Protein AF-0000000073371345 (afdb_homodimer)

Radius of gyration: 25.89 Å; Cα contacts (8 Å, |Δi|>4): 1221; chains: 2; bounding box: 80×80×57 Å

pLDDT: mean 94.26, std 13.42, range [21.75, 98.94]

Foldseek 3Di:
DDPPPVVPPPPPPCPPDPLQDAAAWDWDALDDVWIKIKHWYFADAEEEEAEAPPFALVLLVLLVVLVRVVGYTYMGIGFAQADPTHPDLDQLALLSRLSSVVRSCVVNVAAQYEYEAAALGVSSVLSNCQPVVCGRYAEYEYELYLPAAAEDDPVQNVHDYPVVLVVLLVVCVVPVLVSLLVVLCQQFVHDPPDDLDDPVVSVVRSVSSVRGHSSSNSVNSVNSHGDHRLVRLASDDHEYEYEYECSAPPRHCVSHVVVSVVRHDRYDYYYHYPGYSSCCPSVVVVVSVVVVVSVVD/DPVPPVVPPDDQQNDDDPLQDAAAWDWFDLDDVWTKIKHWYFADAEEEEAEAPPFALVLLVLLVVLVRVVGYTYMGIGFAQADPIHPDLDQLALLSRLSSVVRSCVVNVAAQYEYEAAALRVSSVLSNCQPVVCGRYAEYEYELYLPAAAEDDPVQNVHDDPVVLVVLLVVCVVPVLVSLLVVLCQQFVHDPVDDLDDPVVSVVRSVSSVRGHSSSNSVNSVNSHGDHRLVRLASDDHEYEYEYECSAPPRHCVRHVVVSVVRHDRYDYYYHYPGYSSCCPSVVVVVSVVVVVSVVD

Structure (mmCIF, N/CA/C/O backbone):
data_AF-0000000073371345-model_v1
#
loop_
_entity.id
_entity.type
_entity.pdbx_description
1 polymer 'Peptidase family S33'
#
loop_
_atom_site.group_PDB
_atom_site.id
_atom_site.type_symbol
_atom_site.label_atom_id
_atom_site.label_alt_id
_atom_site.label_comp_id
_atom_site.label_asym_id
_atom_site.label_entity_id
_atom_site.label_seq_id
_atom_site.pdbx_PDB_ins_code
_atom_site.Cartn_x
_atom_site.Cartn_y
_atom_site.Cartn_z
_atom_site.occupancy
_atom_site.B_iso_or_equiv
_atom_site.auth_seq_id
_atom_site.auth_comp_id
_atom_site.auth_asym_id
_atom_site.auth_atom_id
_atom_site.pdbx_PDB_model_num
ATOM 1 N N . MET A 1 1 ? -52.5 -9.742 26.109 1 23.41 1 MET A N 1
ATOM 2 C CA . MET A 1 1 ? -51.594 -10.781 25.609 1 23.41 1 MET A CA 1
ATOM 3 C C . MET A 1 1 ? -50.844 -10.289 24.375 1 23.41 1 MET A C 1
ATOM 5 O O . MET A 1 1 ? -51.344 -10.375 23.266 1 23.41 1 MET A O 1
ATOM 9 N N . GLU A 1 2 ? -50.031 -9.109 24.359 1 24.09 2 GLU A N 1
ATOM 10 C CA . GLU A 1 2 ? -49.594 -8.117 23.375 1 24.09 2 GLU A CA 1
ATOM 11 C C . GLU A 1 2 ? -48.438 -8.656 22.547 1 24.09 2 GLU A C 1
ATOM 13 O O . GLU A 1 2 ? -47.438 -9.117 23.094 1 24.09 2 GLU A O 1
ATOM 18 N N . ASN A 1 3 ? -48.594 -9.234 21.297 1 24.94 3 ASN A N 1
ATOM 19 C CA . ASN A 1 3 ? -47.844 -9.984 20.297 1 24.94 3 ASN A CA 1
ATOM 20 C C . ASN A 1 3 ? -46.625 -9.203 19.797 1 24.94 3 ASN A C 1
ATOM 22 O O . ASN A 1 3 ? -46.75 -8.312 18.953 1 24.94 3 ASN A O 1
ATOM 26 N N . SER A 1 4 ? -45.562 -8.797 20.625 1 25.98 4 SER A N 1
ATOM 27 C CA . SER A 1 4 ? -44.469 -7.887 20.328 1 25.98 4 SER A CA 1
ATOM 28 C C . SER A 1 4 ? -43.594 -8.445 19.234 1 25.98 4 SER A C 1
ATOM 30 O O . SER A 1 4 ? -42.812 -9.383 19.453 1 25.98 4 SER A O 1
ATOM 32 N N . ILE A 1 5 ? -43.969 -8.57 17.891 1 28.03 5 ILE A N 1
ATOM 33 C CA . ILE A 1 5 ? -43.344 -9.031 16.656 1 28.03 5 ILE A CA 1
ATOM 34 C C . ILE A 1 5 ? -42.062 -8.273 16.422 1 28.03 5 ILE A C 1
ATOM 36 O O . ILE A 1 5 ? -42.062 -7.113 16.016 1 28.03 5 ILE A O 1
ATOM 40 N N . ILE A 1 6 ? -41.031 -8.195 17.328 1 29.16 6 ILE A N 1
ATOM 41 C CA . ILE A 1 6 ? -39.844 -7.383 17.062 1 29.16 6 ILE A CA 1
ATOM 42 C C . ILE A 1 6 ? -39.125 -7.891 15.82 1 29.16 6 ILE A C 1
ATOM 44 O O . ILE A 1 6 ? -38.625 -9.023 15.797 1 29.16 6 ILE A O 1
ATOM 48 N N . ASN A 1 7 ? -39.594 -7.617 14.531 1 28 7 ASN A N 1
ATOM 49 C CA . ASN A 1 7 ? -39.125 -7.922 13.195 1 28 7 ASN A CA 1
ATOM 50 C C . ASN A 1 7 ? -37.625 -7.57 13.055 1 28 7 ASN A C 1
ATOM 52 O O . ASN A 1 7 ? -37.25 -6.398 13.133 1 28 7 ASN A O 1
ATOM 56 N N . SER A 1 8 ? -36.688 -8.383 13.539 1 28.34 8 SER A N 1
ATOM 57 C CA . SER A 1 8 ? -35.25 -8.258 13.539 1 28.34 8 SER A CA 1
ATOM 58 C C . SER A 1 8 ? -34.719 -7.992 12.141 1 28.34 8 SER A C 1
ATOM 60 O O . SER A 1 8 ? -34.812 -8.852 11.258 1 28.34 8 SER A O 1
ATOM 62 N N . ASN A 1 9 ? -34.969 -6.824 11.492 1 29.23 9 ASN A N 1
ATOM 63 C CA . ASN A 1 9 ? -34.594 -6.316 10.188 1 29.23 9 ASN A CA 1
ATOM 64 C C . ASN A 1 9 ? -33.094 -6.574 9.914 1 29.23 9 ASN A C 1
ATOM 66 O O . ASN A 1 9 ? -32.25 -6.293 10.758 1 29.23 9 ASN A O 1
ATOM 70 N N . PRO A 1 10 ? -32.719 -7.348 8.906 1 32.12 10 PRO A N 1
ATOM 71 C CA . PRO A 1 10 ? -31.359 -7.738 8.523 1 32.12 10 PRO A CA 1
ATOM 72 C C . PRO A 1 10 ? -30.406 -6.543 8.414 1 32.12 10 PRO A C 1
ATOM 74 O O . PRO A 1 10 ? -30.734 -5.547 7.766 1 32.12 10 PRO A O 1
ATOM 77 N N . THR A 1 11 ? -29.766 -6.039 9.516 1 30.83 11 THR A N 1
ATOM 78 C CA . THR A 1 11 ? -28.875 -4.887 9.602 1 30.83 11 THR A CA 1
ATOM 79 C C . THR A 1 11 ? -27.844 -4.906 8.477 1 30.83 11 THR A C 1
ATOM 81 O O . THR A 1 11 ? -27.438 -5.977 8.016 1 30.83 11 THR A O 1
ATOM 84 N N . LEU A 1 12 ? -27.703 -3.873 7.672 1 33.38 12 LEU A N 1
ATOM 85 C CA . LEU A 1 12 ? -26.766 -3.494 6.629 1 33.38 12 LEU A CA 1
ATOM 86 C C . LEU A 1 12 ? -25.344 -3.885 7.02 1 33.38 12 LEU A C 1
ATOM 88 O O . LEU A 1 12 ? -24.391 -3.615 6.277 1 33.38 12 LEU A O 1
ATOM 92 N N . ARG A 1 13 ? -25.016 -4.082 8.297 1 34.22 13 ARG A N 1
ATOM 93 C CA . ARG A 1 13 ? -23.781 -4.418 8.984 1 34.22 13 ARG A CA 1
ATOM 94 C C . ARG A 1 13 ? -23.016 -5.512 8.25 1 34.22 13 ARG A C 1
ATOM 96 O O . ARG A 1 13 ? -21.797 -5.52 8.242 1 34.22 13 ARG A O 1
ATOM 103 N N . ASP A 1 14 ? -23.578 -6.809 7.973 1 41.5 14 ASP A N 1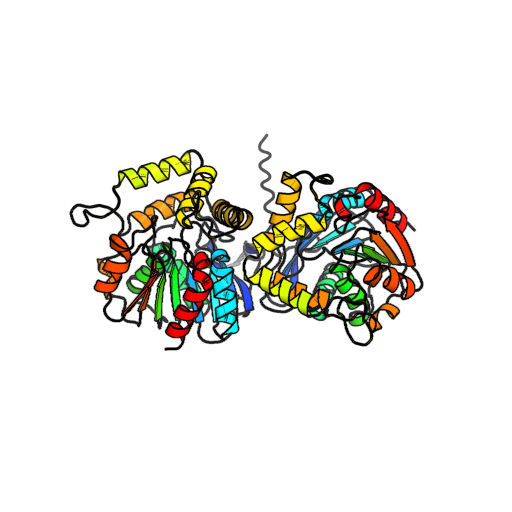
ATOM 104 C CA . ASP A 1 14 ? -22.859 -8.031 7.637 1 41.5 14 ASP A CA 1
ATOM 105 C C . ASP A 1 14 ? -22.734 -8.195 6.121 1 41.5 14 ASP A C 1
ATOM 107 O O . ASP A 1 14 ? -23.531 -8.891 5.496 1 41.5 14 ASP A O 1
ATOM 111 N N . LEU A 1 15 ? -22.359 -7.137 5.527 1 50.56 15 LEU A N 1
ATOM 112 C CA . LEU A 1 15 ? -22.141 -7.535 4.141 1 50.56 15 LEU A CA 1
ATOM 113 C C . LEU A 1 15 ? -21.344 -8.828 4.07 1 50.56 15 LEU A C 1
ATOM 115 O O . LEU A 1 15 ? -20.125 -8.812 4.23 1 50.56 15 LEU A O 1
ATOM 119 N N . ASN A 1 16 ? -21.781 -9.797 4.824 1 60.41 16 ASN A N 1
ATOM 120 C CA . ASN A 1 16 ? -21.266 -11.156 4.75 1 60.41 16 ASN A CA 1
ATOM 121 C C . ASN A 1 16 ? -21.406 -11.734 3.344 1 60.41 16 ASN A C 1
ATOM 123 O O . ASN A 1 16 ? -22.5 -11.758 2.787 1 60.41 16 ASN A O 1
ATOM 127 N N . PHE A 1 17 ? -20.297 -11.703 2.66 1 65.12 17 PHE A N 1
ATOM 128 C CA . PHE A 1 17 ? -20.281 -12.383 1.37 1 65.12 17 PHE A CA 1
ATOM 129 C C . PHE A 1 17 ? -20.734 -13.836 1.514 1 65.12 17 PHE A C 1
ATOM 131 O O . PHE A 1 17 ? -20.391 -14.5 2.49 1 65.12 17 PHE A O 1
ATOM 138 N N . ASP A 1 18 ? -21.734 -14.016 0.698 1 74.06 18 ASP A N 1
ATOM 139 C CA . ASP A 1 18 ? -21.812 -15.445 0.433 1 74.06 18 ASP A CA 1
ATOM 140 C C . ASP A 1 18 ? -20.625 -15.922 -0.394 1 74.06 18 ASP A C 1
ATOM 142 O O . ASP A 1 18 ? -20.625 -15.797 -1.62 1 74.06 18 ASP A O 1
ATOM 146 N N . ILE A 1 19 ? -19.703 -16.406 0.24 1 81.38 19 ILE A N 1
ATOM 147 C CA . ILE A 1 19 ? -18.422 -16.734 -0.403 1 81.38 19 ILE A CA 1
ATOM 148 C C . ILE A 1 19 ? -18.641 -17.844 -1.438 1 81.38 19 ILE A C 1
ATOM 150 O O . ILE A 1 19 ? -17.766 -18.094 -2.273 1 81.38 19 ILE A O 1
ATOM 154 N N . HIS A 1 20 ? -19.75 -18.406 -1.439 1 81.44 20 HIS A N 1
ATOM 155 C CA . HIS A 1 20 ? -19.984 -19.516 -2.375 1 81.44 20 HIS A CA 1
ATOM 156 C C . HIS A 1 20 ? -20.688 -19.016 -3.639 1 81.44 20 HIS A C 1
ATOM 158 O O . HIS A 1 20 ? -20.875 -19.781 -4.586 1 81.44 20 HIS A O 1
ATOM 164 N N . GLN A 1 21 ? -21.031 -17.766 -3.582 1 78.69 21 GLN A N 1
ATOM 165 C CA . GLN A 1 21 ? -21.562 -17.219 -4.82 1 78.69 21 GLN A CA 1
ATOM 166 C C . GLN A 1 21 ? -20.5 -17.172 -5.91 1 78.69 21 GLN A C 1
ATOM 168 O O . GLN A 1 21 ? -19.438 -16.594 -5.723 1 78.69 21 GLN A O 1
ATOM 173 N N . LEU A 1 22 ? -20.828 -17.766 -7.066 1 83.88 22 LEU A N 1
ATOM 174 C CA . LEU A 1 22 ? -19.891 -17.844 -8.18 1 83.88 22 LEU A CA 1
ATOM 175 C C . LEU A 1 22 ? -20.016 -16.625 -9.086 1 83.88 22 LEU A C 1
ATOM 177 O O . LEU A 1 22 ? -20.984 -15.875 -8.992 1 83.88 22 LEU A O 1
ATOM 181 N N . ASN A 1 23 ? -18.953 -16.469 -9.906 1 89.25 23 ASN A N 1
ATOM 182 C CA . ASN A 1 23 ? -18.906 -15.461 -10.961 1 89.25 23 ASN A CA 1
ATOM 183 C C . ASN A 1 23 ? -19 -14.047 -10.391 1 89.25 23 ASN A C 1
ATOM 185 O O . ASN A 1 23 ? -19.766 -13.219 -10.891 1 89.25 23 ASN A O 1
ATOM 189 N N . THR A 1 24 ? -18.297 -13.898 -9.367 1 90.38 24 THR A N 1
ATOM 190 C CA . THR A 1 24 ? -18.156 -12.578 -8.766 1 90.38 24 THR A CA 1
ATOM 191 C C . THR A 1 24 ? -16.859 -12.484 -7.961 1 90.38 24 THR A C 1
ATOM 193 O O . THR A 1 24 ? -16.125 -13.461 -7.859 1 90.38 24 THR A O 1
ATOM 196 N N . ASP A 1 25 ? -16.531 -11.297 -7.574 1 93.12 25 ASP A N 1
ATOM 197 C CA . ASP A 1 25 ? -15.43 -11.102 -6.629 1 93.12 25 ASP A CA 1
ATOM 198 C C . ASP A 1 25 ? -15.938 -11.117 -5.188 1 93.12 25 ASP A C 1
ATOM 200 O O . ASP A 1 25 ? -17.141 -10.938 -4.945 1 93.12 25 ASP A O 1
ATOM 204 N N . LYS A 1 26 ? -15.055 -11.414 -4.312 1 93.75 26 LYS A N 1
ATOM 205 C CA . LYS A 1 26 ? -15.391 -11.508 -2.895 1 93.75 26 LYS A CA 1
ATOM 206 C C . LYS A 1 26 ? -14.148 -11.352 -2.023 1 93.75 26 LYS A C 1
ATOM 208 O O . LYS A 1 26 ? -13.031 -11.258 -2.537 1 93.75 26 LYS A O 1
ATOM 213 N N . TYR A 1 27 ? -14.352 -11.227 -0.762 1 94.62 27 TYR A N 1
ATOM 214 C CA . TYR A 1 27 ? -13.281 -11.273 0.231 1 94.62 27 TYR A CA 1
ATOM 215 C C . TYR A 1 27 ? -13.398 -12.523 1.096 1 94.62 27 TYR A C 1
ATOM 217 O O . TYR A 1 27 ? -14.5 -12.914 1.486 1 94.62 27 TYR A O 1
ATOM 225 N N . ILE A 1 28 ? -12.312 -13.125 1.345 1 95.44 28 ILE A N 1
ATOM 226 C CA . ILE A 1 28 ? -12.25 -14.305 2.199 1 95.44 28 ILE A CA 1
ATOM 227 C C . ILE A 1 28 ? -11.297 -14.047 3.363 1 95.44 28 ILE A C 1
ATOM 229 O O . ILE A 1 28 ? -10.141 -13.664 3.156 1 95.44 28 ILE A O 1
ATOM 233 N N . GLU A 1 29 ? -11.766 -14.18 4.57 1 95.69 29 GLU A N 1
ATOM 234 C CA . GLU A 1 29 ? -10.891 -14.023 5.73 1 95.69 29 GLU A CA 1
ATOM 235 C C . GLU A 1 29 ? -10.039 -15.273 5.941 1 95.69 29 GLU A C 1
ATOM 237 O O . GLU A 1 29 ? -10.562 -16.359 6.207 1 95.69 29 GLU A O 1
ATOM 242 N N . THR A 1 30 ? -8.758 -15.102 5.871 1 97.31 30 THR A N 1
ATOM 243 C CA . THR A 1 30 ? -7.871 -16.266 5.938 1 97.31 30 THR A CA 1
ATOM 244 C C . THR A 1 30 ? -7.145 -16.312 7.281 1 97.31 30 THR A C 1
ATOM 246 O O . THR A 1 30 ? -6.566 -17.328 7.641 1 97.31 30 THR A O 1
ATOM 249 N N . ALA A 1 31 ? -7.043 -15.258 7.992 1 96.06 31 ALA A N 1
ATOM 250 C CA . ALA A 1 31 ? -6.59 -15.102 9.375 1 96.06 31 ALA A CA 1
ATOM 251 C C . ALA A 1 31 ? -7.312 -13.953 10.062 1 96.06 31 ALA A C 1
ATOM 253 O O . ALA A 1 31 ? -8.055 -13.203 9.414 1 96.06 31 ALA A O 1
ATOM 254 N N . LYS A 1 32 ? -7.188 -13.844 11.344 1 92.75 32 LYS A N 1
ATOM 255 C CA . LYS A 1 32 ? -7.879 -12.773 12.062 1 92.75 32 LYS A CA 1
ATOM 256 C C . LYS A 1 32 ? -7.559 -11.406 11.461 1 92.75 32 LYS A C 1
ATOM 258 O O . LYS A 1 32 ? -6.402 -10.984 11.461 1 92.75 32 LYS A O 1
ATOM 263 N N . ASN A 1 33 ? -8.477 -10.734 10.898 1 93.38 33 ASN A N 1
ATOM 264 C CA . ASN A 1 33 ? -8.406 -9.414 10.297 1 93.38 33 ASN A CA 1
ATOM 265 C C . ASN A 1 33 ? -7.598 -9.422 9 1 93.38 33 ASN A C 1
ATOM 267 O O . ASN A 1 33 ? -7.051 -8.391 8.594 1 93.38 33 ASN A O 1
ATOM 271 N N . VAL A 1 34 ? -7.398 -10.586 8.492 1 96.44 34 VAL A N 1
ATOM 272 C CA . VAL A 1 34 ? -6.746 -10.672 7.188 1 96.44 34 VAL A CA 1
ATOM 273 C C . VAL A 1 34 ? -7.738 -11.18 6.145 1 96.44 34 VAL A C 1
ATOM 275 O O . VAL A 1 34 ? -8.086 -12.367 6.137 1 96.44 34 VAL A O 1
ATOM 278 N N . LYS A 1 35 ? -8.188 -10.289 5.348 1 96.31 35 LYS A N 1
ATOM 279 C CA . LYS A 1 35 ? -9.164 -10.57 4.297 1 96.31 35 LYS A CA 1
ATOM 280 C C . LYS A 1 35 ? -8.531 -10.461 2.914 1 96.31 35 LYS A C 1
ATOM 282 O O . LYS A 1 35 ? -8.016 -9.398 2.545 1 96.31 35 LYS A O 1
ATOM 287 N N . LEU A 1 36 ? -8.602 -11.555 2.176 1 97.88 36 LEU A N 1
ATOM 288 C CA . LEU A 1 36 ? -8.016 -11.57 0.84 1 97.88 36 LEU A CA 1
ATOM 289 C C . LEU A 1 36 ? -9.078 -11.328 -0.224 1 97.88 36 LEU A C 1
ATOM 291 O O . LEU A 1 36 ? -10.188 -11.867 -0.135 1 97.88 36 LEU A O 1
ATOM 295 N N . TYR A 1 37 ? -8.773 -10.445 -1.171 1 97.31 37 TYR A N 1
ATOM 296 C CA . TYR A 1 37 ? -9.625 -10.188 -2.33 1 97.31 37 TYR A CA 1
ATOM 297 C C . TYR A 1 37 ? -9.523 -11.328 -3.34 1 97.31 37 TYR A C 1
ATOM 299 O O . TYR A 1 37 ? -8.43 -11.688 -3.771 1 97.31 37 TYR A O 1
ATOM 307 N N . VAL A 1 38 ? -10.68 -11.867 -3.721 1 97.38 38 VAL A N 1
ATOM 308 C CA . VAL A 1 38 ? -10.719 -13.062 -4.551 1 97.38 38 VAL A CA 1
ATOM 309 C C . VAL A 1 38 ? -11.695 -12.867 -5.707 1 97.38 38 VAL A C 1
ATOM 311 O O . VAL A 1 38 ? -12.859 -12.5 -5.488 1 97.38 38 VAL A O 1
ATOM 314 N N . LYS A 1 39 ? -11.188 -13.07 -6.902 1 96.81 39 LYS A N 1
ATOM 315 C CA . LYS A 1 39 ? -12.047 -13.242 -8.062 1 96.81 39 LYS A CA 1
ATOM 316 C C . LYS A 1 39 ? -12.398 -14.711 -8.289 1 96.81 39 LYS A C 1
ATOM 318 O O . LYS A 1 39 ? -11.539 -15.578 -8.172 1 96.81 39 LYS A O 1
ATOM 323 N N . ASP A 1 40 ? -13.633 -14.938 -8.5 1 97 40 ASP A N 1
ATOM 324 C CA . ASP A 1 40 ? -14.156 -16.281 -8.719 1 97 40 ASP A CA 1
ATOM 325 C C . ASP A 1 40 ? -15.125 -16.312 -9.898 1 97 40 ASP A C 1
ATOM 327 O O . ASP A 1 40 ? -16.297 -15.961 -9.742 1 97 40 ASP A O 1
ATOM 331 N N . TYR A 1 41 ? -14.555 -16.812 -11.047 1 97.25 41 TYR A N 1
ATOM 332 C CA . TYR A 1 41 ? -15.297 -16.703 -12.297 1 97.25 41 TYR A CA 1
ATOM 333 C C . TYR A 1 41 ? -15.391 -18.047 -13 1 97.25 41 TYR A C 1
ATOM 335 O O . TYR A 1 41 ? -14.477 -18.859 -12.906 1 97.25 41 TYR A O 1
ATOM 343 N N . GLY A 1 42 ? -16.453 -18.203 -13.773 1 96.19 42 GLY A N 1
ATOM 344 C CA . GLY A 1 42 ? -16.609 -19.391 -14.602 1 96.19 42 GLY A CA 1
ATOM 345 C C . GLY A 1 42 ? -17.188 -20.562 -13.844 1 96.19 42 GLY A C 1
ATOM 346 O O . GLY A 1 42 ? -17.703 -20.406 -12.734 1 96.19 42 GLY A O 1
ATOM 347 N N . LYS A 1 43 ? -17.219 -21.547 -14.672 1 93.19 43 LYS A N 1
ATOM 348 C CA . LYS A 1 43 ? -17.734 -22.812 -14.18 1 93.19 43 LYS A CA 1
ATOM 349 C C . LYS A 1 43 ? -16.844 -23.969 -14.633 1 93.19 43 LYS A C 1
ATOM 351 O O . LYS A 1 43 ? -15.992 -23.797 -15.5 1 93.19 43 LYS A O 1
ATOM 356 N N . GLY A 1 44 ? -16.875 -25.078 -13.922 1 95.25 44 GLY A N 1
ATOM 357 C CA . GLY A 1 44 ? -16.078 -26.234 -14.273 1 95.25 44 GLY A CA 1
ATOM 358 C C . GLY A 1 44 ? -14.984 -26.531 -13.258 1 95.25 44 GLY A C 1
ATOM 359 O O . GLY A 1 44 ? -15.125 -26.219 -12.078 1 95.25 44 GLY A O 1
ATOM 360 N N . LYS A 1 45 ? -13.922 -27.219 -13.82 1 97.88 45 LYS A N 1
ATOM 361 C CA . LYS A 1 45 ? -12.82 -27.562 -12.938 1 97.88 45 LYS A CA 1
ATOM 362 C C . LYS A 1 45 ? -12.07 -26.328 -12.469 1 97.88 45 LYS A C 1
ATOM 364 O O . LYS A 1 45 ? -11.766 -25.438 -13.266 1 97.88 45 LYS A O 1
ATOM 369 N N . PRO A 1 46 ? -11.789 -26.203 -11.18 1 98.69 46 PRO A N 1
ATOM 370 C CA . PRO A 1 46 ? -11.18 -24.984 -10.641 1 98.69 46 PRO A CA 1
ATOM 371 C C . PRO A 1 46 ? -9.695 -24.875 -10.977 1 98.69 46 PRO A C 1
ATOM 373 O O . PRO A 1 46 ? -8.969 -25.859 -10.922 1 98.69 46 PRO A O 1
ATOM 376 N N . VAL A 1 47 ? -9.281 -23.703 -11.359 1 98.94 47 VAL A N 1
ATOM 377 C CA . VAL A 1 47 ? -7.898 -23.266 -11.523 1 98.94 47 VAL A CA 1
ATOM 378 C C . VAL A 1 47 ? -7.621 -22.062 -10.625 1 98.94 47 VAL A C 1
ATOM 380 O O . VAL A 1 47 ? -8.344 -21.062 -10.68 1 98.94 47 VAL A O 1
ATOM 383 N N . ILE A 1 48 ? -6.648 -22.141 -9.766 1 98.94 48 ILE A N 1
ATOM 384 C CA . ILE A 1 48 ? -6.25 -21 -8.945 1 98.94 48 ILE A CA 1
ATOM 385 C C . ILE A 1 48 ? -4.98 -20.375 -9.516 1 98.94 48 ILE A C 1
ATOM 387 O O . ILE A 1 48 ? -3.967 -21.062 -9.695 1 98.94 48 ILE A O 1
ATOM 391 N N . LEU A 1 49 ? -5.051 -19.094 -9.828 1 98.94 49 LEU A N 1
ATOM 392 C CA . LEU A 1 49 ? -3.922 -18.328 -10.359 1 98.94 49 LEU A CA 1
ATOM 393 C C . LEU A 1 49 ? -3.254 -17.516 -9.25 1 98.94 49 LEU A C 1
ATOM 395 O O . LEU A 1 49 ? -3.883 -16.641 -8.656 1 98.94 49 LEU A O 1
ATOM 399 N N . ILE A 1 50 ? -2.006 -17.828 -8.969 1 98.94 50 ILE A N 1
ATOM 400 C CA . ILE A 1 50 ? -1.238 -17.156 -7.922 1 98.94 50 ILE A CA 1
ATOM 401 C C . ILE A 1 50 ? -0.216 -16.219 -8.555 1 98.94 50 ILE A C 1
ATOM 403 O O . ILE A 1 50 ? 0.676 -16.656 -9.281 1 98.94 50 ILE A O 1
ATOM 407 N N . HIS A 1 51 ? -0.311 -14.945 -8.242 1 98.88 51 HIS A N 1
ATOM 408 C CA . HIS A 1 51 ? 0.443 -13.914 -8.953 1 98.88 51 HIS A CA 1
ATOM 409 C C . HIS A 1 51 ? 1.881 -13.844 -8.453 1 98.88 51 HIS A C 1
ATOM 411 O O . HIS A 1 51 ? 2.219 -14.445 -7.43 1 98.88 51 HIS A O 1
ATOM 417 N N . GLY A 1 52 ? 2.689 -13.164 -9.172 1 98.81 52 GLY A N 1
ATOM 418 C CA . GLY A 1 52 ? 4.086 -12.961 -8.828 1 98.81 52 GLY A CA 1
ATOM 419 C C . GLY A 1 52 ? 4.332 -11.672 -8.07 1 98.81 52 GLY A C 1
ATOM 420 O O . GLY A 1 52 ? 3.451 -10.812 -7.992 1 98.81 52 GLY A O 1
ATOM 421 N N . TRP A 1 53 ? 5.488 -11.562 -7.516 1 98.31 53 TRP A N 1
ATOM 422 C CA . TRP A 1 53 ? 5.941 -10.359 -6.812 1 98.31 53 TRP A CA 1
ATOM 423 C C . TRP A 1 53 ? 6.383 -9.289 -7.801 1 98.31 53 TRP A C 1
ATOM 425 O O . TRP A 1 53 ? 7.129 -9.57 -8.742 1 98.31 53 TRP A O 1
ATOM 435 N N . PRO A 1 54 ? 5.957 -8.031 -7.578 1 98 54 PRO A N 1
ATOM 436 C CA . PRO A 1 54 ? 5.039 -7.547 -6.543 1 98 54 PRO A CA 1
ATOM 437 C C . PRO A 1 54 ? 3.697 -7.094 -7.113 1 98 54 PRO A C 1
ATOM 439 O O . PRO A 1 54 ? 3.162 -6.062 -6.695 1 98 54 PRO A O 1
ATOM 442 N N . LEU A 1 55 ? 3.178 -7.93 -8.016 1 98.44 55 LEU A N 1
ATOM 443 C CA . LEU A 1 55 ? 1.952 -7.598 -8.734 1 98.44 55 LEU A CA 1
ATOM 444 C C . LEU A 1 55 ? 0.723 -7.934 -7.898 1 98.44 55 LEU A C 1
ATOM 446 O O . LEU A 1 55 ? 0.75 -7.812 -6.672 1 98.44 55 LEU A O 1
ATOM 450 N N . SER A 1 56 ? -0.444 -8.141 -8.555 1 98.44 56 SER A N 1
ATOM 451 C CA . SER A 1 56 ? -1.731 -8.578 -8.023 1 98.44 56 SER A CA 1
ATOM 452 C C . SER A 1 56 ? -2.42 -9.555 -8.977 1 98.44 56 SER A C 1
ATOM 454 O O . SER A 1 56 ? -1.865 -9.906 -10.023 1 98.44 56 SER A O 1
ATOM 456 N N . ASN A 1 57 ? -3.602 -9.961 -8.562 1 98.5 57 ASN A N 1
ATOM 457 C CA . ASN A 1 57 ? -4.336 -10.883 -9.422 1 98.5 57 ASN A CA 1
ATOM 458 C C . ASN A 1 57 ? -4.617 -10.273 -10.789 1 98.5 57 ASN A C 1
ATOM 460 O O . ASN A 1 57 ? -4.871 -10.992 -11.758 1 98.5 57 ASN A O 1
ATOM 464 N N . GLU A 1 58 ? -4.539 -8.984 -10.891 1 97.94 58 GLU A N 1
ATOM 465 C CA . GLU A 1 58 ? -4.848 -8.273 -12.133 1 97.94 58 GLU A CA 1
ATOM 466 C C . GLU A 1 58 ? -3.877 -8.656 -13.242 1 97.94 58 GLU A C 1
ATOM 468 O O . GLU A 1 58 ? -4.18 -8.484 -14.422 1 97.94 58 GLU A O 1
ATOM 473 N N . MET A 1 59 ? -2.75 -9.18 -12.852 1 98.31 59 MET A N 1
ATOM 474 C CA . MET A 1 59 ? -1.78 -9.555 -13.875 1 98.31 59 MET A CA 1
ATOM 475 C C . MET A 1 59 ? -2.332 -10.656 -14.773 1 98.31 59 MET A C 1
ATOM 477 O O . MET A 1 59 ? -1.857 -10.852 -15.891 1 98.31 59 MET A O 1
ATOM 481 N N . TRP A 1 60 ? -3.316 -11.359 -14.297 1 98.69 60 TRP A N 1
ATOM 482 C CA . TRP A 1 60 ? -3.828 -12.539 -14.977 1 98.69 60 TRP A CA 1
ATOM 483 C C . TRP A 1 60 ? -4.977 -12.18 -15.914 1 98.69 60 TRP A C 1
ATOM 485 O O . TRP A 1 60 ? -5.719 -13.055 -16.359 1 98.69 60 TRP A O 1
ATOM 495 N N . GLU A 1 61 ? -5.172 -10.93 -16.281 1 97.5 61 GLU A N 1
ATOM 496 C CA . GLU A 1 61 ? -6.297 -10.43 -17.078 1 97.5 61 GLU A CA 1
ATOM 497 C C . GLU A 1 61 ? -6.555 -11.32 -18.297 1 97.5 61 GLU A C 1
ATOM 499 O O . GLU A 1 61 ? -7.684 -11.75 -18.516 1 97.5 61 GLU A O 1
ATOM 504 N N . TYR A 1 62 ? -5.52 -11.664 -19 1 96.88 62 TYR A N 1
ATOM 505 C CA . TYR A 1 62 ? -5.68 -12.336 -20.297 1 96.88 62 TYR A CA 1
ATOM 506 C C . TYR A 1 62 ? -5.871 -13.836 -20.094 1 96.88 62 TYR A C 1
ATOM 508 O O . TYR A 1 62 ? -6.562 -14.484 -20.891 1 96.88 62 TYR A O 1
ATOM 516 N N . GLN A 1 63 ? -5.262 -14.391 -19.062 1 98.75 63 GLN A N 1
ATOM 517 C CA . GLN A 1 63 ? -5.438 -15.805 -18.766 1 98.75 63 GLN A CA 1
ATOM 518 C C . GLN A 1 63 ? -6.828 -16.078 -18.188 1 98.75 63 GLN A C 1
ATOM 520 O O . GLN A 1 63 ? -7.441 -17.094 -18.5 1 98.75 63 GLN A O 1
ATOM 525 N N . ILE A 1 64 ? -7.348 -15.156 -17.312 1 98.44 64 ILE A N 1
ATOM 526 C CA . ILE A 1 64 ? -8.672 -15.32 -16.719 1 98.44 64 ILE A CA 1
ATOM 527 C C . ILE A 1 64 ? -9.727 -15.375 -17.828 1 98.44 64 ILE A C 1
ATOM 529 O O . ILE A 1 64 ? -10.539 -16.312 -17.875 1 98.44 64 ILE A O 1
ATOM 533 N N . ASP A 1 65 ? -9.734 -14.367 -18.734 1 96.75 65 ASP A N 1
ATOM 534 C CA . ASP A 1 65 ? -10.703 -14.297 -19.828 1 96.75 65 ASP A CA 1
ATOM 535 C C . ASP A 1 65 ? -10.672 -15.578 -20.656 1 96.75 65 ASP A C 1
ATOM 537 O O . ASP A 1 65 ? -11.719 -16.172 -20.938 1 96.75 65 ASP A O 1
ATOM 541 N N . PHE A 1 66 ? -9.508 -16.047 -21 1 98.12 66 PHE A N 1
ATOM 542 C CA . PHE A 1 66 ? -9.32 -17.188 -21.875 1 98.12 66 PHE A CA 1
ATOM 543 C C . PHE A 1 66 ? -9.797 -18.469 -21.219 1 98.12 66 PHE A C 1
ATOM 545 O O . PHE A 1 66 ? -10.523 -19.25 -21.828 1 98.12 66 PHE A O 1
ATOM 552 N N . LEU A 1 67 ? -9.414 -18.703 -19.969 1 98.62 67 LEU A N 1
ATOM 553 C CA . LEU A 1 67 ? -9.734 -19.953 -19.281 1 98.62 67 LEU A CA 1
ATOM 554 C C . LEU A 1 67 ? -11.219 -20.031 -18.969 1 98.62 67 LEU A C 1
ATOM 556 O O . LEU A 1 67 ? -11.82 -21.109 -19.078 1 98.62 67 LEU A O 1
ATOM 560 N N . VAL A 1 68 ? -11.797 -18.859 -18.531 1 97.88 68 VAL A N 1
ATOM 561 C CA . VAL A 1 68 ? -13.234 -18.844 -18.266 1 97.88 68 VAL A CA 1
ATOM 562 C C . VAL A 1 68 ? -14.008 -19.188 -19.531 1 97.88 68 VAL A C 1
ATOM 564 O O . VAL A 1 68 ? -14.945 -19.984 -19.5 1 97.88 68 VAL A O 1
ATOM 567 N N . LYS A 1 69 ? -13.578 -18.656 -20.656 1 97.56 69 LYS A N 1
ATOM 568 C CA . LYS A 1 69 ? -14.227 -18.906 -21.953 1 97.56 69 LYS A CA 1
ATOM 569 C C . LYS A 1 69 ? -14.062 -20.359 -22.375 1 97.56 69 LYS A C 1
ATOM 571 O O . LYS A 1 69 ? -14.828 -20.859 -23.203 1 97.56 69 LYS A O 1
ATOM 576 N N . ASN A 1 70 ? -13.078 -21 -21.812 1 98.31 70 ASN A N 1
ATOM 577 C CA . ASN A 1 70 ? -12.852 -22.406 -22.141 1 98.31 70 ASN A CA 1
ATOM 578 C C . ASN A 1 70 ? -13.336 -23.328 -21.016 1 98.31 70 ASN A C 1
ATOM 580 O O . ASN A 1 70 ? -12.758 -24.391 -20.781 1 98.31 70 ASN A O 1
ATOM 584 N N . ASN A 1 71 ? -14.273 -22.859 -20.219 1 97.81 71 ASN A N 1
ATOM 585 C CA . ASN A 1 71 ? -15.125 -23.641 -19.312 1 97.81 71 ASN A CA 1
ATOM 586 C C . ASN A 1 71 ? -14.367 -24.078 -18.062 1 97.81 71 ASN A C 1
ATOM 588 O O . ASN A 1 71 ? -14.555 -25.188 -17.578 1 97.81 71 ASN A O 1
ATOM 592 N N . TYR A 1 72 ? -13.492 -23.281 -17.578 1 98.5 72 TYR A N 1
ATOM 593 C CA . TYR A 1 72 ? -12.867 -23.5 -16.266 1 98.5 72 TYR A CA 1
ATOM 594 C C . TYR A 1 72 ? -13.398 -22.5 -15.242 1 98.5 72 TYR A C 1
ATOM 596 O O . TYR A 1 72 ? -13.789 -21.375 -15.594 1 98.5 72 TYR A O 1
ATOM 604 N N . ARG A 1 73 ? -13.508 -22.906 -14.023 1 98.44 73 ARG A N 1
ATOM 605 C CA . ARG A 1 73 ? -13.672 -22 -12.891 1 98.44 73 ARG A CA 1
ATOM 606 C C . ARG A 1 73 ? -12.328 -21.406 -12.469 1 98.44 73 ARG A C 1
ATOM 608 O O . ARG A 1 73 ? -11.422 -22.141 -12.078 1 98.44 73 ARG A O 1
ATOM 615 N N . VAL A 1 74 ? -12.211 -20.141 -12.633 1 98.75 74 VAL A N 1
ATOM 616 C CA . VAL A 1 74 ? -10.93 -19.484 -12.391 1 98.75 74 VAL A CA 1
ATOM 617 C C . VAL A 1 74 ? -11.008 -18.656 -11.109 1 98.75 74 VAL A C 1
ATOM 619 O O . VAL A 1 74 ? -11.859 -17.781 -10.984 1 98.75 74 VAL A O 1
ATOM 622 N N . ILE A 1 75 ? -10.18 -19 -10.18 1 98.81 75 ILE A N 1
ATOM 623 C CA . ILE A 1 75 ? -10.008 -18.25 -8.945 1 98.81 75 ILE A CA 1
ATOM 624 C C . ILE A 1 75 ? -8.672 -17.516 -8.969 1 98.81 75 ILE A C 1
ATOM 626 O O . ILE A 1 75 ? -7.621 -18.125 -9.195 1 98.81 75 ILE A O 1
ATOM 630 N N . ALA A 1 76 ? -8.656 -16.234 -8.875 1 98.81 76 ALA A N 1
ATOM 631 C CA . ALA A 1 76 ? -7.465 -15.398 -8.734 1 98.81 76 ALA A CA 1
ATOM 632 C C . ALA A 1 76 ? -7.566 -14.484 -7.512 1 98.81 76 ALA A C 1
ATOM 634 O O . ALA A 1 76 ? -8.609 -13.875 -7.273 1 98.81 76 ALA A O 1
ATOM 635 N N . TYR A 1 77 ? -6.527 -14.422 -6.727 1 98.62 77 TYR A N 1
ATOM 636 C CA . TYR A 1 77 ? -6.621 -13.625 -5.504 1 98.62 77 TYR A CA 1
ATOM 637 C C . TYR A 1 77 ? -5.395 -12.742 -5.336 1 98.62 77 TYR A C 1
ATOM 639 O O . TYR A 1 77 ? -4.367 -12.961 -5.98 1 98.62 77 TYR A O 1
ATOM 647 N N . ASP A 1 78 ? -5.574 -11.695 -4.566 1 98.75 78 ASP A N 1
ATOM 648 C CA . ASP A 1 78 ? -4.457 -10.875 -4.113 1 98.75 78 ASP A CA 1
ATOM 649 C C . ASP A 1 78 ? -3.852 -11.43 -2.826 1 98.75 78 ASP A C 1
ATOM 651 O O . ASP A 1 78 ? -4.543 -11.555 -1.813 1 98.75 78 ASP A O 1
ATOM 655 N N . ARG A 1 79 ? -2.555 -11.727 -2.902 1 98.62 79 ARG A N 1
ATOM 656 C CA . ARG A 1 79 ? -1.793 -12.094 -1.713 1 98.62 79 ARG A CA 1
ATOM 657 C C . ARG A 1 79 ? -1.927 -11.031 -0.628 1 98.62 79 ARG A C 1
ATOM 659 O O . ARG A 1 79 ? -2.018 -9.836 -0.928 1 98.62 79 ARG A O 1
ATOM 666 N N . ARG A 1 80 ? -2 -11.484 0.71 1 98.69 80 ARG A N 1
ATOM 667 C CA . ARG A 1 80 ? -1.924 -10.477 1.76 1 98.69 80 ARG A CA 1
ATOM 668 C C . ARG A 1 80 ? -0.828 -9.461 1.461 1 98.69 80 ARG A C 1
ATOM 670 O O . ARG A 1 80 ? 0.257 -9.82 1.003 1 98.69 80 ARG A O 1
ATOM 677 N N . GLY A 1 81 ? -1.142 -8.203 1.706 1 98.56 81 GLY A N 1
ATOM 678 C CA . GLY A 1 81 ? -0.18 -7.133 1.483 1 98.56 81 GLY A CA 1
ATOM 679 C C . GLY A 1 81 ? -0.206 -6.594 0.066 1 98.56 81 GLY A C 1
ATOM 680 O O . GLY A 1 81 ? 0.431 -5.578 -0.23 1 98.56 81 GLY A O 1
ATOM 681 N N . PHE A 1 82 ? -0.96 -7.215 -0.812 1 98.56 82 PHE A N 1
ATOM 682 C CA . PHE A 1 82 ? -0.943 -6.82 -2.217 1 98.56 82 PHE A CA 1
ATOM 683 C C . PHE A 1 82 ? -2.355 -6.547 -2.719 1 98.56 82 PHE A C 1
ATOM 685 O O . PHE A 1 82 ? -3.328 -7.074 -2.172 1 98.56 82 PHE A O 1
ATOM 692 N N . GLY A 1 83 ? -2.479 -5.691 -3.754 1 97.69 83 GLY A N 1
ATOM 693 C CA . GLY A 1 83 ? -3.752 -5.395 -4.391 1 97.69 83 GLY A CA 1
ATOM 694 C C . GLY A 1 83 ? -4.797 -4.867 -3.426 1 97.69 83 GLY A C 1
ATOM 695 O O . GLY A 1 83 ? -4.539 -3.908 -2.693 1 97.69 83 GLY A O 1
ATOM 696 N N . LYS A 1 84 ? -5.918 -5.516 -3.4 1 96.69 84 LYS A N 1
ATOM 697 C CA . LYS A 1 84 ? -7.051 -5.055 -2.602 1 96.69 84 LYS A CA 1
ATOM 698 C C . LYS A 1 84 ? -7.148 -5.824 -1.288 1 96.69 84 LYS A C 1
ATOM 700 O O . LYS A 1 84 ? -8.055 -5.586 -0.488 1 96.69 84 LYS A O 1
ATOM 705 N N . SER A 1 85 ? -6.168 -6.77 -1.058 1 97.94 85 SER A N 1
ATOM 706 C CA . SER A 1 85 ? -6.184 -7.578 0.158 1 97.94 85 SER A CA 1
ATOM 707 C C . SER A 1 85 ? -5.68 -6.777 1.356 1 97.94 85 SER A C 1
ATOM 709 O O . SER A 1 85 ? -5.059 -5.727 1.191 1 97.94 85 SER A O 1
ATOM 711 N N . SER A 1 86 ? -5.992 -7.309 2.578 1 97.31 86 SER A N 1
ATOM 712 C CA . SER A 1 86 ? -5.477 -6.734 3.816 1 97.31 86 SER A CA 1
ATOM 713 C C . SER A 1 86 ? -3.953 -6.637 3.787 1 97.31 86 SER A C 1
ATOM 715 O O . SER A 1 86 ? -3.291 -7.422 3.104 1 97.31 86 SER A O 1
ATOM 717 N N . GLN A 1 87 ? -3.42 -5.648 4.578 1 97.31 87 GLN A N 1
ATOM 718 C CA . GLN A 1 87 ? -1.983 -5.395 4.629 1 97.31 87 GLN A CA 1
ATOM 719 C C . GLN A 1 87 ? -1.447 -5.539 6.047 1 97.31 87 GLN A C 1
ATOM 721 O O . GLN A 1 87 ? -0.964 -4.566 6.637 1 97.31 87 GLN A O 1
ATOM 726 N N . PRO A 1 88 ? -1.46 -6.777 6.582 1 97.75 88 PRO A N 1
ATOM 727 C CA . PRO A 1 88 ? -0.849 -6.984 7.898 1 97.75 88 PRO A CA 1
ATOM 728 C C . PRO A 1 88 ? 0.645 -6.668 7.914 1 97.75 88 PRO A C 1
ATOM 730 O O . PRO A 1 88 ? 1.291 -6.68 6.863 1 97.75 88 PRO A O 1
ATOM 733 N N . TRP A 1 89 ? 1.175 -6.383 9.094 1 97.06 89 TRP A N 1
ATOM 734 C CA . TRP A 1 89 ? 2.584 -6.023 9.211 1 97.06 89 TRP A CA 1
ATOM 735 C C . TRP A 1 89 ? 3.479 -7.242 9.016 1 97.06 89 TRP A C 1
ATOM 737 O O . TRP A 1 89 ? 4.582 -7.129 8.484 1 97.06 89 TRP A O 1
ATOM 747 N N . ASP A 1 90 ? 2.955 -8.398 9.445 1 96.38 90 ASP A N 1
ATOM 748 C CA . ASP A 1 90 ? 3.746 -9.625 9.398 1 96.38 90 ASP A CA 1
ATOM 749 C C . ASP A 1 90 ? 3.055 -10.688 8.539 1 96.38 90 ASP A C 1
ATOM 751 O O . ASP A 1 90 ? 1.995 -10.43 7.965 1 96.38 90 ASP A O 1
ATOM 755 N N . GLY A 1 91 ? 3.691 -11.875 8.398 1 97.81 91 GLY A N 1
ATOM 756 C CA . GLY A 1 91 ? 3.068 -13.031 7.77 1 97.81 91 GLY A CA 1
ATOM 757 C C . GLY A 1 91 ? 3.381 -13.141 6.293 1 97.81 91 GLY A C 1
ATOM 758 O O . GLY A 1 91 ? 2.529 -13.555 5.5 1 97.81 91 GLY A O 1
ATOM 759 N N . TYR A 1 92 ? 4.586 -12.828 5.922 1 98.62 92 TYR A N 1
ATOM 760 C CA . TYR A 1 92 ? 4.914 -12.844 4.5 1 98.62 92 TYR A CA 1
ATOM 761 C C . TYR A 1 92 ? 5.883 -13.977 4.18 1 98.62 92 TYR A C 1
ATOM 763 O O . TYR A 1 92 ? 6.504 -13.984 3.111 1 98.62 92 TYR A O 1
ATOM 771 N N . ASP A 1 93 ? 6.031 -14.922 5.16 1 98.62 93 ASP A N 1
ATOM 772 C CA . ASP A 1 93 ? 6.762 -16.156 4.891 1 98.62 93 ASP A CA 1
ATOM 773 C C . ASP A 1 93 ? 5.883 -17.156 4.156 1 98.62 93 ASP A C 1
ATOM 775 O O . ASP A 1 93 ? 4.652 -17.062 4.199 1 98.62 93 ASP A O 1
ATOM 779 N N . TYR A 1 94 ? 6.512 -18.156 3.586 1 98.81 94 TYR A N 1
ATOM 780 C CA . TYR A 1 94 ? 5.773 -19.047 2.703 1 98.81 94 TYR A CA 1
ATOM 781 C C . TYR A 1 94 ? 4.863 -19.984 3.504 1 98.81 94 TYR A C 1
ATOM 783 O O . TYR A 1 94 ? 3.908 -20.547 2.963 1 98.81 94 TYR A O 1
ATOM 791 N N . ASP A 1 95 ? 5.117 -20.188 4.812 1 98.81 95 ASP A N 1
ATOM 792 C CA . ASP A 1 95 ? 4.164 -20.938 5.625 1 98.81 95 ASP A CA 1
ATOM 793 C C . ASP A 1 95 ? 2.83 -20.203 5.723 1 98.81 95 ASP A C 1
ATOM 795 O O . ASP A 1 95 ? 1.773 -20.797 5.473 1 98.81 95 ASP A O 1
ATOM 799 N N . THR A 1 96 ? 2.938 -18.953 6.043 1 98.81 96 THR A N 1
ATOM 800 C CA . THR A 1 96 ? 1.733 -18.141 6.191 1 98.81 96 THR A CA 1
ATOM 801 C C . THR A 1 96 ? 1.024 -17.969 4.852 1 98.81 96 THR A C 1
ATOM 803 O O . THR A 1 96 ? -0.203 -18.062 4.777 1 98.81 96 THR A O 1
ATOM 806 N N . LEU A 1 97 ? 1.754 -17.75 3.793 1 98.88 97 LEU A N 1
ATOM 807 C CA . LEU A 1 97 ? 1.163 -17.531 2.477 1 98.88 97 LEU A CA 1
ATOM 808 C C . LEU A 1 97 ? 0.463 -18.797 1.989 1 98.88 97 LEU A C 1
ATOM 810 O O . LEU A 1 97 ? -0.596 -18.734 1.362 1 98.88 97 LEU A O 1
ATOM 814 N N . SER A 1 98 ? 1.056 -19.984 2.232 1 98.88 98 SER A N 1
ATOM 815 C CA . SER A 1 98 ? 0.416 -21.234 1.853 1 98.88 98 SER A CA 1
ATOM 816 C C . SER A 1 98 ? -0.809 -21.516 2.717 1 98.88 98 SER A C 1
ATOM 818 O O . SER A 1 98 ? -1.779 -22.109 2.252 1 98.88 98 SER A O 1
ATOM 820 N N . ASP A 1 99 ? -0.787 -21.078 4.051 1 98.88 99 ASP A N 1
ATOM 821 C CA . ASP A 1 99 ? -1.976 -21.172 4.891 1 98.88 99 ASP A CA 1
ATOM 822 C C . ASP A 1 99 ? -3.131 -20.359 4.309 1 98.88 99 ASP A C 1
ATOM 824 O O . ASP A 1 99 ? -4.285 -20.797 4.367 1 98.88 99 ASP A O 1
ATOM 828 N N . ASP A 1 100 ? -2.816 -19.172 3.811 1 98.88 100 ASP A N 1
ATOM 829 C CA . ASP A 1 100 ? -3.842 -18.375 3.143 1 98.88 100 ASP A CA 1
ATOM 830 C C . ASP A 1 100 ? -4.457 -19.141 1.975 1 98.88 100 ASP A C 1
ATOM 832 O O . ASP A 1 100 ? -5.68 -19.156 1.812 1 98.88 100 ASP A O 1
ATOM 836 N N . LEU A 1 101 ? -3.578 -19.75 1.152 1 98.88 101 LEU A N 1
ATOM 837 C CA . LEU A 1 101 ? -4.035 -20.547 0.023 1 98.88 101 LEU A CA 1
ATOM 838 C C . LEU A 1 101 ? -4.918 -21.703 0.496 1 98.88 101 LEU A C 1
ATOM 840 O O . LEU A 1 101 ? -5.965 -21.969 -0.101 1 98.88 101 LEU A O 1
ATOM 844 N N . SER A 1 102 ? -4.547 -22.359 1.54 1 98.88 102 SER A N 1
ATOM 845 C CA . SER A 1 102 ? -5.324 -23.453 2.107 1 98.88 102 SER A CA 1
ATOM 846 C C . SER A 1 102 ? -6.711 -22.984 2.531 1 98.88 102 SER A C 1
ATOM 848 O O . SER A 1 102 ? -7.707 -23.672 2.285 1 98.88 102 SER A O 1
ATOM 850 N N . GLU A 1 103 ? -6.758 -21.812 3.17 1 98.69 103 GLU A N 1
ATOM 851 C CA . GLU A 1 103 ? -8.039 -21.266 3.615 1 98.69 103 GLU A CA 1
ATOM 852 C C . GLU A 1 103 ? -8.961 -20.969 2.432 1 98.69 103 GLU A C 1
ATOM 854 O O . GLU A 1 103 ? -10.164 -21.203 2.508 1 98.69 103 GLU A O 1
ATOM 859 N N . ILE A 1 104 ? -8.414 -20.469 1.367 1 98.44 104 ILE A N 1
ATOM 860 C CA . ILE A 1 104 ? -9.211 -20.188 0.176 1 98.44 104 ILE A CA 1
ATOM 861 C C . ILE A 1 104 ? -9.797 -21.5 -0.363 1 98.44 104 ILE A C 1
ATOM 863 O O . ILE A 1 104 ? -10.992 -21.578 -0.641 1 98.44 104 ILE A O 1
ATOM 867 N N . ILE A 1 105 ? -8.977 -22.516 -0.467 1 98.69 105 ILE A N 1
ATOM 868 C CA . ILE A 1 105 ? -9.383 -23.797 -1.026 1 98.69 105 ILE A CA 1
ATOM 869 C C . ILE A 1 105 ? -10.453 -24.438 -0.134 1 98.69 105 ILE A C 1
ATOM 871 O O . ILE A 1 105 ? -11.469 -24.922 -0.625 1 98.69 105 ILE A O 1
ATOM 875 N N . GLU A 1 106 ? -10.234 -24.375 1.171 1 98.31 106 GLU A N 1
ATOM 876 C CA . GLU A 1 106 ? -11.141 -25.016 2.121 1 98.31 106 GLU A CA 1
ATOM 877 C C . GLU A 1 106 ? -12.477 -24.266 2.18 1 98.31 106 GLU A C 1
ATOM 879 O O . GLU A 1 106 ? -13.539 -24.891 2.119 1 98.31 106 GLU A O 1
ATOM 884 N N . GLN A 1 107 ? -12.406 -22.969 2.301 1 96.88 107 GLN A N 1
ATOM 885 C CA . GLN A 1 107 ? -13.633 -22.203 2.48 1 96.88 107 GLN A CA 1
ATOM 886 C C . GLN A 1 107 ? -14.477 -22.219 1.212 1 96.88 107 GLN A C 1
ATOM 888 O O . GLN A 1 107 ? -15.711 -22.172 1.281 1 96.88 107 GLN A O 1
ATOM 893 N N . LEU A 1 108 ? -13.812 -22.328 0.064 1 97 108 LEU A N 1
ATOM 894 C CA . LEU A 1 108 ? -14.555 -22.406 -1.189 1 97 108 LEU A CA 1
ATOM 895 C C . LEU A 1 108 ? -14.898 -23.844 -1.527 1 97 108 LEU A C 1
ATOM 897 O O . LEU A 1 108 ? -15.539 -24.125 -2.547 1 97 108 LEU A O 1
ATOM 901 N N . GLU A 1 109 ? -14.398 -24.766 -0.701 1 97.19 109 GLU A N 1
ATOM 902 C CA . GLU A 1 109 ? -14.68 -26.188 -0.844 1 97.19 109 GLU A CA 1
ATOM 903 C C . GLU A 1 109 ? -14.25 -26.703 -2.215 1 97.19 109 GLU A C 1
ATOM 905 O O . GLU A 1 109 ? -15.016 -27.391 -2.896 1 97.19 109 GLU A O 1
ATOM 910 N N . LEU A 1 110 ? -13.094 -26.375 -2.602 1 97.94 110 LEU A N 1
ATOM 911 C CA . LEU A 1 110 ? -12.602 -26.734 -3.926 1 97.94 110 LEU A CA 1
ATOM 912 C C . LEU A 1 110 ? -11.984 -28.125 -3.914 1 97.94 110 LEU A C 1
ATOM 914 O O . LEU A 1 110 ? -11.328 -28.5 -2.941 1 97.94 110 LEU A O 1
ATOM 918 N N . GLU A 1 111 ? -12.18 -28.812 -4.973 1 97.81 111 GLU A N 1
ATOM 919 C CA . GLU A 1 111 ? -11.586 -30.109 -5.234 1 97.81 111 GLU A CA 1
ATOM 920 C C . GLU A 1 111 ? -11.055 -30.203 -6.66 1 97.81 111 GLU A C 1
ATOM 922 O O . GLU A 1 111 ? -11.523 -29.484 -7.547 1 97.81 111 GLU A O 1
ATOM 927 N N . ASN A 1 112 ? -10.031 -31.078 -6.836 1 98.31 112 ASN A N 1
ATOM 928 C CA . ASN A 1 112 ? -9.438 -31.297 -8.148 1 98.31 112 ASN A CA 1
ATOM 929 C C . ASN A 1 112 ? -8.922 -30 -8.75 1 98.31 112 ASN A C 1
ATOM 931 O O . ASN A 1 112 ? -9.203 -29.688 -9.914 1 98.31 112 ASN A O 1
ATOM 935 N N . VAL A 1 113 ? -8.25 -29.234 -7.965 1 98.81 113 VAL A N 1
ATOM 936 C CA . VAL A 1 113 ? -7.789 -27.891 -8.32 1 98.81 113 VAL A CA 1
ATOM 937 C C . VAL A 1 113 ? -6.488 -27.984 -9.117 1 98.81 113 VAL A C 1
ATOM 939 O O . VAL A 1 113 ? -5.641 -28.844 -8.828 1 98.81 113 VAL A O 1
ATOM 942 N N . THR A 1 114 ? -6.324 -27.203 -10.125 1 98.94 114 THR A N 1
ATOM 943 C CA . THR A 1 114 ? -5 -26.906 -10.656 1 98.94 114 THR A CA 1
ATOM 944 C C . THR A 1 114 ? -4.449 -25.609 -10.055 1 98.94 114 THR A C 1
ATOM 946 O O . THR A 1 114 ? -5.102 -24.562 -10.102 1 98.94 114 THR A O 1
ATOM 949 N N . LEU A 1 115 ? -3.277 -25.688 -9.469 1 98.94 115 LEU A N 1
ATOM 950 C CA . LEU A 1 115 ? -2.586 -24.5 -8.984 1 98.94 115 LEU A CA 1
ATOM 951 C C . LEU A 1 115 ? -1.614 -23.969 -10.031 1 98.94 115 LEU A C 1
ATOM 953 O O . LEU A 1 115 ? -0.784 -24.719 -10.547 1 98.94 115 LEU A O 1
ATOM 957 N N . VAL A 1 116 ? -1.737 -22.719 -10.367 1 98.94 116 VAL A N 1
ATOM 958 C CA . VAL A 1 116 ? -0.821 -22.047 -11.281 1 98.94 116 VAL A CA 1
ATOM 959 C C . VAL A 1 116 ? -0.067 -20.938 -10.531 1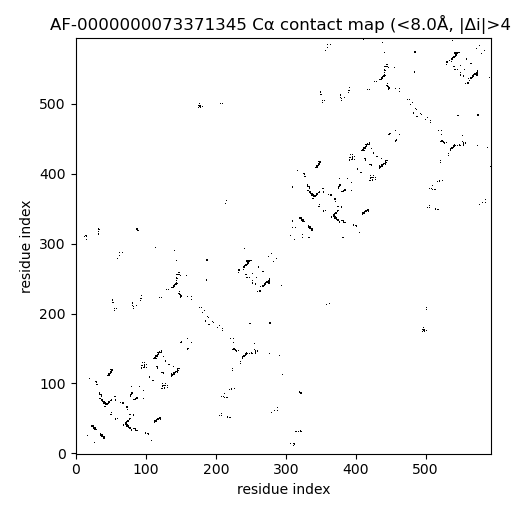 98.94 116 VAL A C 1
ATOM 961 O O . VAL A 1 116 ? -0.66 -19.938 -10.125 1 98.94 116 VAL A O 1
ATOM 964 N N . GLY A 1 117 ? 1.199 -21.156 -10.352 1 98.94 117 GLY A N 1
ATOM 965 C CA . GLY A 1 117 ? 2.027 -20.172 -9.664 1 98.94 117 GLY A CA 1
ATOM 966 C C . GLY A 1 117 ? 3 -19.469 -10.586 1 98.94 117 GLY A C 1
ATOM 967 O O . GLY A 1 117 ? 3.803 -20.109 -11.266 1 98.94 117 GLY A O 1
ATOM 968 N N . PHE A 1 118 ? 2.949 -18.156 -10.656 1 98.94 118 PHE A N 1
ATOM 969 C CA . PHE A 1 118 ? 3.904 -17.359 -11.406 1 98.94 118 PHE A CA 1
ATOM 970 C C . PHE A 1 118 ? 4.98 -16.797 -10.484 1 98.94 118 PHE A C 1
ATOM 972 O O . PHE A 1 118 ? 4.672 -16.156 -9.477 1 98.94 118 PHE A O 1
ATOM 979 N N . SER A 1 119 ? 6.258 -17 -10.828 1 98.81 119 SER A N 1
ATOM 980 C CA . SER A 1 119 ? 7.387 -16.406 -10.125 1 98.81 119 SER A CA 1
ATOM 981 C C . SER A 1 119 ? 7.34 -16.719 -8.633 1 98.81 119 SER A C 1
ATOM 983 O O . SER A 1 119 ? 7.324 -17.875 -8.242 1 98.81 119 SER A O 1
ATOM 985 N N . MET A 1 120 ? 7.129 -15.812 -7.773 1 98.75 120 MET A N 1
ATOM 986 C CA . MET A 1 120 ? 7.062 -16.047 -6.332 1 98.75 120 MET A CA 1
ATOM 987 C C . MET A 1 120 ? 5.914 -17 -5.988 1 98.75 120 MET A C 1
ATOM 989 O O . MET A 1 120 ? 6 -17.75 -5.02 1 98.75 120 MET A O 1
ATOM 993 N N . GLY A 1 121 ? 4.914 -17.016 -6.816 1 98.88 121 GLY A N 1
ATOM 994 C CA . GLY A 1 121 ? 3.74 -17.844 -6.562 1 98.88 121 GLY A CA 1
ATOM 995 C C . GLY A 1 121 ? 4.039 -19.328 -6.602 1 98.88 121 GLY A C 1
ATOM 996 O O . GLY A 1 121 ? 3.275 -20.141 -6.062 1 98.88 121 GLY A O 1
ATOM 997 N N . GLY A 1 122 ? 5.094 -19.703 -7.332 1 98.88 122 GLY A N 1
ATOM 998 C CA . GLY A 1 122 ? 5.504 -21.094 -7.316 1 98.88 122 GLY A CA 1
ATOM 999 C C . GLY A 1 122 ? 5.863 -21.594 -5.934 1 98.88 122 GLY A C 1
ATOM 1000 O O . GLY A 1 122 ? 5.66 -22.766 -5.617 1 98.88 122 GLY A O 1
ATOM 1001 N N . GLY A 1 123 ? 6.441 -20.672 -5.141 1 98.81 123 GLY A N 1
ATOM 1002 C CA . GLY A 1 123 ? 6.762 -21.031 -3.768 1 98.81 123 GLY A CA 1
ATOM 1003 C C . GLY A 1 123 ? 5.539 -21.391 -2.943 1 98.81 123 GLY A C 1
ATOM 1004 O O . GLY A 1 123 ? 5.574 -22.312 -2.133 1 98.81 123 GLY A O 1
ATOM 1005 N N . GLU A 1 124 ? 4.477 -20.609 -3.109 1 98.88 124 GLU A N 1
ATOM 1006 C CA . GLU A 1 124 ? 3.229 -20.922 -2.416 1 98.88 124 GLU A CA 1
ATOM 1007 C C . GLU A 1 124 ? 2.684 -22.281 -2.83 1 98.88 124 GLU A C 1
ATOM 1009 O O . GLU A 1 124 ? 2.148 -23.016 -2.002 1 98.88 124 GLU A O 1
ATOM 1014 N N . VAL A 1 125 ? 2.836 -22.625 -4.082 1 98.88 125 VAL A N 1
ATOM 1015 C CA . VAL A 1 125 ? 2.375 -23.906 -4.602 1 98.88 125 VAL A CA 1
ATOM 1016 C C . VAL A 1 125 ? 3.139 -25.047 -3.924 1 98.88 125 VAL A C 1
ATOM 1018 O O . VAL A 1 125 ? 2.533 -25.969 -3.381 1 98.88 125 VAL A O 1
ATOM 1021 N N . ILE A 1 126 ? 4.453 -24.953 -3.955 1 98.81 126 ILE A N 1
ATOM 1022 C CA . ILE A 1 126 ? 5.281 -26.031 -3.414 1 98.81 126 ILE A CA 1
ATOM 1023 C C . ILE A 1 126 ? 5.031 -26.172 -1.914 1 98.81 126 ILE A C 1
ATOM 1025 O O . ILE A 1 126 ? 4.844 -27.281 -1.407 1 98.81 126 ILE A O 1
ATOM 1029 N N . ARG A 1 127 ? 5.008 -25.016 -1.234 1 98.81 127 ARG A N 1
ATOM 1030 C CA . ARG A 1 127 ? 4.801 -25.047 0.21 1 98.81 127 ARG A CA 1
ATOM 1031 C C . ARG A 1 127 ? 3.428 -25.609 0.557 1 98.81 127 ARG A C 1
ATOM 1033 O O . ARG A 1 127 ? 3.27 -26.281 1.581 1 98.81 127 ARG A O 1
ATOM 1040 N N . TYR A 1 128 ? 2.449 -25.406 -0.285 1 98.88 128 TYR A N 1
ATOM 1041 C CA . TYR A 1 128 ? 1.128 -25.969 -0.058 1 98.88 128 TYR A CA 1
ATOM 1042 C C . TYR A 1 128 ? 1.195 -27.5 -0.013 1 98.88 128 TYR A C 1
ATOM 1044 O O . TYR A 1 128 ? 0.52 -28.125 0.8 1 98.88 128 TYR A O 1
ATOM 1052 N N . PHE A 1 129 ? 1.933 -28.109 -0.841 1 98.62 129 PHE A N 1
ATOM 1053 C CA . PHE A 1 129 ? 2.066 -29.562 -0.869 1 98.62 129 PHE A CA 1
ATOM 1054 C C . PHE A 1 129 ? 2.756 -30.062 0.393 1 98.62 129 PHE A C 1
ATOM 1056 O O . PHE A 1 129 ? 2.295 -31.031 1.018 1 98.62 129 PHE A O 1
ATOM 1063 N N . SER A 1 130 ? 3.824 -29.406 0.729 1 98.25 130 SER A N 1
ATOM 1064 C CA . SER A 1 130 ? 4.586 -29.891 1.874 1 98.25 130 SER A CA 1
ATOM 1065 C C . SER A 1 130 ? 3.848 -29.625 3.182 1 98.25 130 SER A C 1
ATOM 1067 O O . SER A 1 130 ? 3.9 -30.438 4.105 1 98.25 130 SER A O 1
ATOM 1069 N N . ARG A 1 131 ? 3.115 -28.531 3.229 1 98.25 131 ARG A N 1
ATOM 1070 C CA . ARG A 1 131 ? 2.502 -28.094 4.48 1 98.25 131 ARG A CA 1
ATOM 1071 C C . ARG A 1 131 ? 1.065 -28.594 4.586 1 98.25 131 ARG A C 1
ATOM 1073 O O . ARG A 1 131 ? 0.587 -28.906 5.68 1 98.25 131 ARG A O 1
ATOM 1080 N N . HIS A 1 132 ? 0.39 -28.75 3.484 1 98.5 132 HIS A N 1
ATOM 1081 C CA . HIS A 1 132 ? -1.018 -29.125 3.494 1 98.5 132 HIS A CA 1
ATOM 1082 C C . HIS A 1 132 ? -1.251 -30.391 2.678 1 98.5 132 HIS A C 1
ATOM 1084 O O . HIS A 1 132 ? -2.381 -30.688 2.273 1 98.5 132 HIS A O 1
ATOM 1090 N N . GLN A 1 133 ? -0.164 -31.078 2.375 1 97.88 133 GLN A N 1
ATOM 1091 C CA . GLN A 1 133 ? -0.156 -32.406 1.759 1 97.88 133 GLN A CA 1
ATOM 1092 C C . GLN A 1 133 ? -0.819 -32.375 0.385 1 97.88 133 GLN A C 1
ATOM 1094 O O . GLN A 1 133 ? -1.415 -33.344 -0.045 1 97.88 133 GLN A O 1
ATOM 1099 N N . GLY A 1 134 ? -0.877 -31.25 -0.182 1 98.19 134 GLY A N 1
ATOM 1100 C CA . GLY A 1 134 ? -1.445 -31.125 -1.515 1 98.19 134 GLY A CA 1
ATOM 1101 C C . GLY A 1 134 ? -2.922 -31.469 -1.567 1 98.19 134 GLY A C 1
ATOM 1102 O O . GLY A 1 134 ? -3.43 -31.891 -2.607 1 98.19 134 GLY A O 1
ATOM 1103 N N . LYS A 1 135 ? -3.645 -31.281 -0.523 1 98.06 135 LYS A N 1
ATOM 1104 C CA . LYS A 1 135 ? -5.055 -31.656 -0.437 1 98.06 135 LYS A CA 1
ATOM 1105 C C . LYS A 1 135 ? -5.879 -30.938 -1.5 1 98.06 135 LYS A C 1
ATOM 1107 O O . LYS A 1 135 ? -5.812 -29.703 -1.62 1 98.06 135 LYS A O 1
ATOM 1112 N N . GLY A 1 136 ? -6.578 -31.703 -2.295 1 98.25 136 GLY A N 1
ATOM 1113 C CA . GLY A 1 136 ? -7.523 -31.156 -3.254 1 98.25 136 GLY A CA 1
ATOM 1114 C C . GLY A 1 136 ? -6.879 -30.781 -4.574 1 98.25 136 GLY A C 1
ATOM 1115 O O . GLY A 1 136 ? -7.562 -30.328 -5.492 1 98.25 136 GLY A O 1
ATOM 1116 N N . ILE A 1 137 ? -5.594 -31.031 -4.758 1 98.81 137 ILE A N 1
ATOM 1117 C CA . ILE A 1 137 ? -4.902 -30.562 -5.949 1 98.81 137 ILE A CA 1
ATOM 1118 C C . ILE A 1 137 ? -4.75 -31.703 -6.949 1 98.81 137 ILE A C 1
ATOM 1120 O O . ILE A 1 137 ? -4.312 -32.781 -6.59 1 98.81 137 ILE A O 1
ATOM 1124 N N . ALA A 1 138 ? -5.082 -31.406 -8.141 1 98.69 138 ALA A N 1
ATOM 1125 C CA . ALA A 1 138 ? -5.004 -32.406 -9.203 1 98.69 138 ALA A CA 1
ATOM 1126 C C . ALA A 1 138 ? -3.805 -32.156 -10.109 1 98.69 138 ALA A C 1
ATOM 1128 O O . ALA A 1 138 ? -3.246 -33.094 -10.68 1 98.69 138 ALA A O 1
ATOM 1129 N N . LYS A 1 139 ? -3.451 -30.906 -10.32 1 98.81 139 LYS A N 1
ATOM 1130 C CA . LYS A 1 139 ? -2.369 -30.516 -11.211 1 98.81 139 LYS A CA 1
ATOM 1131 C C . LYS A 1 139 ? -1.67 -29.25 -10.719 1 98.81 139 LYS A C 1
ATOM 1133 O O . LYS A 1 139 ? -2.227 -28.5 -9.906 1 98.81 139 LYS A O 1
ATOM 1138 N N . VAL A 1 140 ? -0.44 -29.047 -11.258 1 98.88 140 VAL A N 1
ATOM 1139 C CA . VAL A 1 140 ? 0.346 -27.875 -10.922 1 98.88 140 VAL A CA 1
ATOM 1140 C C . VAL A 1 140 ? 0.964 -27.281 -12.188 1 98.88 140 VAL A C 1
ATOM 1142 O O . VAL A 1 140 ? 1.41 -28.016 -13.07 1 98.88 140 VAL A O 1
ATOM 1145 N N . ALA A 1 141 ? 0.95 -25.984 -12.305 1 98.94 141 ALA A N 1
ATOM 1146 C CA . ALA A 1 141 ? 1.717 -25.266 -13.328 1 98.94 141 ALA A CA 1
ATOM 1147 C C . ALA A 1 141 ? 2.619 -24.219 -12.688 1 98.94 141 ALA A C 1
ATOM 1149 O O . ALA A 1 141 ? 2.158 -23.391 -11.898 1 98.94 141 ALA A O 1
ATOM 1150 N N . LEU A 1 142 ? 3.859 -24.266 -12.984 1 98.94 142 LEU A N 1
ATOM 1151 C CA . LEU A 1 142 ? 4.859 -23.312 -12.531 1 98.94 142 LEU A CA 1
ATOM 1152 C C . LEU A 1 142 ? 5.379 -22.469 -13.695 1 98.94 142 LEU A C 1
ATOM 1154 O O . LEU A 1 142 ? 6.066 -22.984 -14.578 1 98.94 142 LEU A O 1
ATOM 1158 N N . ILE A 1 143 ? 5.066 -21.172 -13.656 1 98.94 143 ILE A N 1
ATOM 1159 C CA . ILE A 1 143 ? 5.418 -20.266 -14.75 1 98.94 143 ILE A CA 1
ATOM 1160 C C . ILE A 1 143 ? 6.469 -19.266 -14.273 1 98.94 143 ILE A C 1
ATOM 1162 O O . ILE A 1 143 ? 6.219 -18.469 -13.367 1 98.94 143 ILE A O 1
ATOM 1166 N N . SER A 1 144 ? 7.652 -19.266 -14.875 1 98.88 144 SER A N 1
ATOM 1167 C CA . SER A 1 144 ? 8.75 -18.375 -14.492 1 98.88 144 SER A CA 1
ATOM 1168 C C . SER A 1 144 ? 8.969 -18.391 -12.984 1 98.88 144 SER A C 1
ATOM 1170 O O . SER A 1 144 ? 9.156 -17.328 -12.375 1 98.88 144 SER A O 1
ATOM 1172 N N . SER A 1 145 ? 8.945 -19.531 -12.391 1 98.88 145 SER A N 1
ATOM 1173 C CA . SER A 1 145 ? 8.906 -19.656 -10.938 1 98.88 145 SER A CA 1
ATOM 1174 C C . SER A 1 145 ? 10.297 -19.516 -10.336 1 98.88 145 SER A C 1
ATOM 1176 O O . SER A 1 145 ? 11.297 -19.828 -10.977 1 98.88 145 SER A O 1
ATOM 1178 N N . ILE A 1 146 ? 10.328 -19.078 -9.109 1 98.75 146 ILE A N 1
ATOM 1179 C CA . ILE A 1 146 ? 11.57 -18.859 -8.383 1 98.75 146 ILE A CA 1
ATOM 1180 C C . ILE A 1 146 ? 12.078 -20.172 -7.801 1 98.75 146 ILE A C 1
ATOM 1182 O O . ILE A 1 146 ? 13.188 -20.234 -7.262 1 98.75 146 ILE A O 1
ATOM 1186 N N . ILE A 1 147 ? 11.289 -21.156 -7.891 1 98.19 147 ILE A N 1
ATOM 1187 C CA . ILE A 1 147 ? 11.656 -22.453 -7.32 1 98.19 147 ILE A CA 1
ATOM 1188 C C . ILE A 1 147 ? 12.828 -23.031 -8.102 1 98.19 147 ILE A C 1
ATOM 1190 O O . ILE A 1 147 ? 12.93 -22.859 -9.32 1 98.19 147 ILE A O 1
ATOM 1194 N N . PRO A 1 148 ? 13.75 -23.734 -7.461 1 98.5 148 PRO A N 1
ATOM 1195 C CA . PRO A 1 148 ? 13.617 -24.297 -6.117 1 98.5 148 PRO A CA 1
ATOM 1196 C C . PRO A 1 148 ? 14.352 -23.469 -5.059 1 98.5 148 PRO A C 1
ATOM 1198 O O . PRO A 1 148 ? 14.078 -23.625 -3.863 1 98.5 148 PRO A O 1
ATOM 1201 N N . PHE A 1 149 ? 15.391 -22.672 -5.453 1 98.62 149 PHE A N 1
ATOM 1202 C CA . PHE A 1 149 ? 16.188 -21.953 -4.469 1 98.62 149 PHE A CA 1
ATOM 1203 C C . PHE A 1 149 ? 17.047 -20.891 -5.148 1 98.62 149 PHE A C 1
ATOM 1205 O O . PHE A 1 149 ? 17.938 -21.219 -5.934 1 98.62 149 PHE A O 1
ATOM 1212 N N . LEU A 1 150 ? 16.922 -19.609 -4.742 1 98.06 150 LEU A N 1
ATOM 1213 C CA . LEU A 1 150 ? 17.578 -18.547 -5.492 1 98.06 150 LEU A CA 1
ATOM 1214 C C . LEU A 1 150 ? 18.844 -18.094 -4.785 1 98.06 150 LEU A C 1
ATOM 1216 O O . LEU A 1 150 ? 19.766 -17.562 -5.426 1 98.06 150 LEU A O 1
ATOM 1220 N N . LEU A 1 151 ? 18.969 -18.297 -3.52 1 98.12 151 LEU A N 1
ATOM 1221 C CA . LEU A 1 151 ? 20.047 -17.719 -2.736 1 98.12 151 LEU A CA 1
ATOM 1222 C C . LEU A 1 151 ? 21.359 -18.484 -2.988 1 98.12 151 LEU A C 1
ATOM 1224 O O . LEU A 1 151 ? 21.359 -19.719 -3.039 1 98.12 151 LEU A O 1
ATOM 1228 N N . LYS A 1 152 ? 22.422 -17.688 -3.133 1 97.94 152 LYS A N 1
ATOM 1229 C CA . LYS A 1 152 ? 23.734 -18.297 -3.186 1 97.94 152 LYS A CA 1
ATOM 1230 C C . LYS A 1 152 ? 24.172 -18.781 -1.805 1 97.94 152 LYS A C 1
ATOM 1232 O O . LYS A 1 152 ? 24.125 -18.031 -0.832 1 97.94 152 LYS A O 1
ATOM 1237 N N . THR A 1 153 ? 24.469 -19.984 -1.703 1 97.38 153 THR A N 1
ATOM 1238 C CA . THR A 1 153 ? 25.078 -20.625 -0.54 1 97.38 153 THR A CA 1
ATOM 1239 C C . THR A 1 153 ? 26.219 -21.547 -0.958 1 97.38 153 THR A C 1
ATOM 1241 O O . THR A 1 153 ? 26.531 -21.656 -2.146 1 97.38 153 THR A O 1
ATOM 1244 N N . GLU A 1 154 ? 26.875 -22.156 0.02 1 97.38 154 GLU A N 1
ATOM 1245 C CA . GLU A 1 154 ? 27.969 -23.062 -0.286 1 97.38 154 GLU A CA 1
ATOM 1246 C C . GLU A 1 154 ? 27.531 -24.188 -1.211 1 97.38 154 GLU A C 1
ATOM 1248 O O . GLU A 1 154 ? 28.25 -24.562 -2.127 1 97.38 154 GLU A O 1
ATOM 1253 N N . ASP A 1 155 ? 26.344 -24.703 -1.018 1 97.25 155 ASP A N 1
ATOM 1254 C CA . ASP A 1 155 ? 25.844 -25.828 -1.792 1 97.25 155 ASP A CA 1
ATOM 1255 C C . ASP A 1 155 ? 24.953 -25.359 -2.943 1 97.25 155 ASP A C 1
ATOM 1257 O O . ASP A 1 155 ? 24.266 -26.156 -3.566 1 97.25 155 ASP A O 1
ATOM 1261 N N . ASN A 1 156 ? 24.922 -24.109 -3.201 1 97.44 156 ASN A N 1
ATOM 1262 C CA . ASN A 1 156 ? 24.219 -23.469 -4.312 1 97.44 156 ASN A CA 1
ATOM 1263 C C . ASN A 1 156 ? 24.984 -22.281 -4.859 1 97.44 156 ASN A C 1
ATOM 1265 O O . ASN A 1 156 ? 24.5 -21.141 -4.824 1 97.44 156 ASN A O 1
ATOM 1269 N N . PRO A 1 157 ? 26.125 -22.5 -5.402 1 96.56 157 PRO A N 1
ATOM 1270 C CA . PRO A 1 157 ? 27.047 -21.422 -5.762 1 96.56 157 PRO A CA 1
ATOM 1271 C C . PRO A 1 157 ? 26.531 -20.594 -6.941 1 96.56 157 PRO A C 1
ATOM 1273 O O . PRO A 1 157 ? 26.984 -19.453 -7.148 1 96.56 157 PRO A O 1
ATOM 1276 N N . GLU A 1 158 ? 25.641 -21.109 -7.691 1 96.06 158 GLU A N 1
ATOM 1277 C CA . GLU A 1 158 ? 25.125 -20.391 -8.859 1 96.06 158 GLU A CA 1
ATOM 1278 C C . GLU A 1 158 ? 24 -19.438 -8.477 1 96.06 158 GLU A C 1
ATOM 1280 O O . GLU A 1 158 ? 23.484 -18.719 -9.32 1 96.06 158 GLU A O 1
ATOM 1285 N N . GLY A 1 159 ? 23.578 -19.484 -7.195 1 96.75 159 GLY A N 1
ATOM 1286 C CA . GLY A 1 159 ? 22.484 -18.656 -6.734 1 96.75 159 GLY A CA 1
ATOM 1287 C C . GLY A 1 159 ? 22.844 -17.188 -6.676 1 96.75 159 GLY A C 1
ATOM 1288 O O . GLY A 1 159 ? 23.953 -16.797 -7.055 1 96.75 159 GLY A O 1
ATOM 1289 N N . ARG A 1 160 ? 21.875 -16.344 -6.25 1 96.25 160 ARG A N 1
ATOM 1290 C CA . ARG A 1 160 ? 22.047 -14.898 -6.133 1 96.25 160 ARG A CA 1
ATOM 1291 C C . ARG A 1 160 ? 22.812 -14.539 -4.867 1 96.25 160 ARG A C 1
ATOM 1293 O O . ARG A 1 160 ? 22.422 -14.938 -3.766 1 96.25 160 ARG A O 1
ATOM 1300 N N . PRO A 1 161 ? 23.859 -13.766 -4.996 1 96 161 PRO A N 1
ATOM 1301 C CA . PRO A 1 161 ? 24.578 -13.336 -3.799 1 96 161 PRO A CA 1
ATOM 1302 C C . PRO A 1 161 ? 23.703 -12.531 -2.838 1 96 161 PRO A C 1
ATOM 1304 O O . PRO A 1 161 ? 22.875 -11.734 -3.273 1 96 161 PRO A O 1
ATOM 1307 N N . LYS A 1 162 ? 23.984 -12.719 -1.626 1 94.38 162 LYS A N 1
ATOM 1308 C CA . LYS A 1 162 ? 23.25 -12.031 -0.579 1 94.38 162 LYS A CA 1
ATOM 1309 C C . LYS A 1 162 ? 23.312 -10.516 -0.769 1 94.38 162 LYS A C 1
ATOM 1311 O O . LYS A 1 162 ? 22.344 -9.805 -0.467 1 94.38 162 LYS A O 1
ATOM 1316 N N . GLU A 1 163 ? 24.391 -10.047 -1.284 1 94 163 GLU A N 1
ATOM 1317 C CA . GLU A 1 163 ? 24.594 -8.625 -1.502 1 94 163 GLU A CA 1
ATOM 1318 C C . GLU A 1 163 ? 23.578 -8.055 -2.482 1 94 163 GLU A C 1
ATOM 1320 O O . GLU A 1 163 ? 23.172 -6.898 -2.363 1 94 163 GLU A O 1
ATOM 1325 N N . LYS A 1 164 ? 23.219 -8.844 -3.408 1 92.12 164 LYS A N 1
ATOM 1326 C CA . LYS A 1 164 ? 22.219 -8.398 -4.375 1 92.12 164 LYS A CA 1
ATOM 1327 C C . LYS A 1 164 ? 20.859 -8.211 -3.713 1 92.12 164 LYS A C 1
ATOM 1329 O O . LYS A 1 164 ? 20.125 -7.277 -4.039 1 92.12 164 LYS A O 1
ATOM 1334 N N . THR A 1 165 ? 20.562 -9.125 -2.84 1 90.94 165 THR A N 1
ATOM 1335 C CA . THR A 1 165 ? 19.312 -9.031 -2.096 1 90.94 165 THR A CA 1
ATOM 1336 C C . THR A 1 165 ? 19.297 -7.789 -1.204 1 90.94 165 THR A C 1
ATOM 1338 O O . THR A 1 165 ? 18.297 -7.086 -1.115 1 90.94 165 THR A O 1
ATOM 1341 N N . GLU A 1 166 ? 20.375 -7.535 -0.605 1 93.62 166 GLU A N 1
ATOM 1342 C CA . GLU A 1 166 ? 20.516 -6.359 0.247 1 93.62 166 GLU A CA 1
ATOM 1343 C C . GLU A 1 166 ? 20.422 -5.074 -0.568 1 93.62 166 GLU A C 1
ATOM 1345 O O . GLU A 1 166 ? 19.828 -4.09 -0.12 1 93.62 166 GLU A O 1
ATOM 1350 N N . ALA A 1 167 ? 21.016 -5.098 -1.711 1 93.56 167 ALA A N 1
ATOM 1351 C CA . ALA A 1 167 ? 20.953 -3.936 -2.594 1 93.56 167 ALA A CA 1
ATOM 1352 C C . ALA A 1 167 ? 19.516 -3.664 -3.045 1 93.56 167 ALA A C 1
ATOM 1354 O O . ALA A 1 167 ? 19.109 -2.508 -3.172 1 93.56 167 ALA A O 1
ATOM 1355 N N . THR A 1 168 ? 18.828 -4.734 -3.334 1 94 168 THR A N 1
ATOM 1356 C CA . THR A 1 168 ? 17.422 -4.605 -3.703 1 94 168 THR A CA 1
ATOM 1357 C C . THR A 1 168 ? 16.625 -3.961 -2.572 1 94 168 THR A C 1
ATOM 1359 O O . THR A 1 168 ? 15.859 -3.02 -2.801 1 94 168 THR A O 1
ATOM 1362 N N . ALA A 1 169 ? 16.797 -4.457 -1.417 1 94.56 169 ALA A N 1
ATOM 1363 C CA . ALA A 1 169 ? 16.109 -3.906 -0.254 1 94.56 169 ALA A CA 1
ATOM 1364 C C . ALA A 1 169 ? 16.453 -2.432 -0.058 1 94.56 169 ALA A C 1
ATOM 1366 O O . ALA A 1 169 ? 15.578 -1.618 0.249 1 94.56 169 ALA A O 1
ATOM 1367 N N . ALA A 1 170 ? 17.688 -2.076 -0.223 1 95.25 170 ALA A N 1
ATOM 1368 C CA . ALA A 1 170 ? 18.141 -0.696 -0.066 1 95.25 170 ALA A CA 1
ATOM 1369 C C . ALA A 1 170 ? 17.5 0.214 -1.109 1 95.25 170 ALA A C 1
ATOM 1371 O O . ALA A 1 170 ? 17.125 1.349 -0.806 1 95.25 170 ALA A O 1
ATOM 1372 N N . SER A 1 171 ? 17.453 -0.312 -2.326 1 95.88 171 SER A N 1
ATOM 1373 C CA . SER A 1 171 ? 16.844 0.462 -3.402 1 95.88 171 SER A CA 1
ATOM 1374 C C . SER A 1 171 ? 15.375 0.724 -3.123 1 95.88 171 SER A C 1
ATOM 1376 O O . SER A 1 171 ? 14.875 1.821 -3.379 1 95.88 171 SER A O 1
ATOM 1378 N N . ILE A 1 172 ? 14.695 -0.269 -2.631 1 95.75 172 ILE A N 1
ATOM 1379 C CA . ILE A 1 172 ? 13.281 -0.136 -2.293 1 95.75 172 ILE A CA 1
ATOM 1380 C C . ILE A 1 172 ? 13.117 0.875 -1.162 1 95.75 172 ILE A C 1
ATOM 1382 O O . ILE A 1 172 ? 12.219 1.722 -1.205 1 95.75 172 ILE A O 1
ATOM 1386 N N . HIS A 1 173 ? 13.945 0.822 -0.201 1 93 173 HIS A N 1
ATOM 1387 C CA . HIS A 1 173 ? 13.891 1.739 0.932 1 93 173 HIS A CA 1
ATOM 1388 C C . HIS A 1 173 ? 14.133 3.178 0.488 1 93 173 HIS A C 1
ATOM 1390 O O . HIS A 1 173 ? 13.578 4.113 1.07 1 93 173 HIS A O 1
ATOM 1396 N N . GLU A 1 174 ? 14.953 3.352 -0.451 1 94 174 GLU A N 1
ATOM 1397 C CA . GLU A 1 174 ? 15.305 4.691 -0.911 1 94 174 GLU A CA 1
ATOM 1398 C C . GLU A 1 174 ? 14.172 5.305 -1.738 1 94 174 GLU A C 1
ATOM 1400 O O . GLU A 1 174 ? 13.797 6.457 -1.526 1 94 174 GLU A O 1
ATOM 1405 N N . ASP A 1 175 ? 13.695 4.609 -2.727 1 96.19 175 ASP A N 1
ATOM 1406 C CA . ASP A 1 175 ? 12.672 5.012 -3.684 1 96.19 175 ASP A CA 1
ATOM 1407 C C . ASP A 1 175 ? 11.969 3.795 -4.277 1 96.19 175 ASP A C 1
ATOM 1409 O O . ASP A 1 175 ? 12.297 3.354 -5.379 1 96.19 175 ASP A O 1
ATOM 1413 N N . ARG A 1 176 ? 10.93 3.336 -3.516 1 97.12 176 ARG A N 1
ATOM 1414 C CA . ARG A 1 176 ? 10.234 2.109 -3.885 1 97.12 176 ARG A CA 1
ATOM 1415 C C . ARG A 1 176 ? 9.648 2.211 -5.289 1 97.12 176 ARG A C 1
ATOM 1417 O O . ARG A 1 176 ? 9.781 1.286 -6.094 1 97.12 176 ARG A O 1
ATOM 1424 N N . ILE A 1 177 ? 9.109 3.34 -5.605 1 97.75 177 ILE A N 1
ATOM 1425 C CA . ILE A 1 177 ? 8.406 3.502 -6.875 1 97.75 177 ILE A CA 1
ATOM 1426 C C . ILE A 1 177 ? 9.414 3.602 -8.016 1 97.75 177 ILE A C 1
ATOM 1428 O O . ILE A 1 177 ? 9.195 3.059 -9.102 1 97.75 177 ILE A O 1
ATOM 1432 N N . GLY A 1 178 ? 10.539 4.32 -7.777 1 97.38 178 GLY A N 1
ATOM 1433 C CA . GLY A 1 178 ? 11.609 4.332 -8.758 1 97.38 178 GLY A CA 1
ATOM 1434 C C . GLY A 1 178 ? 12.18 2.951 -9.039 1 97.38 178 GLY A C 1
ATOM 1435 O O . GLY A 1 178 ? 12.43 2.6 -10.188 1 97.38 178 GLY A O 1
ATOM 1436 N N . PHE A 1 179 ? 12.352 2.188 -7.949 1 98 179 PHE A N 1
ATOM 1437 C CA . PHE A 1 179 ? 12.781 0.803 -8.102 1 98 179 PHE A CA 1
ATOM 1438 C C . PHE A 1 179 ? 11.812 0.023 -8.977 1 98 179 PHE A C 1
ATOM 1440 O O . PHE A 1 179 ? 12.227 -0.695 -9.891 1 98 179 PHE A O 1
ATOM 1447 N N . LEU A 1 180 ? 10.492 0.181 -8.773 1 98.12 180 LEU A N 1
ATOM 1448 C CA . LEU A 1 180 ? 9.469 -0.567 -9.5 1 98.12 180 LEU A CA 1
ATOM 1449 C C . LEU A 1 180 ? 9.477 -0.194 -10.977 1 98.12 180 LEU A C 1
ATOM 1451 O O . LEU A 1 180 ? 9.227 -1.043 -11.836 1 98.12 180 LEU A O 1
ATOM 1455 N N . ASP A 1 181 ? 9.734 1.062 -11.258 1 97.19 181 ASP A N 1
ATOM 1456 C CA . ASP A 1 181 ? 9.797 1.526 -12.641 1 97.19 181 ASP A CA 1
ATOM 1457 C C . ASP A 1 181 ? 10.922 0.83 -13.398 1 97.19 181 ASP A C 1
ATOM 1459 O O . ASP A 1 181 ? 10.711 0.32 -14.5 1 97.19 181 ASP A O 1
ATOM 1463 N N . ASN A 1 182 ? 12.094 0.772 -12.797 1 96.94 182 ASN A N 1
ATOM 1464 C CA . ASN A 1 182 ? 13.234 0.111 -13.414 1 96.94 182 ASN A CA 1
ATOM 1465 C C . ASN A 1 182 ? 13.047 -1.402 -13.469 1 96.94 182 ASN A C 1
ATOM 1467 O O . ASN A 1 182 ? 13.398 -2.041 -14.461 1 96.94 182 ASN A O 1
ATOM 1471 N N . PHE A 1 183 ? 12.539 -1.965 -12.43 1 96.88 183 PHE A N 1
ATOM 1472 C CA . PHE A 1 183 ? 12.258 -3.393 -12.344 1 96.88 183 PHE A CA 1
ATOM 1473 C C . PHE A 1 183 ? 11.312 -3.826 -13.469 1 96.88 183 PHE A C 1
ATOM 1475 O O . PHE A 1 183 ? 11.531 -4.867 -14.094 1 96.88 183 PHE A O 1
ATOM 1482 N N . GLY A 1 184 ? 10.289 -3.043 -13.719 1 97.56 184 GLY A N 1
ATOM 1483 C CA . GLY A 1 184 ? 9.32 -3.357 -14.766 1 97.56 184 GLY A CA 1
ATOM 1484 C C . GLY A 1 184 ? 9.945 -3.439 -16.141 1 97.56 184 GLY A C 1
ATOM 1485 O O . GLY A 1 184 ? 9.578 -4.301 -16.953 1 97.56 184 GLY A O 1
ATOM 1486 N N . LYS A 1 185 ? 10.875 -2.547 -16.422 1 97 185 LYS A N 1
ATOM 1487 C CA . LYS A 1 185 ? 11.555 -2.561 -17.703 1 97 185 LYS A CA 1
ATOM 1488 C C . LYS A 1 185 ? 12.344 -3.852 -17.906 1 97 185 LYS A C 1
ATOM 1490 O O . LYS A 1 185 ? 12.281 -4.469 -18.969 1 97 185 LYS A O 1
ATOM 1495 N N . ILE A 1 186 ? 13.023 -4.305 -16.875 1 97.31 186 ILE A N 1
ATOM 1496 C CA . ILE A 1 186 ? 13.781 -5.555 -16.938 1 97.31 186 ILE A CA 1
ATOM 1497 C C . ILE A 1 186 ? 12.812 -6.734 -17.016 1 97.31 186 ILE A C 1
ATOM 1499 O O . ILE A 1 186 ? 13.023 -7.668 -17.797 1 97.31 186 ILE A O 1
ATOM 1503 N N . PHE A 1 187 ? 11.711 -6.629 -16.297 1 98.19 187 PHE A N 1
ATOM 1504 C CA . PHE A 1 187 ? 10.695 -7.66 -16.141 1 98.19 187 PHE A CA 1
ATOM 1505 C C . PHE A 1 187 ? 10.102 -8.039 -17.5 1 98.19 187 PHE A C 1
ATOM 1507 O O . PHE A 1 187 ? 9.852 -9.219 -17.766 1 98.19 187 PHE A O 1
ATOM 1514 N N . PHE A 1 188 ? 9.992 -7.07 -18.375 1 98.31 188 PHE A N 1
ATOM 1515 C CA . PHE A 1 188 ? 9.328 -7.305 -19.656 1 98.31 188 PHE A CA 1
ATOM 1516 C C . PHE A 1 188 ? 10.328 -7.254 -20.797 1 98.31 188 PHE A C 1
ATOM 1518 O O . PHE A 1 188 ? 9.953 -7.371 -21.969 1 98.31 188 PHE A O 1
ATOM 1525 N N . GLY A 1 189 ? 11.609 -7.109 -20.484 1 97.38 189 GLY A N 1
ATOM 1526 C CA . GLY A 1 189 ? 12.641 -7.094 -21.5 1 97.38 189 GLY A CA 1
ATOM 1527 C C . GLY A 1 189 ? 12.633 -5.828 -22.344 1 97.38 189 GLY A C 1
ATOM 1528 O O . GLY A 1 189 ? 12.883 -5.879 -23.547 1 97.38 189 GLY A O 1
ATOM 1529 N N . VAL A 1 190 ? 12.273 -4.707 -21.719 1 95.44 190 VAL A N 1
ATOM 1530 C CA . VAL A 1 190 ? 12.219 -3.432 -22.438 1 95.44 190 VAL A CA 1
ATOM 1531 C C . VAL A 1 190 ? 13.625 -2.855 -22.578 1 95.44 190 VAL A C 1
ATOM 1533 O O . VAL A 1 190 ? 14.398 -2.834 -21.609 1 95.44 190 VAL A O 1
ATOM 1536 N N . ASN A 1 191 ? 13.961 -2.461 -23.703 1 91.88 191 ASN A N 1
ATOM 1537 C CA . ASN A 1 191 ? 15.164 -1.693 -24 1 91.88 191 ASN A CA 1
ATOM 1538 C C . ASN A 1 191 ? 14.969 -0.774 -25.203 1 91.88 191 ASN A C 1
ATOM 1540 O O . ASN A 1 191 ? 13.836 -0.507 -25.609 1 91.88 191 ASN A O 1
ATOM 1544 N N . ILE A 1 192 ? 15.984 -0.186 -25.703 1 90.19 192 ILE A N 1
ATOM 1545 C CA . ILE A 1 192 ? 15.891 0.843 -26.734 1 90.19 192 ILE A CA 1
ATOM 1546 C C . ILE A 1 192 ? 15.281 0.248 -28 1 90.19 192 ILE A C 1
ATOM 1548 O O . ILE A 1 192 ? 14.516 0.917 -28.703 1 90.19 192 ILE A O 1
ATOM 1552 N N . ILE A 1 193 ? 15.5 -1.042 -28.234 1 91.31 193 ILE A N 1
ATOM 1553 C CA . ILE A 1 193 ? 15.086 -1.663 -29.484 1 91.31 193 ILE A CA 1
ATOM 1554 C C . ILE A 1 193 ? 13.844 -2.518 -29.25 1 91.31 193 ILE A C 1
ATOM 1556 O O . ILE A 1 193 ? 12.969 -2.605 -30.109 1 91.31 193 ILE A O 1
ATOM 1560 N N . ASN A 1 194 ? 13.812 -3.047 -28.109 1 91.44 194 ASN A N 1
ATOM 1561 C CA . ASN A 1 194 ? 12.734 -3.984 -27.797 1 91.44 194 ASN A CA 1
ATOM 1562 C C . ASN A 1 194 ? 11.68 -3.348 -26.906 1 91.44 194 ASN A C 1
ATOM 1564 O O . ASN A 1 194 ? 11.961 -2.994 -25.75 1 91.44 194 ASN A O 1
ATOM 1568 N N . LYS A 1 195 ? 10.414 -3.209 -27.375 1 92 195 LYS A N 1
ATOM 1569 C CA . LYS A 1 195 ? 9.273 -2.66 -26.656 1 92 195 LYS A CA 1
ATOM 1570 C C . LYS A 1 195 ? 8.07 -3.594 -26.734 1 92 195 LYS A C 1
ATOM 1572 O O . LYS A 1 195 ? 7.09 -3.297 -27.422 1 92 195 LYS A O 1
ATOM 1577 N N . PRO A 1 196 ? 8.102 -4.625 -25.984 1 94.25 196 PRO A N 1
ATOM 1578 C CA . PRO A 1 196 ? 7.121 -5.703 -26.094 1 94.25 196 PRO A CA 1
ATOM 1579 C C . PRO A 1 196 ? 5.73 -5.285 -25.625 1 94.25 196 PRO A C 1
ATOM 1581 O O . PRO A 1 196 ? 4.75 -5.992 -25.875 1 94.25 196 PRO A O 1
ATOM 1584 N N . LEU A 1 197 ? 5.562 -4.164 -24.922 1 94.62 197 LEU A N 1
ATOM 1585 C CA . LEU A 1 197 ? 4.27 -3.623 -24.516 1 94.62 197 LEU A CA 1
ATOM 1586 C C . LEU A 1 197 ? 4.258 -2.102 -24.609 1 94.62 197 LEU A C 1
ATOM 1588 O O . LEU A 1 197 ? 5.316 -1.472 -24.656 1 94.62 197 LEU A O 1
ATOM 1592 N N . SER A 1 198 ? 3.041 -1.566 -24.688 1 95.06 198 SER A N 1
ATOM 1593 C CA . SER A 1 198 ? 2.906 -0.117 -24.781 1 95.06 198 SER A CA 1
ATOM 1594 C C . SER A 1 198 ? 3.359 0.567 -23.5 1 95.06 198 SER A C 1
ATOM 1596 O O . SER A 1 198 ? 3.34 -0.04 -22.422 1 95.06 198 SER A O 1
ATOM 1598 N N . THR A 1 199 ? 3.766 1.834 -23.594 1 94.62 199 THR A N 1
ATOM 1599 C CA . THR A 1 199 ? 4.18 2.611 -22.438 1 94.62 199 THR A CA 1
ATOM 1600 C C . THR A 1 199 ? 3.045 2.709 -21.422 1 94.62 199 THR A C 1
ATOM 1602 O O . THR A 1 199 ? 3.258 2.502 -20.219 1 94.62 199 THR A O 1
ATOM 1605 N N . PRO A 1 200 ? 1.749 2.932 -21.906 1 93.31 200 PRO A N 1
ATOM 1606 C CA . PRO A 1 200 ? 0.664 2.984 -20.922 1 93.31 200 PRO A CA 1
ATOM 1607 C C . PRO A 1 200 ? 0.469 1.661 -20.188 1 93.31 200 PRO A C 1
ATOM 1609 O O . PRO A 1 200 ? 0.129 1.654 -19 1 93.31 200 PRO A O 1
ATOM 1612 N N . LEU A 1 201 ? 0.69 0.574 -20.828 1 95.19 201 LEU A N 1
ATOM 1613 C CA . LEU A 1 201 ? 0.538 -0.718 -20.172 1 95.19 201 LEU A CA 1
ATOM 1614 C C . LEU A 1 201 ? 1.666 -0.955 -19.172 1 95.19 201 LEU A C 1
ATOM 1616 O O . LEU A 1 201 ? 1.44 -1.507 -18.094 1 95.19 201 LEU A O 1
ATOM 1620 N N . LEU A 1 202 ? 2.9 -0.599 -19.594 1 97 202 LEU A N 1
ATOM 1621 C CA . LEU A 1 202 ? 4.023 -0.68 -18.656 1 97 202 LEU A CA 1
ATOM 1622 C C . LEU A 1 202 ? 3.756 0.147 -17.406 1 97 202 LEU A C 1
ATOM 1624 O O . LEU A 1 202 ? 4.031 -0.301 -16.297 1 97 202 LEU A O 1
ATOM 1628 N N . GLU A 1 203 ? 3.219 1.351 -17.562 1 95.44 203 GLU A N 1
ATOM 1629 C CA . GLU A 1 203 ? 2.863 2.219 -16.438 1 95.44 203 GLU A CA 1
ATOM 1630 C C . GLU A 1 203 ? 1.736 1.614 -15.602 1 95.44 203 GLU A C 1
ATOM 1632 O O . GLU A 1 203 ? 1.721 1.748 -14.383 1 95.44 203 GLU A O 1
ATOM 1637 N N . TYR A 1 204 ? 0.836 0.962 -16.297 1 95.25 204 TYR A N 1
ATOM 1638 C CA . TYR A 1 204 ? -0.243 0.277 -15.594 1 95.25 204 TYR A CA 1
ATOM 1639 C C . TYR A 1 204 ? 0.309 -0.778 -14.648 1 95.25 204 TYR A C 1
ATOM 1641 O O . TYR A 1 204 ? -0.097 -0.847 -13.484 1 95.25 204 TYR A O 1
ATOM 1649 N N . TYR A 1 205 ? 1.244 -1.577 -15.094 1 97.5 205 TYR A N 1
ATOM 1650 C CA . TYR A 1 205 ? 1.82 -2.617 -14.25 1 97.5 205 TYR A CA 1
ATOM 1651 C C . TYR A 1 205 ? 2.611 -2.006 -13.094 1 97.5 205 TYR A C 1
ATOM 1653 O O . TYR A 1 205 ? 2.619 -2.545 -11.984 1 97.5 205 TYR A O 1
ATOM 1661 N N . ARG A 1 206 ? 3.33 -0.905 -13.328 1 97.75 206 ARG A N 1
ATOM 1662 C CA . ARG A 1 206 ? 3.973 -0.192 -12.227 1 97.75 206 ARG A CA 1
ATOM 1663 C C . ARG A 1 206 ? 2.951 0.238 -11.18 1 97.75 206 ARG A C 1
ATOM 1665 O O . ARG A 1 206 ? 3.199 0.122 -9.977 1 97.75 206 ARG A O 1
ATOM 1672 N N . ASP A 1 207 ? 1.808 0.707 -11.672 1 96.06 207 ASP A N 1
ATOM 1673 C CA . ASP A 1 207 ? 0.754 1.158 -10.773 1 96.06 207 ASP A CA 1
ATOM 1674 C C . ASP A 1 207 ? 0.205 -0.002 -9.945 1 96.06 207 ASP A C 1
ATOM 1676 O O . ASP A 1 207 ? -0.082 0.157 -8.758 1 96.06 207 ASP A O 1
ATOM 1680 N N . LEU A 1 208 ? 0.034 -1.146 -10.547 1 96.62 208 LEU A N 1
ATOM 1681 C CA . LEU A 1 208 ? -0.392 -2.328 -9.805 1 96.62 208 LEU A CA 1
ATOM 1682 C C . LEU A 1 208 ? 0.583 -2.641 -8.68 1 96.62 208 LEU A C 1
ATOM 1684 O O . LEU A 1 208 ? 0.167 -2.91 -7.547 1 96.62 208 LEU A O 1
ATOM 1688 N N . CYS A 1 209 ? 1.875 -2.576 -9.008 1 98.31 209 CYS A N 1
ATOM 1689 C CA . CYS A 1 209 ? 2.916 -2.867 -8.023 1 98.31 209 CYS A CA 1
ATOM 1690 C C . CYS A 1 209 ? 2.939 -1.811 -6.93 1 98.31 209 CYS A C 1
ATOM 1692 O O . CYS A 1 209 ? 3.197 -2.125 -5.766 1 98.31 209 CYS A O 1
ATOM 1694 N N . SER A 1 210 ? 2.65 -0.563 -7.289 1 97.06 210 SER A N 1
ATOM 1695 C CA . SER A 1 210 ? 2.709 0.56 -6.359 1 97.06 210 SER A CA 1
ATOM 1696 C C . SER A 1 210 ? 1.63 0.447 -5.289 1 97.06 210 SER A C 1
ATOM 1698 O O . SER A 1 210 ? 1.761 1.02 -4.203 1 97.06 210 SER A O 1
ATOM 1700 N N . ALA A 1 211 ? 0.58 -0.298 -5.582 1 95.62 211 ALA A N 1
ATOM 1701 C CA . ALA A 1 211 ? -0.543 -0.441 -4.66 1 95.62 211 ALA A CA 1
ATOM 1702 C C . ALA A 1 211 ? -0.205 -1.409 -3.529 1 95.62 211 ALA A C 1
ATOM 1704 O O . ALA A 1 211 ? -0.89 -1.44 -2.506 1 95.62 211 ALA A O 1
ATOM 1705 N N . ALA A 1 212 ? 0.854 -2.182 -3.695 1 97.75 212 ALA A N 1
ATOM 1706 C CA . ALA A 1 212 ? 1.264 -3.129 -2.662 1 97.75 212 ALA A CA 1
ATOM 1707 C C . ALA A 1 212 ? 1.781 -2.4 -1.425 1 97.75 212 ALA A C 1
ATOM 1709 O O . ALA A 1 212 ? 2.365 -1.319 -1.532 1 97.75 212 ALA A O 1
ATOM 1710 N N . SER A 1 213 ? 1.542 -3.014 -0.271 1 97 213 SER A N 1
ATOM 1711 C CA . SER A 1 213 ? 2.182 -2.541 0.954 1 97 213 SER A CA 1
ATOM 1712 C C . SER A 1 213 ? 3.695 -2.465 0.792 1 97 213 SER A C 1
ATOM 1714 O O . SER A 1 213 ? 4.32 -3.4 0.285 1 97 213 SER A O 1
ATOM 1716 N N . PRO A 1 214 ? 4.281 -1.275 1.253 1 96.75 214 PRO A N 1
ATOM 1717 C CA . PRO A 1 214 ? 5.746 -1.221 1.243 1 96.75 214 PRO A CA 1
ATOM 1718 C C . PRO A 1 214 ? 6.383 -2.338 2.064 1 96.75 214 PRO A C 1
ATOM 1720 O O . PRO A 1 214 ? 7.379 -2.932 1.641 1 96.75 214 PRO A O 1
ATOM 1723 N N . ARG A 1 215 ? 5.773 -2.631 3.217 1 96.62 215 ARG A N 1
ATOM 1724 C CA . ARG A 1 215 ? 6.258 -3.699 4.09 1 96.62 215 ARG A CA 1
ATOM 1725 C C . ARG A 1 215 ? 6.176 -5.051 3.393 1 96.62 215 ARG A C 1
ATOM 1727 O O . ARG A 1 215 ? 7.125 -5.84 3.449 1 96.62 215 ARG A O 1
ATOM 1734 N N . ALA A 1 216 ? 5.074 -5.355 2.752 1 98.31 216 ALA A N 1
ATOM 1735 C CA . ALA A 1 216 ? 4.906 -6.613 2.031 1 98.31 216 ALA A CA 1
ATOM 1736 C C . ALA A 1 216 ? 5.906 -6.73 0.887 1 98.31 216 ALA A C 1
ATOM 1738 O O . ALA A 1 216 ? 6.453 -7.809 0.638 1 98.31 216 ALA A O 1
ATOM 1739 N N . THR A 1 217 ? 6.094 -5.586 0.173 1 98.5 217 THR A N 1
ATOM 1740 C CA . THR A 1 217 ? 7.055 -5.57 -0.924 1 98.5 217 THR A CA 1
ATOM 1741 C C . THR A 1 217 ? 8.438 -5.98 -0.435 1 98.5 217 THR A C 1
ATOM 1743 O O . THR A 1 217 ? 9.086 -6.84 -1.041 1 98.5 217 THR A O 1
ATOM 1746 N N . LEU A 1 218 ? 8.828 -5.477 0.695 1 97.62 218 LEU A N 1
ATOM 1747 C CA . LEU A 1 218 ? 10.156 -5.762 1.24 1 97.62 218 LEU A CA 1
ATOM 1748 C C . LEU A 1 218 ? 10.227 -7.188 1.773 1 97.62 218 LEU A C 1
ATOM 1750 O O . LEU A 1 218 ? 11.164 -7.926 1.462 1 97.62 218 LEU A O 1
ATOM 1754 N N . GLN A 1 219 ? 9.273 -7.598 2.541 1 97.94 219 GLN A N 1
ATOM 1755 C CA . GLN A 1 219 ? 9.312 -8.898 3.201 1 97.94 219 GLN A CA 1
ATOM 1756 C C . GLN A 1 219 ? 9.18 -10.031 2.189 1 97.94 219 GLN A C 1
ATOM 1758 O O . GLN A 1 219 ? 9.828 -11.078 2.332 1 97.94 219 GLN A O 1
ATOM 1763 N N . CYS A 1 220 ? 8.367 -9.852 1.204 1 98.5 220 CYS A N 1
ATOM 1764 C CA . CYS A 1 220 ? 8.219 -10.891 0.193 1 98.5 220 CYS A CA 1
ATOM 1765 C C . CYS A 1 220 ? 9.461 -10.984 -0.684 1 98.5 220 CYS A C 1
ATOM 1767 O O . CYS A 1 220 ? 9.836 -12.07 -1.133 1 98.5 220 CYS A O 1
ATOM 1769 N N . ALA A 1 221 ? 10.117 -9.844 -0.936 1 97.94 221 ALA A N 1
ATOM 1770 C CA . ALA A 1 221 ? 11.398 -9.898 -1.629 1 97.94 221 ALA A CA 1
ATOM 1771 C C . ALA A 1 221 ? 12.398 -10.766 -0.868 1 97.94 221 ALA A C 1
ATOM 1773 O O . ALA A 1 221 ? 13.133 -11.547 -1.471 1 97.94 221 ALA A O 1
ATOM 1774 N N . GLU A 1 222 ? 12.375 -10.602 0.415 1 97.12 222 GLU A N 1
ATOM 1775 C CA . GLU A 1 222 ? 13.258 -11.414 1.246 1 97.12 222 GLU A CA 1
ATOM 1776 C C . GLU A 1 222 ? 12.859 -12.883 1.195 1 97.12 222 GLU A C 1
ATOM 1778 O O . GLU A 1 222 ? 13.719 -13.758 1.051 1 97.12 222 GLU A O 1
ATOM 1783 N N . SER A 1 223 ? 11.609 -13.148 1.313 1 98.25 223 SER A N 1
ATOM 1784 C CA . SER A 1 223 ? 11.102 -14.516 1.358 1 98.25 223 SER A CA 1
ATOM 1785 C C . SER A 1 223 ? 11.391 -15.258 0.056 1 98.25 223 SER A C 1
ATOM 1787 O O . SER A 1 223 ? 11.867 -16.391 0.074 1 98.25 223 SER A O 1
ATOM 1789 N N . LEU A 1 224 ? 11.109 -14.625 -1.064 1 98 224 LEU A N 1
ATOM 1790 C CA . LEU A 1 224 ? 11.273 -15.336 -2.33 1 98 224 LEU A CA 1
ATOM 1791 C C . LEU A 1 224 ? 12.75 -15.586 -2.625 1 98 224 LEU A C 1
ATOM 1793 O O . LEU A 1 224 ? 13.094 -16.547 -3.314 1 98 224 LEU A O 1
ATOM 1797 N N . ASN A 1 225 ? 13.617 -14.789 -2.074 1 97.19 225 ASN A N 1
ATOM 1798 C CA . ASN A 1 225 ? 15.039 -14.914 -2.375 1 97.19 225 ASN A CA 1
ATOM 1799 C C . ASN A 1 225 ? 15.727 -15.906 -1.443 1 97.19 225 ASN A C 1
ATOM 1801 O O . ASN A 1 225 ? 16.75 -16.5 -1.802 1 97.19 225 ASN A O 1
ATOM 1805 N N . THR A 1 226 ? 15.125 -16.156 -0.229 1 97.5 226 THR A N 1
ATOM 1806 C CA . THR A 1 226 ? 15.906 -16.859 0.781 1 97.5 226 THR A CA 1
ATOM 1807 C C . THR A 1 226 ? 15.297 -18.219 1.1 1 97.5 226 THR A C 1
ATOM 1809 O O . THR A 1 226 ? 15.93 -19.062 1.728 1 97.5 226 THR A O 1
ATOM 1812 N N . THR A 1 227 ? 14.078 -18.406 0.729 1 98.5 227 THR A N 1
ATOM 1813 C CA . THR A 1 227 ? 13.438 -19.672 1.073 1 98.5 227 THR A CA 1
ATOM 1814 C C . THR A 1 227 ? 13.961 -20.812 0.198 1 98.5 227 THR A C 1
ATOM 1816 O O . THR A 1 227 ? 14.047 -20.672 -1.023 1 98.5 227 THR A O 1
ATOM 1819 N N . ASP A 1 228 ? 14.336 -21.891 0.841 1 98.69 228 ASP A N 1
ATOM 1820 C CA . ASP A 1 228 ? 14.844 -23.078 0.172 1 98.69 228 ASP A CA 1
ATOM 1821 C C . ASP A 1 228 ? 13.766 -24.156 0.042 1 98.69 228 ASP A C 1
ATOM 1823 O O . ASP A 1 228 ? 13.32 -24.719 1.042 1 98.69 228 ASP A O 1
ATOM 1827 N N . PHE A 1 229 ? 13.383 -24.453 -1.226 1 98.75 229 PHE A N 1
ATOM 1828 C CA . PHE A 1 229 ? 12.297 -25.406 -1.465 1 98.75 229 PHE A CA 1
ATOM 1829 C C . PHE A 1 229 ? 12.844 -26.766 -1.892 1 98.75 229 PHE A C 1
ATOM 1831 O O . PHE A 1 229 ? 12.078 -27.703 -2.123 1 98.75 229 PHE A O 1
ATOM 1838 N N . ARG A 1 230 ? 14.117 -26.953 -2.006 1 98.31 230 ARG A N 1
ATOM 1839 C CA . ARG A 1 230 ? 14.734 -28.141 -2.619 1 98.31 230 ARG A CA 1
ATOM 1840 C C . ARG A 1 230 ? 14.266 -29.422 -1.938 1 98.31 230 ARG A C 1
ATOM 1842 O O . ARG A 1 230 ? 13.961 -30.406 -2.607 1 98.31 230 ARG A O 1
ATOM 1849 N N . ASP A 1 231 ? 14.086 -29.359 -0.639 1 98 231 ASP A N 1
ATOM 1850 C CA . ASP A 1 231 ? 13.719 -30.547 0.112 1 98 231 ASP A CA 1
ATOM 1851 C C . ASP A 1 231 ? 12.211 -30.781 0.077 1 98 231 ASP A C 1
ATOM 1853 O O . ASP A 1 231 ? 11.711 -31.75 0.663 1 98 231 ASP A O 1
ATOM 1857 N N . GLU A 1 232 ? 11.523 -29.938 -0.619 1 98.38 232 GLU A N 1
ATOM 1858 C CA . GLU A 1 232 ? 10.07 -30.047 -0.636 1 98.38 232 GLU A CA 1
ATOM 1859 C C . GLU A 1 232 ? 9.57 -30.531 -1.997 1 98.38 232 GLU A C 1
ATOM 1861 O O . GLU A 1 232 ? 8.414 -30.938 -2.133 1 98.38 232 GLU A O 1
ATOM 1866 N N . LEU A 1 233 ? 10.359 -30.594 -3.002 1 98.31 233 LEU A N 1
ATOM 1867 C CA . LEU A 1 233 ? 9.93 -30.844 -4.375 1 98.31 233 LEU A CA 1
ATOM 1868 C C . LEU A 1 233 ? 9.398 -32.281 -4.527 1 98.31 233 LEU A C 1
ATOM 1870 O O . LEU A 1 233 ? 8.516 -32.531 -5.359 1 98.31 233 LEU A O 1
ATOM 1874 N N . HIS A 1 234 ? 9.883 -33.156 -3.721 1 96.38 234 HIS A N 1
ATOM 1875 C CA . HIS A 1 234 ? 9.477 -34.562 -3.805 1 96.38 234 HIS A CA 1
ATOM 1876 C C . HIS A 1 234 ? 8.016 -34.75 -3.396 1 96.38 234 HIS A C 1
ATOM 1878 O O . HIS A 1 234 ? 7.414 -35.781 -3.674 1 96.38 234 HIS A O 1
ATOM 1884 N N . THR A 1 235 ? 7.488 -33.719 -2.746 1 97.69 235 THR A N 1
ATOM 1885 C CA . THR A 1 235 ? 6.113 -33.812 -2.273 1 97.69 235 THR A CA 1
ATOM 1886 C C . THR A 1 235 ? 5.129 -33.625 -3.426 1 97.69 235 THR A C 1
ATOM 1888 O O . THR A 1 235 ? 3.945 -33.938 -3.297 1 97.69 235 THR A O 1
ATOM 1891 N N . ILE A 1 236 ? 5.59 -33.094 -4.508 1 98.12 236 ILE A N 1
ATOM 1892 C CA . ILE A 1 236 ? 4.75 -32.906 -5.688 1 98.12 236 ILE A CA 1
ATOM 1893 C C . ILE A 1 236 ? 4.551 -34.25 -6.383 1 98.12 236 ILE A C 1
ATOM 1895 O O . ILE A 1 236 ? 5.473 -34.781 -7.012 1 98.12 236 ILE A O 1
ATOM 1899 N N . LYS A 1 237 ? 3.307 -34.719 -6.309 1 95.94 237 LYS A N 1
ATOM 1900 C CA . LYS A 1 237 ? 3.027 -36.062 -6.852 1 95.94 237 LYS A CA 1
ATOM 1901 C C . LYS A 1 237 ? 1.987 -36 -7.969 1 95.94 237 LYS A C 1
ATOM 1903 O O . LYS A 1 237 ? 1.425 -37 -8.367 1 95.94 237 LYS A O 1
ATOM 1908 N N . VAL A 1 238 ? 1.701 -34.875 -8.445 1 98.38 238 VAL A N 1
ATOM 1909 C CA . VAL A 1 238 ? 0.691 -34.688 -9.484 1 98.38 238 VAL A CA 1
ATOM 1910 C C . VAL A 1 238 ? 1.356 -34.219 -10.766 1 98.38 238 VAL A C 1
ATOM 1912 O O . VAL A 1 238 ? 2.473 -33.688 -10.742 1 98.38 238 VAL A O 1
ATOM 1915 N N . PRO A 1 239 ? 0.657 -34.406 -11.961 1 98.75 239 PRO A N 1
ATOM 1916 C CA . PRO A 1 239 ? 1.209 -33.844 -13.195 1 98.75 239 PRO A CA 1
ATOM 1917 C C . PRO A 1 239 ? 1.552 -32.375 -13.055 1 98.75 239 PRO A C 1
ATOM 1919 O O . PRO A 1 239 ? 0.777 -31.594 -12.477 1 98.75 239 PRO A O 1
ATOM 1922 N N . THR A 1 240 ? 2.729 -32 -13.578 1 98.88 240 THR A N 1
ATOM 1923 C CA . THR A 1 240 ? 3.227 -30.656 -13.391 1 98.88 240 THR A CA 1
ATOM 1924 C C . THR A 1 240 ? 3.689 -30.062 -14.719 1 98.88 240 THR A C 1
ATOM 1926 O O . THR A 1 240 ? 4.422 -30.703 -15.469 1 98.88 240 THR A O 1
ATOM 1929 N N . LEU A 1 241 ? 3.201 -28.844 -15.023 1 98.94 241 LEU A N 1
ATOM 1930 C CA . LEU A 1 241 ? 3.668 -28.047 -16.156 1 98.94 241 LEU A CA 1
ATOM 1931 C C . LEU A 1 241 ? 4.668 -26.984 -15.695 1 98.94 241 LEU A C 1
ATOM 1933 O O . LEU A 1 241 ? 4.426 -26.297 -14.711 1 98.94 241 LEU A O 1
ATOM 1937 N N . ILE A 1 242 ? 5.793 -26.938 -16.328 1 98.94 242 ILE A N 1
ATOM 1938 C CA . ILE A 1 242 ? 6.805 -25.922 -16.062 1 98.94 242 ILE A CA 1
ATOM 1939 C C . ILE A 1 242 ? 7.074 -25.125 -17.344 1 98.94 242 ILE A C 1
ATOM 1941 O O . ILE A 1 242 ? 7.379 -25.703 -18.391 1 98.94 242 ILE A O 1
ATOM 1945 N N . ILE A 1 243 ? 6.887 -23.781 -17.297 1 98.94 243 ILE A N 1
ATOM 1946 C CA . ILE A 1 243 ? 7.141 -22.906 -18.422 1 98.94 243 ILE A CA 1
ATOM 1947 C C . ILE A 1 243 ? 8.094 -21.781 -18 1 98.94 243 ILE A C 1
ATOM 1949 O O . ILE A 1 243 ? 7.914 -21.172 -16.938 1 98.94 243 ILE A O 1
ATOM 1953 N N . HIS A 1 244 ? 9.109 -21.516 -18.812 1 98.94 244 HIS A N 1
ATOM 1954 C CA . HIS A 1 244 ? 10.078 -20.484 -18.469 1 98.94 244 HIS A CA 1
ATOM 1955 C C . HIS A 1 244 ? 10.734 -19.891 -19.703 1 98.94 244 HIS A C 1
ATOM 1957 O O . HIS A 1 244 ? 10.945 -20.594 -20.703 1 98.94 244 HIS A O 1
ATOM 1963 N N . GLY A 1 245 ? 11.016 -18.625 -19.656 1 98.88 245 GLY A N 1
ATOM 1964 C CA . GLY A 1 245 ? 11.695 -17.969 -20.75 1 98.88 245 GLY A CA 1
ATOM 1965 C C . GLY A 1 245 ? 13.211 -18 -20.625 1 98.88 245 GLY A C 1
ATOM 1966 O O . GLY A 1 245 ? 13.742 -17.891 -19.516 1 98.88 245 GLY A O 1
ATOM 1967 N N . THR A 1 246 ? 13.914 -18 -21.75 1 98.69 246 THR A N 1
ATOM 1968 C CA . THR A 1 246 ? 15.367 -18.078 -21.703 1 98.69 246 THR A CA 1
ATOM 1969 C C . THR A 1 246 ? 15.977 -16.703 -21.438 1 98.69 246 THR A C 1
ATOM 1971 O O . THR A 1 246 ? 17.141 -16.594 -21.062 1 98.69 246 THR A O 1
ATOM 1974 N N . ASP A 1 247 ? 15.211 -15.648 -21.688 1 98.19 247 ASP A N 1
ATOM 1975 C CA . ASP A 1 247 ? 15.742 -14.305 -21.5 1 98.19 247 ASP A CA 1
ATOM 1976 C C . ASP A 1 247 ? 15.195 -13.688 -20.203 1 98.19 247 ASP A C 1
ATOM 1978 O O . ASP A 1 247 ? 15.133 -12.461 -20.078 1 98.19 247 ASP A O 1
ATOM 1982 N N . ASP A 1 248 ? 14.781 -14.57 -19.328 1 98.62 248 ASP A N 1
ATOM 1983 C CA . ASP A 1 248 ? 14.359 -14.125 -18.016 1 98.62 248 ASP A CA 1
ATOM 1984 C C . ASP A 1 248 ? 15.555 -13.656 -17.188 1 98.62 248 ASP A C 1
ATOM 1986 O O . ASP A 1 248 ? 16.281 -14.484 -16.625 1 98.62 248 ASP A O 1
ATOM 1990 N N . LYS A 1 249 ? 15.664 -12.32 -17.047 1 96.88 249 LYS A N 1
ATOM 1991 C CA . LYS A 1 249 ? 16.797 -11.742 -16.328 1 96.88 249 LYS A CA 1
ATOM 1992 C C . LYS A 1 249 ? 16.5 -11.641 -14.836 1 96.88 249 LYS A C 1
ATOM 1994 O O . LYS A 1 249 ? 17.422 -11.492 -14.031 1 96.88 249 LYS A O 1
ATOM 1999 N N . ASN A 1 250 ? 15.266 -11.711 -14.469 1 97 250 ASN A N 1
ATOM 2000 C CA . ASN A 1 250 ? 14.883 -11.641 -13.062 1 97 250 ASN A CA 1
ATOM 2001 C C . ASN A 1 250 ? 15.086 -12.977 -12.359 1 97 250 ASN A C 1
ATOM 2003 O O . ASN A 1 250 ? 15.547 -13.016 -11.219 1 97 250 ASN A O 1
ATOM 2007 N N . VAL A 1 251 ? 14.633 -13.984 -13 1 98.31 251 VAL A N 1
ATOM 2008 C CA . VAL A 1 251 ? 14.789 -15.352 -12.523 1 98.31 251 VAL A CA 1
ATOM 2009 C C . VAL A 1 251 ? 15.398 -16.219 -13.625 1 98.31 251 VAL A C 1
ATOM 2011 O O . VAL A 1 251 ? 14.68 -16.844 -14.398 1 98.31 251 VAL A O 1
ATOM 2014 N N . PRO A 1 252 ? 16.672 -16.344 -13.578 1 97.94 252 PRO A N 1
ATOM 2015 C CA . PRO A 1 252 ? 17.312 -17.109 -14.633 1 97.94 252 PRO A CA 1
ATOM 2016 C C . PRO A 1 252 ? 16.844 -18.562 -14.672 1 97.94 252 PRO A C 1
ATOM 2018 O O . PRO A 1 252 ? 16.719 -19.203 -13.625 1 97.94 252 PRO A O 1
ATOM 2021 N N . ILE A 1 253 ? 16.625 -19.031 -15.836 1 98.56 253 ILE A N 1
ATOM 2022 C CA . ILE A 1 253 ? 16.031 -20.344 -16.062 1 98.56 253 ILE A CA 1
ATOM 2023 C C . ILE A 1 253 ? 16.969 -21.422 -15.547 1 98.56 253 ILE A C 1
ATOM 2025 O O . ILE A 1 253 ? 16.531 -22.453 -15.039 1 98.56 253 ILE A O 1
ATOM 2029 N N . GLU A 1 254 ? 18.297 -21.203 -15.547 1 97.69 254 GLU A N 1
ATOM 2030 C CA . GLU A 1 254 ? 19.297 -22.203 -15.211 1 97.69 254 GLU A CA 1
ATOM 2031 C C . GLU A 1 254 ? 19.297 -22.516 -13.711 1 97.69 254 GLU A C 1
ATOM 2033 O O . GLU A 1 254 ? 19.625 -23.625 -13.297 1 97.69 254 GLU A O 1
ATOM 2038 N N . VAL A 1 255 ? 18.891 -21.547 -12.945 1 97.31 255 VAL A N 1
ATOM 2039 C CA . VAL A 1 255 ? 19 -21.734 -11.508 1 97.31 255 VAL A CA 1
ATOM 2040 C C . VAL A 1 255 ? 17.609 -21.969 -10.922 1 97.31 255 VAL A C 1
ATOM 2042 O O . VAL A 1 255 ? 17.438 -22.062 -9.703 1 97.31 255 VAL A O 1
ATOM 2045 N N . SER A 1 256 ? 16.641 -22.031 -11.781 1 98.5 256 SER A N 1
ATOM 2046 C CA . SER A 1 256 ? 15.266 -22.172 -11.305 1 98.5 256 SER A CA 1
ATOM 2047 C C . SER A 1 256 ? 14.555 -23.328 -12 1 98.5 256 SER A C 1
ATOM 2049 O O . SER A 1 256 ? 14.734 -24.484 -11.633 1 98.5 256 SER A O 1
ATOM 2051 N N . SER A 1 257 ? 13.922 -23.078 -13.164 1 98.81 257 SER A N 1
ATOM 2052 C CA . SER A 1 257 ? 13.016 -24.047 -13.781 1 98.81 257 SER A CA 1
ATOM 2053 C C . SER A 1 257 ? 13.766 -25.266 -14.281 1 98.81 257 SER A C 1
ATOM 2055 O O . SER A 1 257 ? 13.234 -26.375 -14.273 1 98.81 257 SER A O 1
ATOM 2057 N N . GLU A 1 258 ? 14.992 -25.125 -14.773 1 98.62 258 GLU A N 1
ATOM 2058 C CA . GLU A 1 258 ? 15.758 -26.297 -15.203 1 98.62 258 GLU A CA 1
ATOM 2059 C C . GLU A 1 258 ? 16.031 -27.25 -14.039 1 98.62 258 GLU A C 1
ATOM 2061 O O . GLU A 1 258 ? 15.922 -28.469 -14.195 1 98.62 258 GLU A O 1
ATOM 2066 N N . LYS A 1 259 ? 16.359 -26.672 -12.914 1 98.44 259 LYS A N 1
ATOM 2067 C CA . LYS A 1 259 ? 16.578 -27.484 -11.727 1 98.44 259 LYS A CA 1
ATOM 2068 C C . LYS A 1 259 ? 15.273 -28.109 -11.242 1 98.44 259 LYS A C 1
ATOM 2070 O O . LYS A 1 259 ? 15.25 -29.281 -10.828 1 98.44 259 LYS A O 1
ATOM 2075 N N . THR A 1 260 ? 14.234 -27.328 -11.273 1 98.75 260 THR A N 1
ATOM 2076 C CA . THR A 1 260 ? 12.922 -27.797 -10.844 1 98.75 260 THR A CA 1
ATOM 2077 C C . THR A 1 260 ? 12.453 -28.969 -11.719 1 98.75 260 THR A C 1
ATOM 2079 O O . THR A 1 260 ? 11.93 -29.953 -11.211 1 98.75 260 THR A O 1
ATOM 2082 N N . ALA A 1 261 ? 12.633 -28.875 -12.992 1 98.62 261 ALA A N 1
ATOM 2083 C CA . ALA A 1 261 ? 12.211 -29.906 -13.945 1 98.62 261 ALA A CA 1
ATOM 2084 C C . ALA A 1 261 ? 12.961 -31.219 -13.695 1 98.62 261 ALA A C 1
ATOM 2086 O O . ALA A 1 261 ? 12.406 -32.312 -13.898 1 98.62 261 ALA A O 1
ATOM 2087 N N . LYS A 1 262 ? 14.156 -31.125 -13.25 1 97.81 262 LYS A N 1
ATOM 2088 C CA . LYS A 1 262 ? 14.945 -32.312 -12.961 1 97.81 262 LYS A CA 1
ATOM 2089 C C . LYS A 1 262 ? 14.469 -32.969 -11.672 1 97.81 262 LYS A C 1
ATOM 2091 O O . LYS A 1 262 ? 14.586 -34.188 -11.523 1 97.81 262 LYS A O 1
ATOM 2096 N N . ALA A 1 263 ? 13.945 -32.188 -10.797 1 97.56 263 ALA A N 1
ATOM 2097 C CA . ALA A 1 263 ? 13.625 -32.656 -9.453 1 97.56 263 ALA A CA 1
ATOM 2098 C C . ALA A 1 263 ? 12.211 -33.25 -9.406 1 97.56 263 ALA A C 1
ATOM 2100 O O . ALA A 1 263 ? 11.945 -34.188 -8.641 1 97.56 263 ALA A O 1
ATOM 2101 N N . ILE A 1 264 ? 11.289 -32.688 -10.148 1 97.62 264 ILE A N 1
ATOM 2102 C CA . ILE A 1 264 ? 9.914 -33.156 -10.172 1 97.62 264 ILE A CA 1
ATOM 2103 C C . ILE A 1 264 ? 9.758 -34.25 -11.234 1 97.62 264 ILE A C 1
ATOM 2105 O O . ILE A 1 264 ? 10 -34 -12.422 1 97.62 264 ILE A O 1
ATOM 2109 N N . LYS A 1 265 ? 9.344 -35.375 -10.883 1 93.38 265 LYS A N 1
ATOM 2110 C CA . LYS A 1 265 ? 9.359 -36.562 -11.734 1 93.38 265 LYS A CA 1
ATOM 2111 C C . LYS A 1 265 ? 8.344 -36.438 -12.867 1 93.38 265 LYS A C 1
ATOM 2113 O O . LYS A 1 265 ? 8.688 -36.594 -14.039 1 93.38 265 LYS A O 1
ATOM 2118 N N . ASP A 1 266 ? 7.109 -36.281 -12.594 1 96.31 266 ASP A N 1
ATOM 2119 C CA . ASP A 1 266 ? 6.035 -36.188 -13.578 1 96.31 266 ASP A CA 1
ATOM 2120 C C . ASP A 1 266 ? 5.789 -34.75 -14.016 1 96.31 266 ASP A C 1
ATOM 2122 O O . ASP A 1 266 ? 4.852 -34.094 -13.547 1 96.31 266 ASP A O 1
ATOM 2126 N N . ASN A 1 267 ? 6.711 -34.281 -15.008 1 97.81 267 ASN A N 1
ATOM 2127 C CA . ASN A 1 267 ? 6.508 -32.906 -15.453 1 97.81 267 ASN A CA 1
ATOM 2128 C C . ASN A 1 267 ? 6.625 -32.781 -16.969 1 97.81 267 ASN A C 1
ATOM 2130 O O . ASN A 1 267 ? 7.172 -33.656 -17.625 1 97.81 267 ASN A O 1
ATOM 2134 N N . THR A 1 268 ? 6.004 -31.812 -17.516 1 98.62 268 THR A N 1
ATOM 2135 C CA . THR A 1 268 ? 6.207 -31.266 -18.859 1 98.62 268 THR A CA 1
ATOM 2136 C C . THR A 1 268 ? 6.914 -29.906 -18.797 1 98.62 268 THR A C 1
ATOM 2138 O O . THR A 1 268 ? 6.387 -28.953 -18.203 1 98.62 268 THR A O 1
ATOM 2141 N N . PHE A 1 269 ? 8.141 -29.891 -19.328 1 98.81 269 PHE A N 1
ATOM 2142 C CA . PHE A 1 269 ? 8.938 -28.672 -19.297 1 98.81 269 PHE A CA 1
ATOM 2143 C C . PHE A 1 269 ? 8.977 -28 -20.672 1 98.81 269 PHE A C 1
ATOM 2145 O O . PHE A 1 269 ? 9.508 -28.578 -21.625 1 98.81 269 PHE A O 1
ATOM 2152 N N . ILE A 1 270 ? 8.352 -26.812 -20.766 1 98.94 270 ILE A N 1
ATOM 2153 C CA . ILE A 1 270 ? 8.312 -26.062 -22.016 1 98.94 270 ILE A CA 1
ATOM 2154 C C . ILE A 1 270 ? 9.156 -24.797 -21.891 1 98.94 270 ILE A C 1
ATOM 2156 O O . ILE A 1 270 ? 8.891 -23.953 -21.031 1 98.94 270 ILE A O 1
ATOM 2160 N N . VAL A 1 271 ? 10.117 -24.609 -22.766 1 98.88 271 VAL A N 1
ATOM 2161 C CA . VAL A 1 271 ? 11 -23.453 -22.766 1 98.88 271 VAL A CA 1
ATOM 2162 C C . VAL A 1 271 ? 10.531 -22.438 -23.797 1 98.88 271 VAL A C 1
ATOM 2164 O O . VAL A 1 271 ? 10.305 -22.797 -24.969 1 98.88 271 VAL A O 1
ATOM 2167 N N . TYR A 1 272 ? 10.273 -21.203 -23.391 1 98.88 272 TYR A N 1
ATOM 2168 C CA . TYR A 1 272 ? 9.961 -20.094 -24.297 1 98.88 272 TYR A CA 1
ATOM 2169 C C . TYR A 1 272 ? 11.219 -19.344 -24.703 1 98.88 272 TYR A C 1
ATOM 2171 O O . TYR A 1 272 ? 11.664 -18.438 -23.984 1 98.88 272 TYR A O 1
ATOM 2179 N N . GLU A 1 273 ? 11.75 -19.672 -25.875 1 98.62 273 GLU A N 1
ATOM 2180 C CA . GLU A 1 273 ? 12.992 -19.062 -26.359 1 98.62 273 GLU A CA 1
ATOM 2181 C C . GLU A 1 273 ? 12.836 -17.547 -26.5 1 98.62 273 GLU A C 1
ATOM 2183 O O . GLU A 1 273 ? 11.906 -17.078 -27.156 1 98.62 273 GLU A O 1
ATOM 2188 N N . GLY A 1 274 ? 13.68 -16.797 -25.844 1 97.94 274 GLY A N 1
ATOM 2189 C CA . GLY A 1 274 ? 13.742 -15.359 -26 1 97.94 274 GLY A CA 1
ATOM 2190 C C . GLY A 1 274 ? 12.766 -14.617 -25.109 1 97.94 274 GLY A C 1
ATOM 2191 O O . GLY A 1 274 ? 12.75 -13.383 -25.078 1 97.94 274 GLY A O 1
ATOM 2192 N N . ALA A 1 275 ? 12 -15.312 -24.328 1 98.5 275 ALA A N 1
ATOM 2193 C CA . ALA A 1 275 ? 10.969 -14.656 -23.531 1 98.5 275 ALA A CA 1
ATOM 2194 C C . ALA A 1 275 ? 11.547 -14.125 -22.219 1 98.5 275 ALA A C 1
ATOM 2196 O O . ALA A 1 275 ? 12.375 -14.781 -21.594 1 98.5 275 ALA A O 1
ATOM 2197 N N . PRO A 1 276 ? 11.125 -12.906 -21.828 1 98.69 276 PRO A N 1
ATOM 2198 C CA . PRO A 1 276 ? 11.516 -12.344 -20.531 1 98.69 276 PRO A CA 1
ATOM 2199 C C . PRO A 1 276 ? 10.664 -12.883 -19.391 1 98.69 276 PRO A C 1
ATOM 2201 O O . PRO A 1 276 ? 9.883 -13.812 -19.578 1 98.69 276 PRO A O 1
ATOM 2204 N N . HIS A 1 277 ? 10.883 -12.336 -18.203 1 98.75 277 HIS A N 1
ATOM 2205 C CA . HIS A 1 277 ? 10.164 -12.789 -17.016 1 98.75 277 HIS A CA 1
ATOM 2206 C C . HIS A 1 277 ? 8.664 -12.594 -17.172 1 98.75 277 HIS A C 1
ATOM 2208 O O . HIS A 1 277 ? 7.879 -13.461 -16.797 1 98.75 277 HIS A O 1
ATOM 2214 N N . GLY A 1 278 ? 8.258 -11.469 -17.781 1 98.75 278 GLY A N 1
ATOM 2215 C CA . GLY A 1 278 ? 6.852 -11.125 -17.922 1 98.75 278 GLY A CA 1
ATOM 2216 C C . GLY A 1 278 ? 6.18 -11.836 -19.094 1 98.75 278 GLY A C 1
ATOM 2217 O O . GLY A 1 278 ? 5.414 -11.227 -19.844 1 98.75 278 GLY A O 1
ATOM 2218 N N . LEU A 1 279 ? 6.461 -13.055 -19.25 1 98.75 279 LEU A N 1
ATOM 2219 C CA . LEU A 1 279 ? 5.957 -13.797 -20.406 1 98.75 279 LEU A CA 1
ATOM 2220 C C . LEU A 1 279 ? 4.453 -14.023 -20.281 1 98.75 279 LEU A C 1
ATOM 2222 O O . LEU A 1 279 ? 3.803 -14.422 -21.25 1 98.75 279 LEU A O 1
ATOM 2226 N N . PHE A 1 280 ? 3.822 -13.781 -19.078 1 98.69 280 PHE A N 1
ATOM 2227 C CA . PHE A 1 280 ? 2.375 -13.891 -18.922 1 98.69 280 PHE A CA 1
ATOM 2228 C C . PHE A 1 280 ? 1.66 -12.922 -19.859 1 98.69 280 PHE A C 1
ATOM 2230 O O . PHE A 1 280 ? 0.503 -13.141 -20.219 1 98.69 280 PHE A O 1
ATOM 2237 N N . TYR A 1 281 ? 2.369 -11.844 -20.234 1 98.44 281 TYR A N 1
ATOM 2238 C CA . TYR A 1 281 ? 1.815 -10.914 -21.219 1 98.44 281 TYR A CA 1
ATOM 2239 C C . TYR A 1 281 ? 2.539 -11.031 -22.547 1 98.44 281 TYR A C 1
ATOM 2241 O O . TYR A 1 281 ? 1.903 -11.148 -23.609 1 98.44 281 TYR A O 1
ATOM 2249 N N . THR A 1 282 ? 3.904 -11.047 -22.594 1 98.19 282 THR A N 1
ATOM 2250 C CA . THR A 1 282 ? 4.656 -10.969 -23.844 1 98.19 282 THR A CA 1
ATOM 2251 C C . THR A 1 282 ? 4.406 -12.203 -24.703 1 98.19 282 THR A C 1
ATOM 2253 O O . THR A 1 282 ? 4.559 -12.156 -25.922 1 98.19 282 THR A O 1
ATOM 2256 N N . GLU A 1 283 ? 4.07 -13.281 -24.031 1 98.5 283 GLU A N 1
ATOM 2257 C CA . GLU A 1 283 ? 3.752 -14.523 -24.719 1 98.5 283 GLU A CA 1
ATOM 2258 C C . GLU A 1 283 ? 2.359 -15.023 -24.344 1 98.5 283 GLU A C 1
ATOM 2260 O O . GLU A 1 283 ? 2.143 -16.234 -24.203 1 98.5 283 GLU A O 1
ATOM 2265 N N . LYS A 1 284 ? 1.422 -14.086 -24.188 1 98.19 284 LYS A N 1
ATOM 2266 C CA . LYS A 1 284 ? 0.142 -14.422 -23.562 1 98.19 284 LYS A CA 1
ATOM 2267 C C . LYS A 1 284 ? -0.621 -15.445 -24.406 1 98.19 284 LYS A C 1
ATOM 2269 O O . LYS A 1 284 ? -1.257 -16.344 -23.859 1 98.19 284 LYS A O 1
ATOM 2274 N N . ASP A 1 285 ? -0.572 -15.391 -25.734 1 97.81 285 ASP A N 1
ATOM 2275 C CA . ASP A 1 285 ? -1.326 -16.328 -26.562 1 97.81 285 ASP A CA 1
ATOM 2276 C C . ASP A 1 285 ? -0.744 -17.734 -26.484 1 97.81 285 ASP A C 1
ATOM 2278 O O . ASP A 1 285 ? -1.485 -18.703 -26.344 1 97.81 285 ASP A O 1
ATOM 2282 N N . LYS A 1 286 ? 0.585 -17.812 -26.578 1 98.75 286 LYS A N 1
ATOM 2283 C CA . LYS A 1 286 ? 1.261 -19.094 -26.438 1 98.75 286 LYS A CA 1
ATOM 2284 C C . LYS A 1 286 ? 1.032 -19.703 -25.062 1 98.75 286 LYS A C 1
ATOM 2286 O O . LYS A 1 286 ? 0.75 -20.891 -24.938 1 98.75 286 LYS A O 1
ATOM 2291 N N . LEU A 1 287 ? 1.126 -18.875 -24.031 1 98.88 287 LEU A N 1
ATOM 2292 C CA . LEU A 1 287 ? 0.913 -19.328 -22.656 1 98.88 287 LEU A CA 1
ATOM 2293 C C . LEU A 1 287 ? -0.509 -19.844 -22.469 1 98.88 287 LEU A C 1
ATOM 2295 O O . LEU A 1 287 ? -0.716 -20.906 -21.859 1 98.88 287 LEU A O 1
ATOM 2299 N N . ASN A 1 288 ? -1.519 -19.078 -22.984 1 98.75 288 ASN A N 1
ATOM 2300 C CA . ASN A 1 288 ? -2.912 -19.5 -22.891 1 98.75 288 ASN A CA 1
ATOM 2301 C C . ASN A 1 288 ? -3.129 -20.875 -23.531 1 98.75 288 ASN A C 1
ATOM 2303 O O . ASN A 1 288 ? -3.766 -21.75 -22.938 1 98.75 288 ASN A O 1
ATOM 2307 N N . LYS A 1 289 ? -2.551 -21.062 -24.641 1 98.75 289 LYS A N 1
ATOM 2308 C CA . LYS A 1 289 ? -2.709 -22.312 -25.375 1 98.75 289 LYS A CA 1
ATOM 2309 C C . LYS A 1 289 ? -2.059 -23.484 -24.625 1 98.75 289 LYS A C 1
ATOM 2311 O O . LYS A 1 289 ? -2.662 -24.547 -24.469 1 98.75 289 LYS A O 1
ATOM 2316 N N . ASP A 1 290 ? -0.826 -23.266 -24.219 1 98.88 290 ASP A N 1
ATOM 2317 C CA . ASP A 1 290 ? -0.101 -24.328 -23.531 1 98.88 290 ASP A CA 1
ATOM 2318 C C . ASP A 1 290 ? -0.773 -24.672 -22.203 1 98.88 290 ASP A C 1
ATOM 2320 O O . ASP A 1 290 ? -0.842 -25.844 -21.828 1 98.88 290 ASP A O 1
ATOM 2324 N N . LEU A 1 291 ? -1.253 -23.672 -21.453 1 98.81 291 LEU A N 1
ATOM 2325 C CA . LEU A 1 291 ? -1.979 -23.906 -20.219 1 98.81 291 LEU A CA 1
ATOM 2326 C C . LEU A 1 291 ? -3.234 -24.734 -20.469 1 98.81 291 LEU A C 1
ATOM 2328 O O . LEU A 1 291 ? -3.5 -25.688 -19.75 1 98.81 291 LEU A O 1
ATOM 2332 N N . LEU A 1 292 ? -3.982 -24.344 -21.484 1 98.81 292 LEU A N 1
ATOM 2333 C CA . LEU A 1 292 ? -5.227 -25.047 -21.766 1 98.81 292 LEU A CA 1
ATOM 2334 C C . LEU A 1 292 ? -4.961 -26.5 -22.141 1 98.81 292 LEU A C 1
ATOM 2336 O O . LEU A 1 292 ? -5.672 -27.406 -21.703 1 98.81 292 LEU A O 1
ATOM 2340 N N . GLU A 1 293 ? -3.977 -26.734 -23 1 98.69 293 GLU A N 1
ATOM 2341 C CA . GLU A 1 293 ? -3.619 -28.094 -23.391 1 98.69 293 GLU A CA 1
ATOM 2342 C C . GLU A 1 293 ? -3.27 -28.953 -22.172 1 98.69 293 GLU A C 1
ATOM 2344 O O . GLU A 1 293 ? -3.691 -30.094 -22.078 1 98.69 293 GLU A O 1
ATOM 2349 N N . PHE A 1 294 ? -2.547 -28.422 -21.281 1 98.75 294 PHE A N 1
ATOM 2350 C CA . PHE A 1 294 ? -2.146 -29.125 -20.062 1 98.75 294 PHE A CA 1
ATOM 2351 C C . PHE A 1 294 ? -3.354 -29.391 -19.172 1 98.75 294 PHE A C 1
ATOM 2353 O O . PHE A 1 294 ? -3.504 -30.484 -18.641 1 98.75 294 PHE A O 1
ATOM 2360 N N . LEU A 1 295 ? -4.203 -28.312 -19.016 1 98.56 295 LEU A N 1
ATOM 2361 C CA . LEU A 1 295 ? -5.387 -28.438 -18.172 1 98.56 295 LEU A CA 1
ATOM 2362 C C . LEU A 1 295 ? -6.328 -29.516 -18.688 1 98.56 295 LEU A C 1
ATOM 2364 O O . LEU A 1 295 ? -6.953 -30.234 -17.906 1 98.56 295 LEU A O 1
ATOM 2368 N N . ASP A 1 296 ? -6.387 -29.75 -19.984 1 97.44 296 ASP A N 1
ATOM 2369 C CA . ASP A 1 296 ? -7.301 -30.688 -20.625 1 97.44 296 ASP A CA 1
ATOM 2370 C C . ASP A 1 296 ? -6.723 -32.094 -20.641 1 97.44 296 ASP A C 1
ATOM 2372 O O . ASP A 1 296 ? -7.426 -33.062 -20.953 1 97.44 296 ASP A O 1
ATOM 2376 N N . SER A 1 297 ? -5.523 -32.281 -20.359 1 95.5 297 SER A N 1
ATOM 2377 C CA . SER A 1 297 ? -4.875 -33.594 -20.422 1 95.5 297 SER A CA 1
ATOM 2378 C C . SER A 1 297 ? -5.25 -34.469 -19.219 1 95.5 297 SER A C 1
ATOM 2380 O O . SER A 1 297 ? -5.641 -33.938 -18.172 1 95.5 297 SER A O 1
ATOM 2382 N N . MET B 1 1 ? -32.469 4.598 -20.641 1 21.75 1 MET B N 1
ATOM 2383 C CA . MET B 1 1 ? -32.406 3.279 -20.016 1 21.75 1 MET B CA 1
ATOM 2384 C C . MET B 1 1 ? -31.422 3.293 -18.844 1 21.75 1 MET B C 1
ATOM 2386 O O . MET B 1 1 ? -30.297 3.768 -18.969 1 21.75 1 MET B O 1
ATOM 2390 N N . GLU B 1 2 ? -31.938 3.365 -17.609 1 25.59 2 GLU B N 1
ATOM 2391 C CA . GLU B 1 2 ? -31.5 3.598 -16.234 1 25.59 2 GLU B CA 1
ATOM 2392 C C . GLU B 1 2 ? -30.5 2.547 -15.781 1 25.59 2 GLU B C 1
ATOM 2394 O O . GLU B 1 2 ? -30.875 1.514 -15.227 1 25.59 2 GLU B O 1
ATOM 2399 N N . ASN B 1 3 ? -29.656 2.111 -16.672 1 25.94 3 ASN B N 1
ATOM 2400 C CA . ASN B 1 3 ? -28.75 0.995 -16.422 1 25.94 3 ASN B CA 1
ATOM 2401 C C . ASN B 1 3 ? -27.781 1.292 -15.281 1 25.94 3 ASN B C 1
ATOM 2403 O O . ASN B 1 3 ? -26.609 1.541 -15.508 1 25.94 3 ASN B O 1
ATOM 2407 N N . SER B 1 4 ? -28.234 2.141 -14.383 1 28.78 4 SER B N 1
ATOM 2408 C CA . SER B 1 4 ? -27.391 2.549 -13.273 1 28.78 4 SER B CA 1
ATOM 2409 C C . SER B 1 4 ? -27 1.354 -12.406 1 28.78 4 SER B C 1
ATOM 2411 O O . SER B 1 4 ? -27.391 1.281 -11.234 1 28.78 4 SER B O 1
ATOM 2413 N N . ILE B 1 5 ? -27.078 0.131 -12.891 1 32.84 5 ILE B N 1
ATOM 2414 C CA . ILE B 1 5 ? -26.719 -0.941 -11.969 1 32.84 5 ILE B CA 1
ATOM 2415 C C . ILE B 1 5 ? -25.359 -0.657 -11.336 1 32.84 5 ILE B C 1
ATOM 2417 O O . ILE B 1 5 ? -24.328 -0.774 -12 1 32.84 5 ILE B O 1
ATOM 2421 N N . ILE B 1 6 ? -25.266 0.346 -10.586 1 35.56 6 ILE B N 1
ATOM 2422 C CA . ILE B 1 6 ? -24.109 0.562 -9.727 1 35.56 6 ILE B CA 1
ATOM 2423 C C . ILE B 1 6 ? -23.734 -0.741 -9.023 1 35.56 6 ILE B C 1
ATOM 2425 O O . ILE B 1 6 ? -24.484 -1.228 -8.172 1 35.56 6 ILE B O 1
ATOM 2429 N N . ASN B 1 7 ? -23.266 -1.705 -9.664 1 38.38 7 ASN B N 1
ATOM 2430 C CA . ASN B 1 7 ? -22.766 -2.959 -9.117 1 38.38 7 ASN B CA 1
ATOM 2431 C C . ASN B 1 7 ? -22.016 -2.736 -7.809 1 38.38 7 ASN B C 1
ATOM 2433 O O . ASN B 1 7 ? -20.984 -2.061 -7.789 1 38.38 7 ASN B O 1
ATOM 2437 N N . SER B 1 8 ? -22.672 -2.588 -6.652 1 46.5 8 SER B N 1
ATOM 2438 C CA . SER B 1 8 ? -22.297 -2.357 -5.262 1 46.5 8 SER B CA 1
ATOM 2439 C C . SER B 1 8 ? -21.266 -3.379 -4.785 1 46.5 8 SER B C 1
ATOM 2441 O O . SER B 1 8 ? -21.609 -4.344 -4.102 1 46.5 8 SER B O 1
ATOM 2443 N N . ASN B 1 9 ? -20.344 -3.691 -5.551 1 55.06 9 ASN B N 1
ATOM 2444 C CA . ASN B 1 9 ? -19.328 -4.648 -5.113 1 55.06 9 ASN B CA 1
ATOM 2445 C C . ASN B 1 9 ? -18.719 -4.246 -3.773 1 55.06 9 ASN B C 1
ATOM 2447 O O . ASN B 1 9 ? -18.328 -3.094 -3.59 1 55.06 9 ASN B O 1
ATOM 2451 N N . PRO B 1 10 ? -18.891 -5.113 -2.75 1 63.22 10 PRO B N 1
ATOM 2452 C CA . PRO B 1 10 ? -18.328 -4.809 -1.434 1 63.22 10 PRO B CA 1
ATOM 2453 C C . PRO B 1 10 ? -16.828 -4.547 -1.482 1 63.22 10 PRO B C 1
ATOM 2455 O O . PRO B 1 10 ? -16.141 -5.074 -2.357 1 63.22 10 PRO B O 1
ATOM 2458 N N . THR B 1 11 ? -16.438 -3.562 -0.836 1 76.69 11 THR B N 1
ATOM 2459 C CA . THR B 1 11 ? -15.031 -3.223 -0.634 1 76.69 11 THR B CA 1
ATOM 2460 C C . THR B 1 11 ? -14.555 -3.68 0.743 1 76.69 11 THR B C 1
ATOM 2462 O O . THR B 1 11 ? -15.367 -4.047 1.595 1 76.69 11 THR B O 1
ATOM 2465 N N . LEU B 1 12 ? -13.297 -3.861 0.855 1 80.44 12 LEU B N 1
ATOM 2466 C CA . LEU B 1 12 ? -12.695 -4.199 2.145 1 80.44 12 LEU B CA 1
ATOM 2467 C C . LEU B 1 12 ? -13.297 -3.348 3.258 1 80.44 12 LEU B C 1
ATOM 2469 O O . LEU B 1 12 ? -13.453 -3.816 4.387 1 80.44 12 LEU B O 1
ATOM 2473 N N . ARG B 1 13 ? -13.75 -2.201 2.918 1 78.75 13 ARG B N 1
ATOM 2474 C CA . ARG B 1 13 ? -14.312 -1.226 3.844 1 78.75 13 ARG B CA 1
ATOM 2475 C C . ARG B 1 13 ? -15.625 -1.728 4.434 1 78.75 13 ARG B C 1
ATOM 2477 O O . ARG B 1 13 ? -15.977 -1.382 5.562 1 78.75 13 ARG B O 1
ATOM 2484 N N . ASP B 1 14 ? -16.297 -2.605 3.689 1 76.75 14 ASP B N 1
ATOM 2485 C CA . ASP B 1 14 ? -17.641 -3.027 4.074 1 76.75 14 ASP B CA 1
ATOM 2486 C C . ASP B 1 14 ? -17.594 -4.258 4.98 1 76.75 14 ASP B C 1
ATOM 2488 O O . ASP B 1 14 ? -18.625 -4.703 5.484 1 76.75 14 ASP B O 1
ATOM 2492 N N . LEU B 1 15 ? -16.422 -4.703 5.285 1 82.25 15 LEU B N 1
ATOM 2493 C CA . LEU B 1 15 ? -16.266 -5.914 6.078 1 82.25 15 LEU B CA 1
ATOM 2494 C C . LEU B 1 15 ? -16.031 -5.578 7.547 1 82.25 15 LEU B C 1
ATOM 2496 O O . LEU B 1 15 ? -15.602 -4.465 7.871 1 82.25 15 LEU B O 1
ATOM 2500 N N . ASN B 1 16 ? -16.297 -6.605 8.336 1 83.44 16 ASN B N 1
ATOM 2501 C CA . ASN B 1 16 ? -16.094 -6.438 9.773 1 83.44 16 ASN B CA 1
ATOM 2502 C C . ASN B 1 16 ? -14.648 -6.707 10.18 1 83.44 16 ASN B C 1
ATOM 2504 O O . ASN B 1 16 ? -14.023 -7.641 9.68 1 83.44 16 ASN B O 1
ATOM 2508 N N . PHE B 1 17 ? -14.195 -5.844 11.062 1 87.38 17 PHE B N 1
ATOM 2509 C CA . PHE B 1 17 ? -12.852 -5.973 11.625 1 87.38 17 PHE B CA 1
ATOM 2510 C C . PHE B 1 17 ? -12.898 -5.957 13.148 1 87.38 17 PHE B C 1
ATOM 2512 O O . PHE B 1 17 ? -13.719 -5.258 13.742 1 87.38 17 PHE B O 1
ATOM 2519 N N . ASP B 1 18 ? -12.094 -6.848 13.734 1 90.88 18 ASP B N 1
ATOM 2520 C CA . ASP B 1 18 ? -11.734 -6.609 15.125 1 90.88 18 ASP B CA 1
ATOM 2521 C C . ASP B 1 18 ? -10.781 -5.422 15.258 1 90.88 18 ASP B C 1
ATOM 2523 O O . ASP B 1 18 ? -9.578 -5.559 15.031 1 90.88 18 ASP B O 1
ATOM 2527 N N . ILE B 1 19 ? -11.242 -4.355 15.758 1 91.44 19 ILE B N 1
ATOM 2528 C CA . ILE B 1 19 ? -10.477 -3.115 15.711 1 91.44 19 ILE B CA 1
ATOM 2529 C C . ILE B 1 19 ? -9.328 -3.18 16.703 1 91.44 19 ILE B C 1
ATOM 2531 O O . ILE B 1 19 ? -8.414 -2.352 16.672 1 91.44 19 ILE B O 1
ATOM 2535 N N . HIS B 1 20 ? -9.328 -4.125 17.578 1 91.81 20 HIS B N 1
ATOM 2536 C CA . HIS B 1 20 ? -8.273 -4.188 18.578 1 91.81 20 HIS B CA 1
ATOM 2537 C C . HIS B 1 20 ? -7.152 -5.125 18.141 1 91.81 20 HIS B C 1
ATOM 2539 O O . HIS B 1 20 ? -6.141 -5.254 18.844 1 91.81 20 HIS B O 1
ATOM 2545 N N . GLN B 1 21 ? -7.387 -5.738 17 1 90.44 21 GLN B N 1
ATOM 2546 C CA . GLN B 1 21 ? -6.285 -6.523 16.453 1 90.44 21 GLN B CA 1
ATOM 2547 C C . GLN B 1 21 ? -5.125 -5.625 16.031 1 90.44 21 GLN B C 1
ATOM 2549 O O . GLN B 1 21 ? -5.309 -4.676 15.266 1 90.44 21 GLN B O 1
ATOM 2554 N N . LEU B 1 22 ? -3.9 -5.969 16.531 1 90.62 22 LEU B N 1
ATOM 2555 C CA . LEU B 1 22 ? -2.715 -5.176 16.219 1 90.62 22 LEU B CA 1
ATOM 2556 C C . LEU B 1 22 ? -2.016 -5.699 14.969 1 90.62 22 LEU B C 1
ATOM 2558 O O . LEU B 1 22 ? -2.277 -6.824 14.531 1 90.62 22 LEU B O 1
ATOM 2562 N N . ASN B 1 23 ? -1.188 -4.785 14.43 1 95.38 23 ASN B N 1
ATOM 2563 C CA . ASN B 1 23 ? -0.301 -5.117 13.32 1 95.38 23 ASN B CA 1
ATOM 2564 C C . ASN B 1 23 ? -1.089 -5.504 12.07 1 95.38 23 ASN B C 1
ATOM 2566 O O . ASN B 1 23 ? -0.716 -6.441 11.367 1 95.38 23 ASN B O 1
ATOM 2570 N N . THR B 1 24 ? -2.141 -4.781 11.883 1 94.88 24 THR B N 1
ATOM 2571 C CA . THR B 1 24 ? -2.941 -4.953 10.68 1 94.88 24 THR B CA 1
ATOM 2572 C C . THR B 1 24 ? -3.688 -3.664 10.336 1 94.88 24 THR B C 1
ATOM 2574 O O . THR B 1 24 ? -3.758 -2.746 11.156 1 94.88 24 THR B O 1
ATOM 2577 N N . ASP B 1 25 ? -4.086 -3.562 9.078 1 95.25 25 ASP B N 1
ATOM 2578 C CA . ASP B 1 25 ? -5 -2.494 8.688 1 95.25 25 ASP B CA 1
ATOM 2579 C C . ASP B 1 25 ? -6.441 -2.854 9.039 1 95.25 25 ASP B C 1
ATOM 2581 O O . ASP B 1 25 ? -6.766 -4.027 9.242 1 95.25 25 ASP B O 1
ATOM 2585 N N . LYS B 1 26 ? -7.242 -1.847 9.156 1 96.56 26 LYS B N 1
ATOM 2586 C CA . LYS B 1 26 ? -8.641 -2.004 9.539 1 96.56 26 LYS B CA 1
ATOM 2587 C C . LYS B 1 26 ? -9.453 -0.766 9.164 1 96.56 26 LYS B C 1
ATOM 2589 O O . LYS B 1 26 ? -8.906 0.224 8.68 1 96.56 26 LYS B O 1
ATOM 2594 N N . TYR B 1 27 ? -10.719 -0.845 9.32 1 96.19 27 TYR B N 1
ATOM 2595 C CA . TYR B 1 27 ? -11.625 0.288 9.18 1 96.19 27 TYR B CA 1
ATOM 2596 C C . TYR B 1 27 ? -12.32 0.594 10.5 1 96.19 27 TYR B C 1
ATOM 2598 O O . TYR B 1 27 ? -12.766 -0.318 11.203 1 96.19 27 TYR B O 1
ATOM 2606 N N . ILE B 1 28 ? -12.391 1.824 10.883 1 97.38 28 ILE B N 1
ATOM 2607 C CA . ILE B 1 28 ? -13.039 2.291 12.102 1 97.38 28 ILE B CA 1
ATOM 2608 C C . ILE B 1 28 ? -14.18 3.242 11.75 1 97.38 28 ILE B C 1
ATOM 2610 O O . ILE B 1 28 ? -13.977 4.223 11.031 1 97.38 28 ILE B O 1
ATOM 2614 N N . GLU B 1 29 ? -15.359 2.926 12.195 1 97.06 29 GLU B N 1
ATOM 2615 C CA . GLU B 1 29 ? -16.484 3.822 11.969 1 97.06 29 GLU B CA 1
ATOM 2616 C C . GLU B 1 29 ? -16.453 5 12.945 1 97.06 29 GLU B C 1
ATOM 2618 O O . GLU B 1 29 ? -16.594 4.812 14.156 1 97.06 29 GLU B O 1
ATOM 2623 N N . THR B 1 30 ? -16.312 6.172 12.398 1 97.88 30 THR B N 1
ATOM 2624 C CA . THR B 1 30 ? -16.141 7.34 13.258 1 97.88 30 THR B CA 1
ATOM 2625 C C . THR B 1 30 ? -17.422 8.172 13.297 1 97.88 30 THR B C 1
ATOM 2627 O O . THR B 1 30 ? -17.578 9.039 14.164 1 97.88 30 THR B O 1
ATOM 2630 N N . ALA B 1 31 ? -18.281 8.055 12.391 1 96.69 31 ALA B N 1
ATOM 2631 C CA . ALA B 1 31 ? -19.641 8.578 12.32 1 96.69 31 ALA B CA 1
ATOM 2632 C C . ALA B 1 31 ? -20.562 7.613 11.562 1 96.69 31 ALA B C 1
ATOM 2634 O O . ALA B 1 31 ? -20.094 6.625 10.992 1 96.69 31 ALA B O 1
ATOM 2635 N N . LYS B 1 32 ? -21.828 7.891 11.633 1 93.81 32 LYS B N 1
ATOM 2636 C CA . LYS B 1 32 ? -22.75 6.988 10.961 1 93.81 32 LYS B CA 1
ATOM 2637 C C . LYS B 1 32 ? -22.375 6.82 9.484 1 93.81 32 LYS B C 1
ATOM 2639 O O . LYS B 1 32 ? -22.391 7.789 8.727 1 93.81 32 LYS B O 1
ATOM 2644 N N . ASN B 1 33 ? -22.031 5.672 9.07 1 92.69 33 ASN B N 1
ATOM 2645 C CA . ASN B 1 33 ? -21.688 5.258 7.719 1 92.69 33 ASN B CA 1
ATOM 2646 C C . ASN B 1 33 ? -20.406 5.926 7.242 1 92.69 33 ASN B C 1
ATOM 2648 O O . ASN B 1 33 ? -20.203 6.102 6.039 1 92.69 33 ASN B O 1
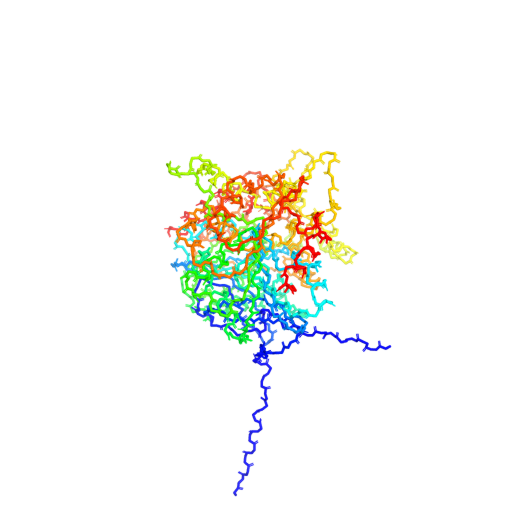ATOM 2652 N N . VAL B 1 34 ? -19.609 6.422 8.102 1 96.38 34 VAL B N 1
ATOM 2653 C CA . VAL B 1 34 ? -18.297 6.953 7.777 1 96.38 34 VAL B CA 1
ATOM 2654 C C . VAL B 1 34 ? -17.219 6.066 8.398 1 96.38 34 VAL B C 1
ATOM 2656 O O . VAL B 1 34 ? -17.016 6.082 9.617 1 96.38 34 VAL B O 1
ATOM 2659 N N . LYS B 1 35 ? -16.531 5.32 7.527 1 97.38 35 LYS B N 1
ATOM 2660 C CA . LYS B 1 35 ? -15.477 4.406 7.941 1 97.38 35 LYS B CA 1
ATOM 2661 C C . LYS B 1 35 ? -14.109 4.887 7.453 1 97.38 35 LYS B C 1
ATOM 2663 O O . LYS B 1 35 ? -13.914 5.102 6.254 1 97.38 35 LYS B O 1
ATOM 2668 N N . LEU B 1 36 ? -13.258 5.055 8.406 1 98.5 36 LEU B N 1
ATOM 2669 C CA . LEU B 1 36 ? -11.906 5.496 8.078 1 98.5 36 LEU B CA 1
ATOM 2670 C C . LEU B 1 36 ? -10.945 4.309 8 1 98.5 36 LEU B C 1
ATOM 2672 O O . LEU B 1 36 ? -11.016 3.4 8.828 1 98.5 36 LEU B O 1
ATOM 2676 N N . TYR B 1 37 ? -10.148 4.301 6.953 1 98.31 37 TYR B N 1
ATOM 2677 C CA . TYR B 1 37 ? -9.086 3.312 6.809 1 98.31 37 TYR B CA 1
ATOM 2678 C C . TYR B 1 37 ? -7.922 3.615 7.75 1 98.31 37 TYR B C 1
ATOM 2680 O O . TYR B 1 37 ? -7.395 4.727 7.754 1 98.31 37 TYR B O 1
ATOM 2688 N N . VAL B 1 38 ? -7.52 2.582 8.547 1 98.56 38 VAL B N 1
ATOM 2689 C CA . VAL B 1 38 ? -6.527 2.785 9.594 1 98.56 38 VAL B CA 1
ATOM 2690 C C . VAL B 1 38 ? -5.473 1.68 9.531 1 98.56 38 VAL B C 1
ATOM 2692 O O . VAL B 1 38 ? -5.809 0.493 9.555 1 98.56 38 VAL B O 1
ATOM 2695 N N . LYS B 1 39 ? -4.246 2.094 9.367 1 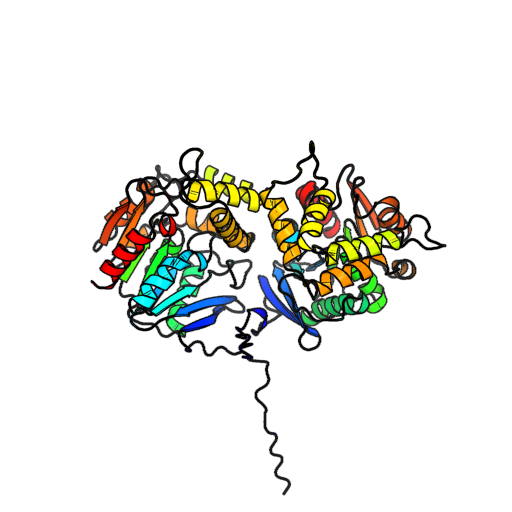98.38 39 LYS B N 1
ATOM 2696 C CA . LYS B 1 39 ? -3.121 1.203 9.617 1 98.38 39 LYS B CA 1
ATOM 2697 C C . LYS B 1 39 ? -2.699 1.254 11.086 1 98.38 39 LYS B C 1
ATOM 2699 O O . LYS B 1 39 ? -2.611 2.332 11.672 1 98.38 39 LYS B O 1
ATOM 2704 N N . ASP B 1 40 ? -2.521 0.12 11.695 1 98.38 40 ASP B N 1
ATOM 2705 C CA . ASP B 1 40 ? -2.125 -0.022 13.094 1 98.38 40 ASP B CA 1
ATOM 2706 C C . ASP B 1 40 ? -1.011 -1.056 13.242 1 98.38 40 ASP B C 1
ATOM 2708 O O . ASP B 1 40 ? -1.275 -2.258 13.297 1 98.38 40 ASP B O 1
ATOM 2712 N N . TYR B 1 41 ? 0.251 -0.509 13.32 1 98.38 41 TYR B N 1
ATOM 2713 C CA . TYR B 1 41 ? 1.423 -1.375 13.25 1 98.38 41 TYR B CA 1
ATOM 2714 C C . TYR B 1 41 ? 2.326 -1.169 14.461 1 98.38 41 TYR B C 1
ATOM 2716 O O . TYR B 1 41 ? 2.447 -0.052 14.969 1 98.38 41 TYR B O 1
ATOM 2724 N N . GLY B 1 42 ? 3.061 -2.24 14.82 1 97.06 42 GLY B N 1
ATOM 2725 C CA . GLY B 1 42 ? 4.051 -2.143 15.875 1 97.06 42 GLY B CA 1
ATOM 2726 C C . GLY B 1 42 ? 3.461 -2.318 17.266 1 97.06 42 GLY B C 1
ATOM 2727 O O . GLY B 1 42 ? 2.314 -2.75 17.406 1 97.06 42 GLY B O 1
ATOM 2728 N N . LYS B 1 43 ? 4.461 -2.193 18.078 1 93.94 43 LYS B N 1
ATOM 2729 C CA . LYS B 1 43 ? 4.141 -2.301 19.5 1 93.94 43 LYS B CA 1
ATOM 2730 C C . LYS B 1 43 ? 4.805 -1.183 20.297 1 93.94 43 LYS B C 1
ATOM 2732 O O . LYS B 1 43 ? 5.648 -0.455 19.781 1 93.94 43 LYS B O 1
ATOM 2737 N N . GLY B 1 44 ? 4.301 -0.799 21.422 1 95.75 44 GLY B N 1
ATOM 2738 C CA . GLY B 1 44 ? 4.863 0.247 22.266 1 95.75 44 GLY B CA 1
ATOM 2739 C C . GLY B 1 44 ? 3.961 1.461 22.391 1 95.75 44 GLY B C 1
ATOM 2740 O O . GLY B 1 44 ? 2.736 1.344 22.297 1 95.75 44 GLY B O 1
ATOM 2741 N N . LYS B 1 45 ? 4.68 2.637 22.656 1 98.06 45 LYS B N 1
ATOM 2742 C CA . LYS B 1 45 ? 3.922 3.875 22.797 1 98.06 45 LYS B CA 1
ATOM 2743 C C . LYS B 1 45 ? 3.311 4.301 21.469 1 98.06 45 LYS B C 1
ATOM 2745 O O . LYS B 1 45 ? 3.984 4.281 20.438 1 98.06 45 LYS B O 1
ATOM 2750 N N . PRO B 1 46 ? 2.043 4.664 21.484 1 98.75 46 PRO B N 1
ATOM 2751 C CA . PRO B 1 46 ? 1.356 4.969 20.234 1 98.75 46 PRO B CA 1
ATOM 2752 C C . PRO B 1 46 ? 1.752 6.328 19.656 1 98.75 46 PRO B C 1
ATOM 2754 O O . PRO B 1 46 ? 1.903 7.297 20.406 1 98.75 46 PRO B O 1
ATOM 2757 N N . VAL B 1 47 ? 1.963 6.383 18.359 1 98.94 47 VAL B N 1
ATOM 2758 C CA . VAL B 1 47 ? 2.135 7.574 17.547 1 98.94 47 VAL B CA 1
ATOM 2759 C C . VAL B 1 47 ? 1.076 7.602 16.438 1 98.94 47 VAL B C 1
ATOM 2761 O O . VAL B 1 47 ? 0.932 6.637 15.688 1 98.94 47 VAL B O 1
ATOM 2764 N N . ILE B 1 48 ? 0.295 8.648 16.375 1 98.94 48 ILE B N 1
ATOM 2765 C CA . ILE B 1 48 ? -0.671 8.797 15.289 1 98.94 48 ILE B CA 1
ATOM 2766 C C .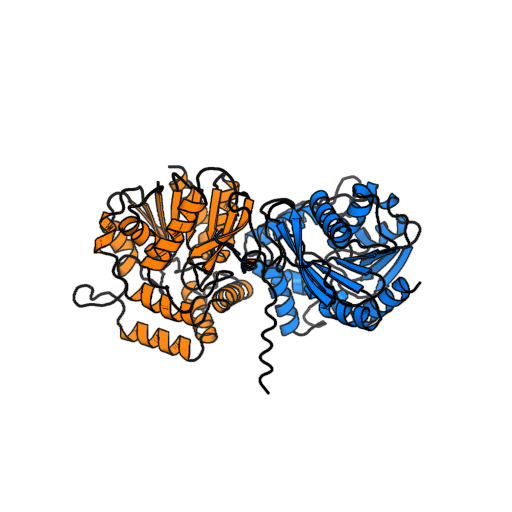 ILE B 1 48 ? -0.132 9.781 14.25 1 98.94 48 ILE B C 1
ATOM 2768 O O . ILE B 1 48 ? 0.212 10.914 14.586 1 98.94 48 ILE B O 1
ATOM 2772 N N . LEU B 1 49 ? -0.048 9.328 13 1 98.94 49 LEU B N 1
ATOM 2773 C CA . LEU B 1 49 ? 0.413 10.148 11.891 1 98.94 49 LEU B CA 1
ATOM 2774 C C . LEU B 1 49 ? -0.766 10.688 11.078 1 98.94 49 LEU B C 1
ATOM 2776 O O . LEU B 1 49 ? -1.538 9.906 10.516 1 98.94 49 LEU B O 1
ATOM 2780 N N . ILE B 1 50 ? -0.894 11.984 11.039 1 98.94 50 ILE B N 1
ATOM 2781 C CA . ILE B 1 50 ? -1.988 12.641 10.328 1 98.94 50 ILE B CA 1
ATOM 2782 C C . ILE B 1 50 ? -1.461 13.297 9.062 1 98.94 50 ILE B C 1
ATOM 2784 O O . ILE B 1 50 ? -0.624 14.203 9.125 1 98.94 50 ILE B O 1
ATOM 2788 N N . HIS B 1 51 ? -1.973 12.875 7.926 1 98.88 51 HIS B N 1
ATOM 2789 C CA . HIS B 1 51 ? -1.394 13.242 6.641 1 98.88 51 HIS B CA 1
ATOM 2790 C C . HIS B 1 51 ? -1.818 14.648 6.23 1 98.88 51 HIS B C 1
ATOM 2792 O O . HIS B 1 51 ? -2.715 15.234 6.844 1 98.88 51 HIS B O 1
ATOM 2798 N N . GLY B 1 52 ? -1.164 15.195 5.246 1 98.81 52 GLY B N 1
ATOM 2799 C CA . GLY B 1 52 ? -1.455 16.516 4.703 1 98.81 52 GLY B CA 1
ATOM 2800 C C . GLY B 1 52 ? -2.395 16.469 3.512 1 98.81 52 GLY B C 1
ATOM 2801 O O . GLY B 1 52 ? -2.658 15.406 2.959 1 98.81 52 GLY B O 1
ATOM 2802 N N . TRP B 1 53 ? -2.883 17.625 3.146 1 98.19 53 TRP B N 1
ATOM 2803 C CA . TRP B 1 53 ? -3.736 17.797 1.978 1 98.19 53 TRP B CA 1
ATOM 2804 C C . TRP B 1 53 ? -2.908 17.844 0.698 1 98.19 53 TRP B C 1
ATOM 2806 O O . TRP B 1 53 ? -1.9 18.547 0.626 1 98.19 53 TRP B O 1
ATOM 2816 N N . PRO B 1 54 ? -3.355 17.094 -0.277 1 98 54 PRO B N 1
ATOM 2817 C CA . PRO B 1 54 ? -4.5 16.188 -0.365 1 98 54 PRO B CA 1
ATOM 2818 C C . PRO B 1 54 ? -4.082 14.727 -0.502 1 98 54 PRO B C 1
ATOM 2820 O O . PRO B 1 54 ? -4.68 13.977 -1.283 1 98 54 PRO B O 1
ATOM 2823 N N . LEU B 1 55 ? -3.1 14.391 0.3 1 98.38 55 LEU B N 1
ATOM 2824 C CA . LEU B 1 55 ? -2.508 13.055 0.227 1 98.38 55 LEU B CA 1
ATOM 2825 C C . LEU B 1 55 ? -3.35 12.047 0.998 1 98.38 55 LEU B C 1
ATOM 2827 O O . LEU B 1 55 ? -4.574 12.172 1.059 1 98.38 55 LEU B O 1
ATOM 2831 N N . SER B 1 56 ? -2.787 10.914 1.414 1 98.44 56 SER B N 1
ATOM 2832 C CA . SER B 1 56 ? -3.311 9.844 2.262 1 98.44 56 SER B CA 1
ATOM 2833 C C . SER B 1 56 ? -2.254 9.352 3.244 1 98.44 56 SER B C 1
ATOM 2835 O O . SER B 1 56 ? -1.142 9.883 3.285 1 98.44 56 SER B O 1
ATOM 2837 N N . ASN B 1 57 ? -2.668 8.367 4.055 1 98.62 57 ASN B N 1
ATOM 2838 C CA . ASN B 1 57 ? -1.715 7.824 5.02 1 98.62 57 ASN B CA 1
ATOM 2839 C C . ASN B 1 57 ? -0.481 7.254 4.324 1 98.62 57 ASN B C 1
ATOM 2841 O O . ASN B 1 57 ? 0.575 7.113 4.945 1 98.62 57 ASN B O 1
ATOM 2845 N N . GLU B 1 58 ? -0.557 6.977 3.045 1 98.19 58 GLU B N 1
ATOM 2846 C CA . GLU B 1 58 ? 0.534 6.371 2.285 1 98.19 58 GLU B CA 1
ATOM 2847 C C . GLU B 1 58 ? 1.747 7.297 2.23 1 98.19 58 GLU B C 1
ATOM 2849 O O . GLU B 1 58 ? 2.867 6.844 1.989 1 98.19 58 GLU B O 1
ATOM 2854 N N . MET B 1 59 ? 1.525 8.57 2.459 1 98.38 59 MET B N 1
ATOM 2855 C CA . MET B 1 59 ? 2.65 9.5 2.424 1 98.38 59 MET B CA 1
ATOM 2856 C C . MET B 1 59 ? 3.666 9.172 3.512 1 98.38 59 MET B C 1
ATOM 2858 O O . MET B 1 59 ? 4.832 9.562 3.418 1 98.38 59 MET B O 1
ATOM 2862 N N . TRP B 1 60 ? 3.221 8.461 4.543 1 98.75 60 TRP B N 1
ATOM 2863 C CA . TRP B 1 60 ? 4.039 8.211 5.727 1 98.75 60 TRP B CA 1
ATOM 2864 C C . TRP B 1 60 ? 4.828 6.914 5.582 1 98.75 60 TRP B C 1
ATOM 2866 O O . TRP B 1 60 ? 5.367 6.398 6.562 1 98.75 60 TRP B O 1
ATOM 2876 N N . GLU B 1 61 ? 4.953 6.363 4.379 1 98 61 GLU B N 1
ATOM 2877 C CA . GLU B 1 61 ? 5.578 5.066 4.137 1 98 61 GLU B CA 1
ATOM 2878 C C . GLU B 1 61 ? 6.91 4.953 4.875 1 98 61 GLU B C 1
ATOM 2880 O O . GLU B 1 61 ? 7.148 3.975 5.59 1 98 61 GLU B O 1
ATOM 2885 N N . TYR B 1 62 ? 7.715 5.961 4.824 1 97.5 62 TYR B N 1
ATOM 2886 C CA . TYR B 1 62 ? 9.086 5.855 5.316 1 97.5 62 TYR B CA 1
ATOM 2887 C C . TYR B 1 62 ? 9.148 6.121 6.816 1 97.5 62 TYR B C 1
ATOM 2889 O O . TYR B 1 62 ? 10 5.562 7.52 1 97.5 62 TYR B O 1
ATOM 2897 N N . GLN B 1 63 ? 8.266 6.93 7.328 1 98.81 63 GLN B N 1
ATOM 2898 C CA . GLN B 1 63 ? 8.188 7.172 8.766 1 98.81 63 GLN B CA 1
ATOM 2899 C C . GLN B 1 63 ? 7.582 5.973 9.492 1 98.81 63 GLN B C 1
ATOM 2901 O O . GLN B 1 63 ? 8.016 5.621 10.586 1 98.81 63 GLN B O 1
ATOM 2906 N N . ILE B 1 64 ? 6.555 5.336 8.883 1 98.69 64 ILE B N 1
ATOM 2907 C CA . ILE B 1 64 ? 5.918 4.176 9.492 1 98.69 64 ILE B CA 1
ATOM 2908 C C . ILE B 1 64 ? 6.945 3.068 9.703 1 98.69 64 ILE B C 1
ATOM 2910 O O . ILE B 1 64 ? 7.094 2.551 10.812 1 98.69 64 ILE B O 1
ATOM 2914 N N . ASP B 1 65 ? 7.66 2.721 8.617 1 97.38 65 ASP B N 1
ATOM 2915 C CA . ASP B 1 65 ? 8.656 1.657 8.68 1 97.38 65 ASP B CA 1
ATOM 2916 C C . ASP B 1 65 ? 9.695 1.939 9.758 1 97.38 65 ASP B C 1
ATOM 2918 O O . ASP B 1 65 ? 10.008 1.066 10.57 1 97.38 65 ASP B O 1
ATOM 2922 N N . PHE B 1 66 ? 10.219 3.146 9.828 1 98.25 66 PHE B N 1
ATOM 2923 C CA . PHE B 1 66 ? 11.281 3.543 10.742 1 98.25 66 PHE B CA 1
ATOM 2924 C C . PHE B 1 66 ? 10.805 3.502 12.188 1 98.25 66 PHE B C 1
ATOM 2926 O O . PHE B 1 66 ? 11.477 2.949 13.062 1 98.25 66 PHE B O 1
ATOM 2933 N N . LEU B 1 67 ? 9.633 4.055 12.469 1 98.75 67 LEU B N 1
ATOM 2934 C CA . LEU B 1 67 ? 9.133 4.156 13.836 1 98.75 67 LEU B CA 1
ATOM 2935 C C . LEU B 1 67 ? 8.75 2.785 14.375 1 98.75 67 LEU B C 1
ATOM 2937 O O . LEU B 1 67 ? 9 2.48 15.539 1 98.75 67 LEU B O 1
ATOM 2941 N N . VAL B 1 68 ? 8.078 1.937 13.508 1 98.44 68 VAL B N 1
ATOM 2942 C CA . VAL B 1 68 ? 7.723 0.589 13.938 1 98.44 68 VAL B CA 1
ATOM 2943 C C . VAL B 1 68 ? 8.984 -0.189 14.305 1 98.44 68 VAL B C 1
ATOM 2945 O O . VAL B 1 68 ? 9.023 -0.868 15.328 1 98.44 68 VAL B O 1
ATOM 2948 N N . LYS B 1 69 ? 10.039 -0.034 13.516 1 97.62 69 LYS B N 1
ATOM 2949 C CA . LYS B 1 69 ? 11.297 -0.729 13.758 1 97.62 69 LYS B CA 1
ATOM 2950 C C . LYS B 1 69 ? 11.977 -0.219 15.023 1 97.62 69 LYS B C 1
ATOM 2952 O O . LYS B 1 69 ? 12.828 -0.9 15.594 1 97.62 69 LYS B O 1
ATOM 2957 N N . ASN B 1 70 ? 11.625 0.964 15.398 1 98.25 70 ASN B N 1
ATOM 2958 C CA . ASN B 1 70 ? 12.172 1.531 16.625 1 98.25 70 ASN B CA 1
ATOM 2959 C C . ASN B 1 70 ? 11.188 1.427 17.781 1 98.25 70 ASN B C 1
ATOM 2961 O O . ASN B 1 70 ? 11.156 2.293 18.672 1 98.25 70 ASN B O 1
ATOM 2965 N N . ASN B 1 71 ? 10.273 0.485 17.719 1 97.88 71 ASN B N 1
ATOM 2966 C CA . ASN B 1 71 ? 9.461 -0.027 18.812 1 97.88 71 ASN B CA 1
ATOM 2967 C C . ASN B 1 71 ? 8.344 0.94 19.188 1 97.88 71 ASN B C 1
ATOM 2969 O O . ASN B 1 71 ? 8.031 1.119 20.359 1 97.88 71 ASN B O 1
ATOM 2973 N N . TYR B 1 72 ? 7.781 1.626 18.281 1 98.62 72 TYR B N 1
ATOM 2974 C CA . TYR B 1 72 ? 6.562 2.4 18.484 1 98.62 72 TYR B CA 1
ATOM 2975 C C . TYR B 1 72 ? 5.367 1.721 17.828 1 98.62 72 TYR B C 1
ATOM 2977 O O . TYR B 1 72 ? 5.52 1.009 16.844 1 98.62 72 TYR B O 1
ATOM 2985 N N . ARG B 1 73 ? 4.211 1.824 18.453 1 98.62 73 ARG B N 1
ATOM 2986 C CA . ARG B 1 73 ? 2.949 1.529 17.797 1 98.62 73 ARG B CA 1
ATOM 2987 C C . ARG B 1 73 ? 2.51 2.695 16.906 1 98.62 73 ARG B C 1
ATOM 2989 O O . ARG B 1 73 ? 2.277 3.801 17.406 1 98.62 73 ARG B O 1
ATOM 2996 N N . VAL B 1 74 ? 2.457 2.484 15.633 1 98.88 74 VAL B N 1
ATOM 2997 C CA . VAL B 1 74 ? 2.189 3.561 14.688 1 98.88 74 VAL B CA 1
ATOM 2998 C C . VAL B 1 74 ? 0.791 3.393 14.094 1 98.88 74 VAL B C 1
ATOM 3000 O O . VAL B 1 74 ? 0.48 2.355 13.508 1 98.88 74 VAL B O 1
ATOM 3003 N N . ILE B 1 75 ? -0.014 4.383 14.305 1 98.88 75 ILE B N 1
ATOM 3004 C CA . ILE B 1 75 ? -1.344 4.469 13.711 1 98.88 75 ILE B CA 1
ATOM 3005 C C . ILE B 1 75 ? -1.356 5.551 12.633 1 98.88 75 ILE B C 1
ATOM 3007 O O . ILE B 1 75 ? -0.978 6.699 12.891 1 98.88 75 ILE B O 1
ATOM 3011 N N . ALA B 1 76 ? -1.642 5.203 11.43 1 98.88 76 ALA B N 1
ATOM 3012 C CA . ALA B 1 76 ? -1.836 6.137 10.32 1 98.88 76 ALA B CA 1
ATOM 3013 C C . ALA B 1 76 ? -3.191 5.922 9.656 1 98.88 76 ALA B C 1
ATOM 3015 O O . ALA B 1 76 ? -3.592 4.781 9.398 1 98.88 76 ALA B O 1
ATOM 3016 N N . TYR B 1 77 ? -3.924 6.992 9.406 1 98.81 77 TYR B N 1
ATOM 3017 C CA . TYR B 1 77 ? -5.258 6.809 8.852 1 98.81 77 TYR B CA 1
ATOM 3018 C C . TYR B 1 77 ? -5.5 7.758 7.684 1 98.81 77 TYR B C 1
ATOM 3020 O O . TYR B 1 77 ? -4.781 8.75 7.523 1 98.81 77 TYR B O 1
ATOM 3028 N N . ASP B 1 78 ? -6.43 7.359 6.805 1 98.81 78 ASP B N 1
ATOM 3029 C CA . ASP B 1 78 ? -6.945 8.25 5.766 1 98.81 78 ASP B CA 1
ATOM 3030 C C . ASP B 1 78 ? -8.094 9.102 6.293 1 98.81 78 ASP B C 1
ATOM 3032 O O . ASP B 1 78 ? -9.117 8.578 6.734 1 98.81 78 ASP B O 1
ATOM 3036 N N . ARG B 1 79 ? -7.895 10.391 6.207 1 98.56 79 ARG B N 1
ATOM 3037 C CA . ARG B 1 79 ? -8.969 11.336 6.504 1 98.56 79 ARG B CA 1
ATOM 3038 C C . ARG B 1 79 ? -10.211 11.031 5.676 1 98.56 79 ARG B C 1
ATOM 3040 O O . ARG B 1 79 ? -10.109 10.602 4.527 1 98.56 79 ARG B O 1
ATOM 3047 N N . ARG B 1 80 ? -11.484 11.266 6.289 1 98.62 80 ARG B N 1
ATOM 3048 C CA . ARG B 1 80 ? -12.68 11.164 5.453 1 98.62 80 ARG B CA 1
ATOM 3049 C C . ARG B 1 80 ? -12.492 11.906 4.133 1 98.62 80 ARG B C 1
ATOM 3051 O O . ARG B 1 80 ? -11.914 12.992 4.105 1 98.62 80 ARG B O 1
ATOM 3058 N N . GLY B 1 81 ? -12.945 11.281 3.066 1 98.44 81 GLY B N 1
ATOM 3059 C CA . GLY B 1 81 ? -12.844 11.891 1.751 1 98.44 81 GLY B CA 1
ATOM 3060 C C . GLY B 1 81 ? -11.531 11.578 1.054 1 98.44 81 GLY B C 1
ATOM 3061 O O . GLY B 1 81 ? -11.359 11.891 -0.128 1 98.44 81 GLY B O 1
ATOM 3062 N N . PHE B 1 82 ? -10.625 10.898 1.71 1 98.5 82 PHE B N 1
ATOM 3063 C CA . PHE B 1 82 ? -9.297 10.672 1.148 1 98.5 82 PHE B CA 1
ATOM 3064 C C . PHE B 1 82 ? -8.922 9.195 1.217 1 98.5 82 PHE B C 1
ATOM 3066 O O . PHE B 1 82 ? -9.453 8.453 2.045 1 98.5 82 PHE B O 1
ATOM 3073 N N . GLY B 1 83 ? -8 8.797 0.339 1 97.75 83 GLY B N 1
ATOM 3074 C CA . GLY B 1 83 ? -7.504 7.43 0.326 1 97.75 83 GLY B CA 1
ATOM 3075 C C . GLY B 1 83 ? -8.609 6.391 0.24 1 97.75 83 GLY B C 1
ATOM 3076 O O . GLY B 1 83 ? -9.469 6.469 -0.637 1 97.75 83 GLY B O 1
ATOM 3077 N N . LYS B 1 84 ? -8.562 5.465 1.179 1 97.06 84 LYS B N 1
ATOM 3078 C CA . LYS B 1 84 ? -9.5 4.344 1.161 1 97.06 84 LYS B CA 1
ATOM 3079 C C . LYS B 1 84 ? -10.68 4.602 2.086 1 97.06 84 LYS B C 1
ATOM 3081 O O . LYS B 1 84 ? -11.586 3.77 2.195 1 97.06 84 LYS B O 1
ATOM 3086 N N . SER B 1 85 ? -10.742 5.812 2.715 1 98.12 85 SER B N 1
ATOM 3087 C CA . SER B 1 85 ? -11.812 6.141 3.652 1 98.12 85 SER B CA 1
ATOM 3088 C C . SER B 1 85 ? -13.094 6.531 2.92 1 98.12 85 SER B C 1
ATOM 3090 O O . SER B 1 85 ? -13.07 6.805 1.719 1 98.12 85 SER B O 1
ATOM 3092 N N . SER B 1 86 ? -14.211 6.539 3.707 1 96.69 86 SER B N 1
ATOM 3093 C CA . SER B 1 86 ? -15.492 6.992 3.186 1 96.69 86 SER B CA 1
ATOM 3094 C C . SER B 1 86 ? -15.406 8.422 2.66 1 96.69 86 SER B C 1
ATOM 3096 O O . SER B 1 86 ? -14.578 9.211 3.129 1 96.69 86 SER B O 1
ATOM 3098 N N . GLN B 1 87 ? -16.297 8.758 1.722 1 96.5 87 GLN B N 1
ATOM 3099 C CA . GLN B 1 87 ? -16.266 10.062 1.071 1 96.5 87 GLN B CA 1
ATOM 3100 C C . GLN B 1 87 ? -17.609 10.766 1.205 1 96.5 87 GLN B C 1
ATOM 3102 O O . GLN B 1 87 ? -18.266 11.062 0.203 1 96.5 87 GLN B O 1
ATOM 3107 N N . PRO B 1 88 ? -17.969 11.055 2.439 1 96.62 88 PRO B N 1
ATOM 3108 C CA . PRO B 1 88 ? -19.203 11.805 2.613 1 96.62 88 PRO B CA 1
ATOM 3109 C C . PRO B 1 88 ? -19.188 13.164 1.912 1 96.62 88 PRO B C 1
ATOM 3111 O O . PRO B 1 88 ? -18.109 13.703 1.642 1 96.62 88 PRO B O 1
ATOM 3114 N N . TRP B 1 89 ? -20.344 13.656 1.654 1 96.31 89 TRP B N 1
ATOM 3115 C CA . TRP B 1 89 ? -20.422 14.93 0.935 1 96.31 89 TRP B CA 1
ATOM 3116 C C . TRP B 1 89 ? -20 16.094 1.827 1 96.31 89 TRP B C 1
ATOM 3118 O O . TRP B 1 89 ? -19.422 17.062 1.351 1 96.31 89 TRP B O 1
ATOM 3128 N N . ASP B 1 90 ? -20.266 15.914 3.164 1 96.12 90 ASP B N 1
ATOM 3129 C CA . ASP B 1 90 ? -19.984 17 4.094 1 96.12 90 ASP B CA 1
ATOM 3130 C C . ASP B 1 90 ? -19.031 16.547 5.203 1 96.12 90 ASP B C 1
ATOM 3132 O O . ASP B 1 90 ? -18.609 15.391 5.227 1 96.12 90 ASP B O 1
ATOM 3136 N N . GLY B 1 91 ? -18.672 17.5 6.102 1 98 91 GLY B N 1
ATOM 3137 C CA . GLY B 1 91 ? -17.891 17.172 7.289 1 98 91 GLY B CA 1
ATOM 3138 C C . GLY B 1 91 ? -16.406 17.359 7.105 1 98 91 GLY B C 1
ATOM 3139 O O . GLY B 1 91 ? -15.609 16.562 7.621 1 98 91 GLY B O 1
ATOM 3140 N N . TYR B 1 92 ? -16.016 18.375 6.449 1 98.5 92 TYR B N 1
ATOM 3141 C CA . TYR B 1 92 ? -14.594 18.562 6.176 1 98.5 92 TYR B CA 1
ATOM 3142 C C . TYR B 1 92 ? -14.047 19.781 6.922 1 98.5 92 TYR B C 1
ATOM 3144 O O . TYR B 1 92 ? -12.969 20.281 6.605 1 98.5 92 TYR B O 1
ATOM 3152 N N . ASP B 1 93 ? -14.852 20.25 7.898 1 98.62 93 ASP B N 1
ATOM 3153 C CA . ASP B 1 93 ? -14.344 21.25 8.82 1 98.62 93 ASP B CA 1
ATOM 3154 C C . ASP B 1 93 ? -13.508 20.625 9.93 1 98.62 93 ASP B C 1
ATOM 3156 O O . ASP B 1 93 ? -13.633 19.422 10.195 1 98.62 93 ASP B O 1
ATOM 3160 N N . TYR B 1 94 ? -12.734 21.422 10.633 1 98.75 94 TYR B N 1
ATOM 3161 C CA . TYR B 1 94 ? -11.766 20.875 11.57 1 98.75 94 TYR B CA 1
ATOM 3162 C C . TYR B 1 94 ? -12.461 20.344 12.82 1 98.75 94 TYR B C 1
ATOM 3164 O O . TYR B 1 94 ? -11.891 19.531 13.555 1 98.75 94 TYR B O 1
ATOM 3172 N N . ASP B 1 95 ? -13.711 20.75 13.117 1 98.81 95 ASP B N 1
ATOM 3173 C CA . ASP B 1 95 ? -14.445 20.125 14.211 1 98.81 95 ASP B CA 1
ATOM 3174 C C . ASP B 1 95 ? -14.734 18.656 13.914 1 98.81 95 ASP B C 1
ATOM 3176 O O . ASP B 1 95 ? -14.445 17.781 14.734 1 98.81 95 ASP B O 1
ATOM 3180 N N . THR B 1 96 ? -15.242 18.453 12.75 1 98.81 96 THR B N 1
ATOM 3181 C CA . THR B 1 96 ? -15.578 17.094 12.344 1 98.81 96 THR B CA 1
ATOM 3182 C C . THR B 1 96 ? -14.328 16.234 12.203 1 98.81 96 THR B C 1
ATOM 3184 O O . THR B 1 96 ? -14.305 15.078 12.625 1 98.81 96 THR B O 1
ATOM 3187 N N . LEU B 1 97 ? -13.289 16.797 11.625 1 98.88 97 LEU B N 1
ATOM 3188 C CA . LEU B 1 97 ? -12.055 16.047 11.422 1 98.88 97 LEU B CA 1
ATOM 3189 C C . LEU B 1 97 ? -11.414 15.672 12.758 1 98.88 97 LEU B C 1
ATOM 3191 O O . LEU B 1 97 ? -10.867 14.578 12.906 1 98.88 97 LEU B O 1
ATOM 3195 N N . SER B 1 98 ? -11.438 16.594 13.742 1 98.81 98 SER B N 1
ATOM 3196 C CA . SER B 1 98 ? -10.906 16.297 15.07 1 98.81 98 SER B CA 1
ATOM 3197 C C . SER B 1 98 ? -11.781 15.281 15.797 1 98.81 98 SER B C 1
ATOM 3199 O O . SER B 1 98 ? -11.289 14.477 16.594 1 98.81 98 SER B O 1
ATOM 3201 N N . ASP B 1 99 ? -13.156 15.281 15.531 1 98.88 99 ASP B N 1
ATOM 3202 C CA . ASP B 1 99 ? -14.039 14.258 16.078 1 98.88 99 ASP B CA 1
ATOM 3203 C C . ASP B 1 99 ? -13.648 12.867 15.562 1 98.88 99 ASP B C 1
ATOM 3205 O O . ASP B 1 99 ? -13.703 11.891 16.312 1 98.88 99 ASP B O 1
ATOM 3209 N N . ASP B 1 100 ? -13.344 12.812 14.281 1 98.88 100 ASP B N 1
ATOM 3210 C CA . ASP B 1 100 ? -12.859 11.547 13.727 1 98.88 100 ASP B CA 1
ATOM 3211 C C . ASP B 1 100 ? -11.625 11.062 14.477 1 98.88 100 ASP B C 1
ATOM 3213 O O . ASP B 1 100 ? -11.531 9.883 14.828 1 98.88 100 ASP B O 1
ATOM 3217 N N . LEU B 1 101 ? -10.672 11.992 14.703 1 98.88 101 LEU B N 1
ATOM 3218 C CA . LEU B 1 101 ? -9.461 11.672 15.453 1 98.88 101 LEU B CA 1
ATOM 3219 C C . LEU B 1 101 ? -9.797 11.18 16.859 1 98.88 101 LEU B C 1
ATOM 3221 O O . LEU B 1 101 ? -9.227 10.203 17.328 1 98.88 101 LEU B O 1
ATOM 3225 N N . SER B 1 102 ? -10.719 11.812 17.5 1 98.88 102 SER B N 1
ATOM 3226 C CA . SER B 1 102 ? -11.148 11.414 18.828 1 98.88 102 SER B CA 1
ATOM 3227 C C . SER B 1 102 ? -11.719 10 18.828 1 98.88 102 SER B C 1
ATOM 3229 O O . SER B 1 102 ? -11.43 9.211 19.734 1 98.88 102 SER B O 1
ATOM 3231 N N . GLU B 1 103 ? -12.523 9.703 17.812 1 98.75 103 GLU B N 1
ATOM 3232 C CA . GLU B 1 103 ? -13.109 8.367 17.703 1 98.75 103 GLU B CA 1
ATOM 3233 C C . GLU B 1 103 ? -12.031 7.301 17.547 1 98.75 103 GLU B C 1
ATOM 3235 O O . GLU B 1 103 ? -12.133 6.215 18.125 1 98.75 103 GLU B O 1
ATOM 3240 N N . ILE B 1 104 ? -11.031 7.574 16.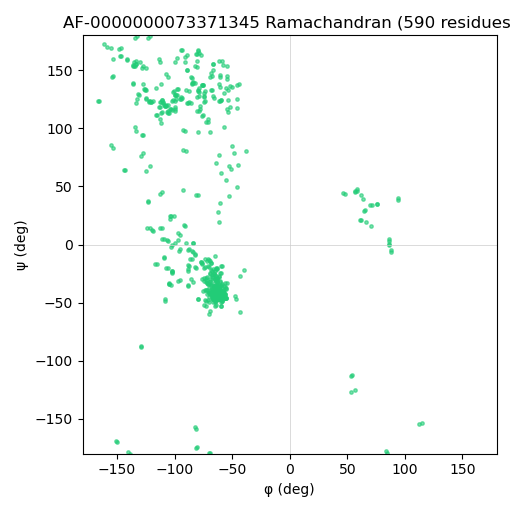766 1 98.75 104 ILE B N 1
ATOM 3241 C CA . ILE B 1 104 ? -9.938 6.625 16.578 1 98.75 104 ILE B CA 1
ATOM 3242 C C . ILE B 1 104 ? -9.242 6.375 17.922 1 98.75 104 ILE B C 1
ATOM 3244 O O . ILE B 1 104 ? -9.023 5.227 18.312 1 98.75 104 ILE B O 1
ATOM 3248 N N . ILE B 1 105 ? -8.945 7.438 18.641 1 98.81 105 ILE B N 1
ATOM 3249 C CA . ILE B 1 105 ? -8.219 7.344 19.906 1 98.81 105 ILE B CA 1
ATOM 3250 C C . ILE B 1 105 ? -9.062 6.59 20.922 1 98.81 105 ILE B C 1
ATOM 3252 O O . ILE B 1 105 ? -8.562 5.703 21.625 1 98.81 105 ILE B O 1
ATOM 3256 N N . GLU B 1 106 ? -10.344 6.906 20.984 1 98.56 106 GLU B N 1
ATOM 3257 C CA . GLU B 1 106 ? -11.234 6.301 21.969 1 98.56 106 GLU B CA 1
ATOM 3258 C C . GLU B 1 106 ? -11.484 4.828 21.656 1 98.56 106 GLU B C 1
ATOM 3260 O O . GLU B 1 106 ? -11.383 3.977 22.531 1 98.56 106 GLU B O 1
ATOM 3265 N N . GLN B 1 107 ? -11.828 4.551 20.422 1 97.94 107 GLN B N 1
ATOM 3266 C CA . GLN B 1 107 ? -12.188 3.184 20.062 1 97.94 107 GLN B CA 1
ATOM 3267 C C . GLN B 1 107 ? -10.984 2.254 20.156 1 97.94 107 GLN B C 1
ATOM 3269 O O . GLN B 1 107 ? -11.125 1.076 20.484 1 97.94 107 GLN B O 1
ATOM 3274 N N . LEU B 1 108 ? -9.789 2.797 19.891 1 98.06 108 LEU B N 1
ATOM 3275 C CA . LEU B 1 108 ? -8.586 1.983 20 1 98.06 108 LEU B CA 1
ATOM 3276 C C . LEU B 1 108 ? -8.047 2.014 21.422 1 98.06 108 LEU B C 1
ATOM 3278 O O . LEU B 1 108 ? -7.031 1.379 21.719 1 98.06 108 LEU B O 1
ATOM 3282 N N . GLU B 1 109 ? -8.672 2.805 22.281 1 97.81 109 GLU B N 1
ATOM 3283 C CA . GLU B 1 109 ? -8.32 2.904 23.703 1 97.81 109 GLU B CA 1
ATOM 3284 C C . GLU B 1 109 ? -6.871 3.328 23.875 1 97.81 109 GLU B C 1
ATOM 3286 O O . GLU B 1 109 ? -6.133 2.717 24.656 1 97.81 109 GLU B O 1
ATOM 3291 N N . LEU B 1 110 ? -6.473 4.289 23.172 1 98.25 110 LEU B N 1
ATOM 3292 C CA . LEU B 1 110 ? -5.082 4.73 23.188 1 98.25 110 LEU B CA 1
ATOM 3293 C C . LEU B 1 110 ? -4.844 5.703 24.344 1 98.25 110 LEU B C 1
ATOM 3295 O O . LEU B 1 110 ? -5.703 6.531 24.656 1 98.25 110 LEU B O 1
ATOM 3299 N N . GLU B 1 111 ? -3.691 5.586 24.922 1 98 111 GLU B N 1
ATOM 3300 C CA . GLU B 1 111 ? -3.195 6.488 25.953 1 98 111 GLU B CA 1
ATOM 3301 C C . GLU B 1 111 ? -1.744 6.883 25.688 1 98 111 GLU B C 1
ATOM 3303 O O . GLU B 1 111 ? -1.011 6.156 25.016 1 98 111 GLU B O 1
ATOM 3308 N N . ASN B 1 112 ? -1.373 8.062 26.203 1 98.38 112 ASN B N 1
ATOM 3309 C CA . ASN B 1 112 ? -0.01 8.562 26.062 1 98.38 112 ASN B CA 1
ATOM 3310 C C . ASN B 1 112 ? 0.414 8.648 24.609 1 98.38 112 ASN B C 1
ATOM 3312 O O . ASN B 1 112 ? 1.497 8.188 24.234 1 98.38 112 ASN B O 1
ATOM 3316 N N . VAL B 1 113 ? -0.44 9.188 23.812 1 98.81 113 VAL B N 1
ATOM 3317 C CA . VAL B 1 113 ? -0.271 9.234 22.359 1 98.81 113 VAL B CA 1
ATOM 3318 C C . VAL B 1 113 ? 0.592 10.43 21.969 1 98.81 113 VAL B C 1
ATOM 3320 O O . VAL B 1 113 ? 0.487 11.5 22.578 1 98.81 113 VAL B O 1
ATOM 3323 N N . THR B 1 114 ? 1.463 10.273 21.031 1 98.94 114 THR B N 1
ATOM 3324 C CA . THR B 1 114 ? 2.016 11.414 20.297 1 98.94 114 THR B CA 1
ATOM 3325 C C . THR B 1 114 ? 1.252 11.648 19 1 98.94 114 THR B C 1
ATOM 3327 O O . THR B 1 114 ? 1.107 10.742 18.188 1 98.94 114 THR B O 1
ATOM 3330 N N . LEU B 1 115 ? 0.769 12.844 18.828 1 98.94 115 LEU B N 1
ATOM 3331 C CA . LEU B 1 115 ? 0.144 13.227 17.578 1 98.94 115 LEU B CA 1
ATOM 3332 C C . LEU B 1 115 ? 1.15 13.914 16.656 1 98.94 115 LEU B C 1
ATOM 3334 O O . LEU B 1 115 ? 1.831 14.852 17.062 1 98.94 115 LEU B O 1
ATOM 3338 N N . VAL B 1 116 ? 1.261 13.43 15.445 1 98.94 116 VAL B N 1
ATOM 3339 C CA . VAL B 1 116 ? 2.105 14.031 14.422 1 98.94 116 VAL B CA 1
ATOM 3340 C C . VAL B 1 116 ? 1.239 14.539 13.266 1 98.94 116 VAL B C 1
ATOM 3342 O O . VAL B 1 116 ? 0.643 13.742 12.539 1 98.94 116 VAL B O 1
ATOM 3345 N N . GLY B 1 117 ? 1.176 15.836 13.125 1 98.94 117 GLY B N 1
ATOM 3346 C CA . GLY B 1 117 ? 0.393 16.422 12.055 1 98.94 117 GLY B CA 1
ATOM 3347 C C . GLY B 1 117 ? 1.245 17.078 10.984 1 98.94 117 GLY B C 1
ATOM 3348 O O . GLY B 1 117 ? 2.066 17.953 11.281 1 98.94 117 GLY B O 1
ATOM 3349 N N . PHE B 1 118 ? 1.067 16.672 9.727 1 98.94 118 PHE B N 1
ATOM 3350 C CA . PHE B 1 118 ? 1.734 17.297 8.594 1 98.94 118 PHE B CA 1
ATOM 3351 C C . PHE B 1 118 ? 0.798 18.266 7.879 1 98.94 118 PHE B C 1
ATOM 3353 O O . PHE B 1 118 ? -0.312 17.891 7.492 1 98.94 118 PHE B O 1
ATOM 3360 N N . SER B 1 119 ? 1.273 19.5 7.668 1 98.81 119 SER B N 1
ATOM 3361 C CA . SER B 1 119 ? 0.544 20.484 6.871 1 98.81 119 SER B CA 1
ATOM 3362 C C . SER B 1 119 ? -0.879 20.656 7.387 1 98.81 119 SER B C 1
ATOM 3364 O O . SER B 1 119 ? -1.083 20.984 8.562 1 98.81 119 SER B O 1
ATOM 3366 N N . MET B 1 120 ? -1.874 20.312 6.715 1 98.75 120 MET B N 1
ATOM 3367 C CA . MET B 1 120 ? -3.264 20.453 7.145 1 98.75 120 MET B CA 1
ATOM 3368 C C . MET B 1 120 ? -3.525 19.641 8.406 1 98.75 120 MET B C 1
ATOM 3370 O O . MET B 1 120 ? -4.371 20.016 9.227 1 98.75 120 MET B O 1
ATOM 3374 N N . GLY B 1 121 ? -2.76 18.562 8.594 1 98.88 121 GLY B N 1
ATOM 3375 C CA . GLY B 1 121 ? -2.949 17.703 9.742 1 98.88 121 GLY B CA 1
ATOM 3376 C C . GLY B 1 121 ? -2.662 18.375 11.062 1 98.88 121 GLY B C 1
ATOM 3377 O O . GLY B 1 121 ? -3.117 17.922 12.117 1 98.88 121 GLY B O 1
ATOM 3378 N N . GLY B 1 122 ? -1.848 19.438 11.031 1 98.88 122 GLY B N 1
ATOM 3379 C CA . GLY B 1 122 ? -1.622 20.219 12.234 1 98.88 122 GLY B CA 1
ATOM 3380 C C . GLY B 1 122 ? -2.891 20.828 12.797 1 98.88 122 GLY B C 1
ATOM 3381 O O . GLY B 1 122 ? -3.027 20.984 14.016 1 98.88 122 GLY B O 1
ATOM 3382 N N . GLY B 1 123 ? -3.77 21.219 11.906 1 98.81 123 GLY B N 1
ATOM 3383 C CA . GLY B 1 123 ? -5.051 21.75 12.352 1 98.81 123 GLY B CA 1
ATOM 3384 C C . GLY B 1 123 ? -5.875 20.75 13.133 1 98.81 123 GLY B C 1
ATOM 3385 O O . GLY B 1 123 ? -6.52 21.109 14.125 1 98.81 123 GLY B O 1
ATOM 3386 N N . GLU B 1 124 ? -5.887 19.5 12.664 1 98.88 124 GLU B N 1
ATOM 3387 C CA . GLU B 1 124 ? -6.59 18.453 13.398 1 98.88 124 GLU B CA 1
ATOM 3388 C C . GLU B 1 124 ? -6 18.266 14.797 1 98.88 124 GLU B C 1
ATOM 3390 O O . GLU B 1 124 ? -6.734 18.031 15.758 1 98.88 124 GLU B O 1
ATOM 3395 N N . VAL B 1 125 ? -4.699 18.406 14.891 1 98.88 125 VAL B N 1
ATOM 3396 C CA . VAL B 1 125 ? -4.012 18.266 16.172 1 98.88 125 VAL B CA 1
ATOM 3397 C C . VAL B 1 125 ? -4.461 19.375 17.125 1 98.88 125 VAL B C 1
ATOM 3399 O O . VAL B 1 125 ? -4.883 19.094 18.25 1 98.88 125 VAL B O 1
ATOM 3402 N N . ILE B 1 126 ? -4.371 20.578 16.688 1 98.81 126 ILE B N 1
ATOM 3403 C CA . ILE B 1 126 ? -4.691 21.719 17.531 1 98.81 126 ILE B CA 1
ATOM 3404 C C . ILE B 1 126 ? -6.168 21.672 17.938 1 98.81 126 ILE B C 1
ATOM 3406 O O . ILE B 1 126 ? -6.508 21.828 19.109 1 98.81 126 ILE B O 1
ATOM 3410 N N . ARG B 1 127 ? -7.031 21.391 16.953 1 98.81 127 ARG B N 1
ATOM 3411 C CA . ARG B 1 127 ? -8.461 21.344 17.234 1 98.81 127 ARG B CA 1
ATOM 3412 C C . ARG B 1 127 ? -8.797 20.219 18.203 1 98.81 127 ARG B C 1
ATOM 3414 O O . ARG B 1 127 ? -9.711 20.328 19.016 1 98.81 127 ARG B O 1
ATOM 3421 N N . TYR B 1 128 ? -8.039 19.141 18.141 1 98.88 128 TYR B N 1
ATOM 3422 C CA . TYR B 1 128 ? -8.242 18.062 19.078 1 98.88 128 TYR B CA 1
ATOM 3423 C C . TYR B 1 128 ? -8.047 18.531 20.516 1 98.88 128 TYR B C 1
ATOM 3425 O O . TYR B 1 128 ? -8.789 18.125 21.422 1 98.88 128 TYR B O 1
ATOM 3433 N N . PHE B 1 129 ? -7.086 19.359 20.797 1 98.56 129 PHE B N 1
ATOM 3434 C CA . PHE B 1 129 ? -6.828 19.875 22.125 1 98.56 129 PHE B CA 1
ATOM 3435 C C . PHE B 1 129 ? -7.953 20.797 22.578 1 98.56 129 PHE B C 1
ATOM 3437 O O . PHE B 1 129 ? -8.445 20.688 23.703 1 98.56 129 PHE B O 1
ATOM 3444 N N . SER B 1 130 ? -8.352 21.656 21.688 1 98.19 130 SER B N 1
ATOM 3445 C CA . SER B 1 130 ? -9.359 22.641 22.094 1 98.19 130 SER B CA 1
ATOM 3446 C C . SER B 1 130 ? -10.734 21.984 22.219 1 98.19 130 SER B C 1
ATOM 3448 O O . SER B 1 130 ? -11.516 22.359 23.109 1 98.19 130 SER B O 1
ATOM 3450 N N . ARG B 1 131 ? -10.984 20.984 21.422 1 98.25 131 ARG B N 1
ATOM 3451 C CA . ARG B 1 131 ? -12.32 20.406 21.359 1 98.25 131 ARG B CA 1
ATOM 3452 C C . ARG B 1 131 ? -12.43 19.172 22.25 1 98.25 131 ARG B C 1
ATOM 3454 O O . ARG B 1 131 ? -13.484 18.891 22.828 1 98.25 131 ARG B O 1
ATOM 3461 N N . HIS B 1 132 ? -11.359 18.469 22.391 1 98.5 132 HIS B N 1
ATOM 3462 C CA . HIS B 1 132 ? -11.383 17.234 23.156 1 98.5 132 HIS B CA 1
ATOM 3463 C C . HIS B 1 132 ? -10.398 17.266 24.312 1 98.5 132 HIS B C 1
ATOM 3465 O O . HIS B 1 132 ? -10.016 16.219 24.859 1 98.5 132 HIS B O 1
ATOM 3471 N N . GLN B 1 133 ? -9.914 18.453 24.625 1 97.88 133 GLN B N 1
ATOM 3472 C CA . GLN B 1 133 ? -9.102 18.766 25.797 1 97.88 133 GLN B CA 1
ATOM 3473 C C . GLN B 1 133 ? -7.789 17.984 25.766 1 97.88 133 GLN B C 1
ATOM 3475 O O . GLN B 1 133 ? -7.246 17.641 26.812 1 97.88 133 GLN B O 1
ATOM 3480 N N . GLY B 1 134 ? -7.391 17.547 24.656 1 98.19 134 GLY B N 1
ATOM 3481 C CA . GLY B 1 134 ? -6.129 16.844 24.516 1 98.19 134 GLY B CA 1
ATOM 3482 C C . GLY B 1 134 ? -6.113 15.516 25.266 1 98.19 134 GLY B C 1
ATOM 3483 O O . GLY B 1 134 ? -5.051 15.047 25.688 1 98.19 134 GLY B O 1
ATOM 3484 N N . LYS B 1 135 ? -7.223 14.875 25.422 1 98.12 135 LYS B N 1
ATOM 3485 C CA . LYS B 1 135 ? -7.332 13.641 26.188 1 98.12 135 LYS B CA 1
ATOM 3486 C C . LYS B 1 135 ? -6.441 12.547 25.594 1 98.12 135 LYS B C 1
ATOM 3488 O O . LYS B 1 135 ? -6.508 12.273 24.391 1 98.12 135 LYS B O 1
ATOM 3493 N N . GL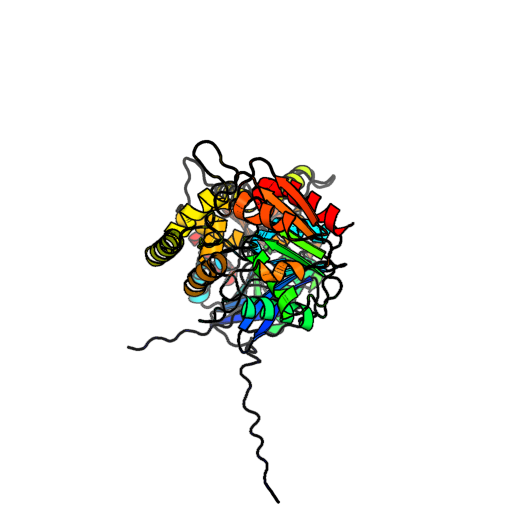Y B 1 136 ? -5.559 12.008 26.438 1 98.25 136 GLY B N 1
ATOM 3494 C CA . GLY B 1 136 ? -4.754 10.859 26.062 1 98.25 136 GLY B CA 1
ATOM 3495 C C . GLY B 1 136 ? -3.479 11.242 25.328 1 98.25 136 GLY B C 1
ATOM 3496 O O . GLY B 1 136 ? -2.68 10.375 24.969 1 98.25 136 GLY B O 1
ATOM 3497 N N . ILE B 1 137 ? -3.182 12.547 25.188 1 98.81 137 ILE B N 1
ATOM 3498 C CA . ILE B 1 137 ? -2.043 12.961 24.375 1 98.81 137 ILE B CA 1
ATOM 3499 C C . ILE B 1 137 ? -0.867 13.32 25.281 1 98.81 137 ILE B C 1
ATOM 3501 O O . ILE B 1 137 ? -1.023 14.078 26.25 1 98.81 137 ILE B O 1
ATOM 3505 N N . ALA B 1 138 ? 0.228 12.789 24.938 1 98.69 138 ALA B N 1
ATOM 3506 C CA . ALA B 1 138 ? 1.434 13.031 25.719 1 98.69 138 ALA B CA 1
ATOM 3507 C C . ALA B 1 138 ? 2.352 14.031 25.031 1 98.69 138 ALA B C 1
ATOM 3509 O O . ALA B 1 138 ? 3.096 14.766 25.688 1 98.69 138 ALA B O 1
ATOM 3510 N N . LYS B 1 139 ? 2.387 14 23.672 1 98.81 139 LYS B N 1
ATOM 3511 C CA . LYS B 1 139 ? 3.271 14.852 22.875 1 98.81 139 LYS B CA 1
ATOM 3512 C C . LYS B 1 139 ? 2.619 15.227 21.562 1 98.81 139 LYS B C 1
ATOM 3514 O O . LYS B 1 139 ? 1.672 14.578 21.109 1 98.81 139 LYS B O 1
ATOM 3519 N N . VAL B 1 140 ? 3.211 16.312 20.969 1 98.88 140 VAL B N 1
ATOM 3520 C CA . VAL B 1 140 ? 2.74 16.766 19.656 1 98.88 140 VAL B CA 1
ATOM 3521 C C . VAL B 1 140 ? 3.936 17.078 18.766 1 98.88 140 VAL B C 1
ATOM 3523 O O . VAL B 1 140 ? 4.945 17.609 19.219 1 98.88 140 VAL B O 1
ATOM 3526 N N . ALA B 1 141 ? 3.84 16.688 17.5 1 98.94 141 ALA B N 1
ATOM 3527 C CA . ALA B 1 141 ? 4.773 17.125 16.469 1 98.94 141 ALA B CA 1
ATOM 3528 C C . ALA B 1 141 ? 4.039 17.766 15.305 1 98.94 141 ALA B C 1
ATOM 3530 O O . ALA B 1 141 ? 3.102 17.172 14.75 1 98.94 141 ALA B O 1
ATOM 3531 N N . LEU B 1 142 ? 4.41 18.938 14.977 1 98.94 142 LEU B N 1
ATOM 3532 C CA . LEU B 1 142 ? 3.867 19.688 13.852 1 98.94 142 LEU B CA 1
ATOM 3533 C C . LEU B 1 142 ? 4.91 19.828 12.75 1 98.94 142 LEU B C 1
ATOM 3535 O O . LEU B 1 142 ? 5.906 20.547 12.922 1 98.94 142 LEU B O 1
ATOM 3539 N N . ILE B 1 143 ? 4.645 19.203 11.602 1 98.94 143 ILE B N 1
ATOM 3540 C CA . ILE B 1 143 ? 5.598 19.172 10.5 1 98.94 143 ILE B CA 1
ATOM 3541 C C . ILE B 1 143 ? 5.039 19.969 9.32 1 98.94 143 ILE B C 1
ATOM 3543 O O . ILE B 1 143 ? 4 19.594 8.758 1 98.94 143 ILE B O 1
ATOM 3547 N N . SER B 1 144 ? 5.715 21.031 8.898 1 98.94 144 SER B N 1
ATOM 3548 C CA . SER B 1 144 ? 5.266 21.891 7.805 1 98.94 144 SER B CA 1
ATOM 3549 C C . SER B 1 144 ? 3.791 22.25 7.953 1 98.94 144 SER B C 1
ATOM 3551 O O . SER B 1 144 ? 3.037 22.203 6.98 1 98.94 144 SER B O 1
ATOM 3553 N N . SER B 1 145 ? 3.381 22.594 9.109 1 98.88 145 SER B N 1
ATOM 3554 C CA . SER B 1 145 ? 1.969 22.75 9.445 1 98.88 145 SER B CA 1
ATOM 3555 C C . SER B 1 145 ? 1.434 24.094 8.984 1 98.88 145 SER B C 1
ATOM 3557 O O . SER B 1 145 ? 2.18 25.078 8.922 1 98.88 145 SER B O 1
ATOM 3559 N N . ILE B 1 146 ? 0.146 24.109 8.734 1 98.62 146 ILE B N 1
ATOM 3560 C CA . ILE B 1 146 ? -0.533 25.312 8.266 1 98.62 146 ILE B CA 1
ATOM 3561 C C . ILE B 1 146 ? -0.873 26.219 9.445 1 98.62 146 ILE B C 1
ATOM 3563 O O . ILE B 1 146 ? -1.326 27.344 9.266 1 98.62 146 ILE B O 1
ATOM 3567 N N . ILE B 1 147 ? -0.68 25.719 10.602 1 98.06 147 ILE B N 1
ATOM 3568 C CA . ILE B 1 147 ? -1.03 26.484 11.789 1 98.06 147 ILE B CA 1
ATOM 3569 C C . ILE B 1 147 ? -0.081 27.672 11.93 1 98.06 147 ILE B C 1
ATOM 3571 O O . ILE B 1 147 ? 1.099 27.578 11.586 1 98.06 147 ILE B O 1
ATOM 3575 N N . PRO B 1 148 ? -0.553 28.812 12.406 1 98.44 148 PRO B N 1
ATOM 3576 C CA . PRO B 1 148 ? -1.797 28.984 13.164 1 98.44 148 PRO B CA 1
ATOM 3577 C C . PRO B 1 148 ? -2.928 29.562 12.32 1 98.44 148 PRO B C 1
ATOM 3579 O O . PRO B 1 148 ? -4.098 29.469 12.703 1 98.44 148 PRO B O 1
ATOM 3582 N N . PHE B 1 149 ? -2.598 30.297 11.234 1 98.56 149 PHE B N 1
ATOM 3583 C CA . PHE B 1 149 ? -3.629 30.969 10.453 1 98.56 149 PHE B CA 1
ATOM 3584 C C . PHE B 1 149 ? -3.072 31.438 9.109 1 98.56 149 PHE B C 1
ATOM 3586 O O . PHE B 1 149 ? -2.186 32.281 9.07 1 98.56 149 PHE B O 1
ATOM 3593 N N . LEU B 1 150 ? -3.695 31 7.949 1 98 150 LEU B N 1
ATOM 3594 C CA . LEU B 1 150 ? -3.082 31.266 6.652 1 98 150 LEU B CA 1
ATOM 3595 C C . LEU B 1 150 ? -3.775 32.438 5.949 1 98 150 LEU B C 1
ATOM 3597 O O . LEU B 1 150 ? -3.178 33.094 5.094 1 98 150 LEU B O 1
ATOM 3601 N N . LEU B 1 151 ? -4.984 32.719 6.301 1 97.88 151 LEU B N 1
ATOM 3602 C CA . LEU B 1 151 ? -5.785 33.688 5.555 1 97.88 151 LEU B CA 1
ATOM 3603 C C . LEU B 1 151 ? -5.352 35.125 5.871 1 97.88 151 LEU B C 1
ATOM 3605 O O . LEU B 1 151 ? -5.113 35.469 7.035 1 97.88 151 LEU B O 1
ATOM 3609 N N . LYS B 1 152 ? -5.277 35.906 4.805 1 97.75 152 LYS B N 1
ATOM 3610 C CA . LYS B 1 152 ? -5.059 37.344 5.008 1 97.75 152 LYS B CA 1
ATOM 3611 C C . LYS B 1 152 ? -6.328 38.031 5.516 1 97.75 152 LYS B C 1
ATOM 3613 O O . LYS B 1 152 ? -7.402 37.875 4.93 1 97.75 152 LYS B O 1
ATOM 3618 N N . THR B 1 153 ? -6.223 38.625 6.582 1 97.06 153 THR B N 1
ATOM 3619 C CA . THR B 1 153 ? -7.238 39.5 7.168 1 97.06 153 THR B CA 1
ATOM 3620 C C . THR B 1 153 ? -6.621 40.812 7.656 1 97.06 153 THR B C 1
ATOM 3622 O O . THR B 1 153 ? -5.414 41 7.516 1 97.06 153 THR B O 1
ATOM 3625 N N . GLU B 1 154 ? -7.434 41.688 8.195 1 97.12 154 GLU B N 1
ATOM 3626 C CA . GLU B 1 154 ? -6.93 42.938 8.695 1 97.12 154 GLU B CA 1
ATOM 3627 C C . GLU B 1 154 ? -5.871 42.75 9.781 1 97.12 154 GLU B C 1
ATOM 3629 O O . GLU B 1 154 ? -4.867 43.438 9.82 1 97.12 154 GLU B O 1
ATOM 3634 N N . ASP B 1 155 ? -6.086 41.781 10.617 1 96.94 155 ASP B N 1
ATOM 3635 C CA . ASP B 1 155 ? -5.18 41.531 11.734 1 96.94 155 ASP B CA 1
ATOM 3636 C C . ASP B 1 155 ? -4.16 40.469 11.391 1 96.94 155 ASP B C 1
ATOM 3638 O O . ASP B 1 155 ? -3.459 39.969 12.266 1 96.94 155 ASP B O 1
ATOM 3642 N N . ASN B 1 156 ? -4.105 40.062 10.195 1 97.19 156 ASN B N 1
ATOM 3643 C CA . ASN B 1 156 ? -3.146 39.094 9.648 1 97.19 156 ASN B CA 1
ATOM 3644 C C . ASN B 1 156 ? -2.748 39.469 8.219 1 97.19 156 ASN B C 1
ATOM 3646 O O . ASN B 1 156 ? -2.979 38.688 7.289 1 97.19 156 ASN B O 1
ATOM 3650 N N . PRO B 1 157 ? -2.111 40.562 8.016 1 96.19 157 PRO B N 1
ATOM 3651 C CA . PRO B 1 157 ? -1.87 41.094 6.676 1 96.19 157 PRO B CA 1
ATOM 3652 C C . PRO B 1 157 ? -0.855 40.281 5.883 1 96.19 157 PRO B C 1
ATOM 3654 O O . PRO B 1 157 ? -0.796 40.375 4.652 1 96.19 157 PRO B O 1
ATOM 3657 N N . GLU B 1 158 ? -0.081 39.5 6.512 1 95.56 158 GLU B N 1
ATOM 3658 C CA . GLU B 1 158 ? 0.938 38.688 5.84 1 95.56 158 GLU B CA 1
ATOM 3659 C C . GLU B 1 158 ? 0.352 37.406 5.305 1 95.56 158 GLU B C 1
ATOM 3661 O O . GLU B 1 158 ? 1.049 36.625 4.652 1 95.56 158 GLU B O 1
ATOM 3666 N N . GLY B 1 159 ? -0.94 37.125 5.633 1 96.38 159 GLY B N 1
ATOM 3667 C CA . GLY B 1 159 ? -1.581 35.906 5.203 1 96.38 159 GLY B CA 1
ATOM 3668 C C . GLY B 1 159 ? -1.841 35.844 3.709 1 96.38 159 GLY B C 1
ATOM 3669 O O . GLY B 1 159 ? -1.455 36.75 2.977 1 96.38 159 GLY B O 1
ATOM 3670 N N . ARG B 1 160 ? -2.449 34.75 3.246 1 95.81 160 ARG B N 1
ATOM 3671 C CA . ARG B 1 160 ? -2.77 34.531 1.84 1 95.81 160 ARG B CA 1
ATOM 3672 C C . ARG B 1 160 ? -4.039 35.25 1.442 1 95.81 160 ARG B C 1
ATOM 3674 O O . ARG B 1 160 ? -5.086 35.094 2.072 1 95.81 160 ARG B O 1
ATOM 3681 N N . PRO B 1 161 ? -3.957 36.031 0.405 1 95.31 161 PRO B N 1
ATOM 3682 C CA . PRO B 1 161 ? -5.164 36.75 -0.047 1 95.31 161 PRO B CA 1
ATOM 3683 C C . PRO B 1 161 ? -6.285 35.781 -0.44 1 95.31 161 PRO B C 1
ATOM 3685 O O . PRO B 1 161 ? -6.02 34.719 -1.021 1 95.31 161 PRO B O 1
ATOM 3688 N N . LYS B 1 162 ? -7.453 36.188 -0.16 1 93.81 162 LYS B N 1
ATOM 3689 C CA . LYS B 1 162 ? -8.633 35.406 -0.467 1 93.81 162 LYS B CA 1
ATOM 3690 C C . LYS B 1 162 ? -8.68 35.031 -1.947 1 93.81 162 LYS B C 1
ATOM 3692 O O . LYS B 1 162 ? -9.133 33.938 -2.309 1 93.81 162 LYS B O 1
ATOM 3697 N N . GLU B 1 163 ? -8.172 35.906 -2.777 1 93.25 163 GLU B N 1
ATOM 3698 C CA . GLU B 1 163 ? -8.172 35.688 -4.223 1 93.25 163 GLU B CA 1
ATOM 3699 C C . GLU B 1 163 ? -7.344 34.469 -4.602 1 93.25 163 GLU B C 1
ATOM 3701 O O . GLU B 1 163 ? -7.668 33.75 -5.566 1 93.25 163 GLU B O 1
ATOM 3706 N N . LYS B 1 164 ? -6.32 34.281 -3.891 1 91.06 164 LYS B N 1
ATOM 3707 C CA . LYS B 1 164 ? -5.488 33.094 -4.16 1 91.06 164 LYS B CA 1
ATOM 3708 C C . LYS B 1 164 ? -6.25 31.797 -3.867 1 91.06 164 LYS B C 1
ATOM 3710 O O . LYS B 1 164 ? -6.113 30.812 -4.594 1 91.06 164 LYS B O 1
ATOM 3715 N N . THR B 1 165 ? -6.973 31.812 -2.787 1 89.88 165 THR B N 1
ATOM 3716 C CA . THR B 1 165 ? -7.789 30.672 -2.428 1 89.88 165 THR B CA 1
ATOM 3717 C C . THR B 1 165 ? -8.859 30.406 -3.486 1 89.88 165 THR B C 1
ATOM 3719 O O . THR B 1 165 ? -9.109 29.266 -3.859 1 89.88 165 THR B O 1
ATOM 3722 N N . GLU B 1 166 ? -9.445 31.438 -3.953 1 92.44 166 GLU B N 1
ATOM 3723 C CA . GLU B 1 166 ? -10.461 31.328 -4.996 1 92.44 166 GLU B CA 1
ATOM 3724 C C . GLU B 1 166 ? -9.867 30.812 -6.301 1 92.44 166 GLU B C 1
ATOM 3726 O O . GLU B 1 166 ? -10.492 30.016 -7 1 92.44 166 GLU B O 1
ATOM 3731 N N . ALA B 1 167 ? -8.719 31.297 -6.602 1 92.19 167 ALA B N 1
ATOM 3732 C CA . ALA B 1 167 ? -8.031 30.844 -7.805 1 92.19 167 ALA B CA 1
ATOM 3733 C C . ALA B 1 167 ? -7.699 29.359 -7.715 1 92.19 167 ALA B C 1
ATOM 3735 O O . ALA B 1 167 ? -7.777 28.625 -8.711 1 92.19 167 ALA B O 1
ATOM 3736 N N . THR B 1 168 ? -7.266 28.969 -6.551 1 93.25 168 THR B N 1
ATOM 3737 C CA . THR B 1 168 ? -6.992 27.547 -6.324 1 93.25 168 THR B CA 1
ATOM 3738 C C . THR B 1 168 ? -8.25 26.719 -6.559 1 93.25 168 THR B C 1
ATOM 3740 O O . THR B 1 168 ? -8.203 25.703 -7.258 1 93.25 168 THR B O 1
ATOM 3743 N N . ALA B 1 169 ? -9.305 27.141 -5.992 1 93.81 169 ALA B N 1
ATOM 3744 C CA . ALA B 1 169 ? -10.578 26.438 -6.16 1 93.81 169 ALA B CA 1
ATOM 3745 C C . ALA B 1 169 ? -10.984 26.375 -7.629 1 93.81 169 ALA B C 1
ATOM 3747 O O . ALA B 1 169 ? -11.469 25.359 -8.109 1 93.81 169 ALA B O 1
ATOM 3748 N N . ALA B 1 170 ? -10.828 27.422 -8.328 1 93.62 170 ALA B N 1
ATOM 3749 C CA . ALA B 1 170 ? -11.172 27.484 -9.742 1 93.62 170 ALA B CA 1
ATOM 3750 C C . ALA B 1 170 ? -10.32 26.531 -10.562 1 93.62 170 ALA B C 1
ATOM 3752 O O . ALA B 1 170 ? -10.812 25.875 -11.484 1 93.62 170 ALA B O 1
ATOM 3753 N N . SER B 1 171 ? -9.031 26.547 -10.234 1 94.44 171 SER B N 1
ATOM 3754 C CA . SER B 1 171 ? -8.117 25.641 -10.938 1 94.44 171 SER B CA 1
ATOM 3755 C C . SER B 1 171 ? -8.5 24.188 -10.719 1 94.44 171 SER B C 1
ATOM 3757 O O . SER B 1 171 ? -8.438 23.375 -11.648 1 94.44 171 SER B O 1
ATOM 3759 N N . ILE B 1 172 ? -8.844 23.859 -9.477 1 94.75 172 ILE B N 1
ATOM 3760 C CA . ILE B 1 172 ? -9.258 22.5 -9.156 1 94.75 172 ILE B CA 1
ATOM 3761 C C . ILE B 1 172 ? -10.531 22.156 -9.93 1 94.75 172 ILE B C 1
ATOM 3763 O O . ILE B 1 172 ? -10.648 21.062 -10.484 1 94.75 172 ILE B O 1
ATOM 3767 N N . HIS B 1 173 ? -11.414 23.062 -10.016 1 90.81 173 HIS B N 1
ATOM 3768 C CA . HIS B 1 173 ? -12.672 22.844 -10.727 1 90.81 173 HIS B CA 1
ATOM 3769 C C . HIS B 1 173 ? -12.43 22.609 -12.219 1 90.81 173 HIS B C 1
ATOM 3771 O O . HIS B 1 173 ? -13.109 21.797 -12.844 1 90.81 173 HIS B O 1
ATOM 3777 N N . GLU B 1 174 ? -11.539 23.281 -12.758 1 92.69 174 GLU B N 1
ATOM 3778 C CA . GLU B 1 174 ? -11.266 23.219 -14.188 1 92.69 174 GLU B CA 1
ATOM 3779 C C . GLU B 1 174 ? -10.586 21.906 -14.562 1 92.69 174 GLU B C 1
ATOM 3781 O O . GLU B 1 174 ? -10.992 21.234 -15.516 1 92.69 174 GLU B O 1
ATOM 3786 N N . ASP B 1 175 ? -9.539 21.578 -13.922 1 96.5 175 ASP B N 1
ATOM 3787 C CA . ASP B 1 175 ? -8.703 20.406 -14.156 1 96.5 175 ASP B CA 1
ATOM 3788 C C . ASP B 1 175 ? -7.977 19.984 -12.883 1 96.5 175 ASP B C 1
ATOM 3790 O O . ASP B 1 175 ? -6.793 20.281 -12.703 1 96.5 175 ASP B O 1
ATOM 3794 N N . ARG B 1 176 ? -8.703 19.234 -12.07 1 96.31 176 ARG B N 1
ATOM 3795 C CA . ARG B 1 176 ? -8.203 18.859 -10.758 1 96.31 176 ARG B CA 1
ATOM 3796 C C . ARG B 1 176 ? -6.875 18.109 -10.867 1 96.31 176 ARG B C 1
ATOM 3798 O O . ARG B 1 176 ? -5.934 18.391 -10.125 1 96.31 176 ARG B O 1
ATOM 3805 N N . ILE B 1 177 ? -6.742 17.203 -11.781 1 96.69 177 ILE B N 1
ATOM 3806 C CA . ILE B 1 177 ? -5.551 16.375 -11.906 1 96.69 177 ILE B CA 1
ATOM 3807 C C . ILE B 1 177 ? -4.395 17.219 -12.445 1 96.69 177 ILE B C 1
ATOM 3809 O O . ILE B 1 177 ? -3.25 17.062 -12.008 1 96.69 177 ILE B O 1
ATOM 3813 N N . GLY B 1 178 ? -4.672 18.141 -13.414 1 96.25 178 GLY B N 1
ATOM 3814 C CA . GLY B 1 178 ? -3.656 19.094 -13.852 1 96.25 178 GLY B CA 1
ATOM 3815 C C . GLY B 1 178 ? -3.156 19.984 -12.727 1 96.25 178 GLY B C 1
ATOM 3816 O O . GLY B 1 178 ? -1.953 20.234 -12.617 1 96.25 178 GLY B O 1
ATOM 3817 N N . PHE B 1 179 ? -4.055 20.484 -11.945 1 96.75 179 PHE B N 1
ATOM 3818 C CA . PHE B 1 179 ? -3.688 21.25 -10.766 1 96.75 179 PHE B CA 1
ATOM 3819 C C . PHE B 1 179 ? -2.766 20.453 -9.859 1 96.75 179 PHE B C 1
ATOM 3821 O O . PHE B 1 179 ? -1.74 20.969 -9.398 1 96.75 179 PHE B O 1
ATOM 3828 N N . LEU B 1 180 ? -3.121 19.188 -9.617 1 97.75 180 LEU B N 1
ATOM 3829 C CA . LEU B 1 180 ? -2.352 18.344 -8.711 1 97.75 180 LEU B CA 1
ATOM 3830 C C . LEU B 1 180 ? -0.953 18.094 -9.258 1 97.75 180 LEU B C 1
ATOM 3832 O O . LEU B 1 180 ? 0.01 17.984 -8.5 1 97.75 180 LEU B O 1
ATOM 3836 N N . ASP B 1 181 ? -0.824 17.906 -10.531 1 96.75 181 ASP B N 1
ATOM 3837 C CA . ASP B 1 181 ? 0.472 17.703 -11.172 1 96.75 181 ASP B CA 1
ATOM 3838 C C . ASP B 1 181 ? 1.396 18.906 -10.93 1 96.75 181 ASP B C 1
ATOM 3840 O O . ASP B 1 181 ? 2.551 18.734 -10.539 1 96.75 181 ASP B O 1
ATOM 3844 N N . ASN B 1 182 ? 0.896 20.078 -11.156 1 96.06 182 ASN B N 1
ATOM 3845 C CA . ASN B 1 182 ? 1.674 21.297 -10.93 1 96.06 182 ASN B CA 1
ATOM 3846 C C . ASN B 1 182 ? 1.939 21.516 -9.445 1 96.06 182 ASN B C 1
ATOM 3848 O O . ASN B 1 182 ? 3.037 21.922 -9.055 1 96.06 182 ASN B O 1
ATOM 3852 N N . PHE B 1 183 ? 0.968 21.297 -8.633 1 96.69 183 PHE B N 1
ATOM 3853 C CA . PHE B 1 183 ? 1.075 21.422 -7.184 1 96.69 183 PHE B CA 1
ATOM 3854 C C . PHE B 1 183 ? 2.182 20.531 -6.645 1 96.69 183 PHE B C 1
ATOM 3856 O O . PHE B 1 183 ? 2.967 20.953 -5.793 1 96.69 183 PHE B O 1
ATOM 3863 N N . GLY B 1 184 ? 2.248 19.297 -7.133 1 97.75 184 GLY B N 1
ATOM 3864 C CA . GLY B 1 184 ? 3.26 18.359 -6.695 1 97.75 184 GLY B CA 1
ATOM 3865 C C . GLY B 1 184 ? 4.676 18.828 -6.969 1 97.75 184 GLY B C 1
ATOM 3866 O O . GLY B 1 184 ? 5.57 18.609 -6.145 1 97.75 184 GLY B O 1
ATOM 3867 N N . LYS B 1 185 ? 4.883 19.406 -8.086 1 97.06 185 LYS B N 1
ATOM 3868 C CA . LYS B 1 185 ? 6.203 19.938 -8.422 1 97.06 185 LYS B CA 1
ATOM 3869 C C . LYS B 1 185 ? 6.633 21.016 -7.441 1 97.06 185 LYS B C 1
ATOM 3871 O O . LYS B 1 185 ? 7.77 21.031 -6.969 1 97.06 185 LYS B O 1
ATOM 3876 N N . ILE B 1 186 ? 5.754 21.938 -7.082 1 97.25 186 ILE B N 1
ATOM 3877 C CA . ILE B 1 186 ? 6.035 22.984 -6.109 1 97.25 186 ILE B CA 1
ATOM 3878 C C . ILE B 1 186 ? 6.223 22.375 -4.723 1 97.25 186 ILE B C 1
ATOM 3880 O O . ILE B 1 186 ? 7.145 22.734 -3.994 1 97.25 186 ILE B O 1
ATOM 3884 N N . PHE B 1 187 ? 5.379 21.406 -4.438 1 98.31 187 PHE B N 1
ATOM 3885 C CA . PHE B 1 187 ? 5.316 20.719 -3.152 1 98.31 187 PHE B CA 1
ATOM 3886 C C . PHE B 1 187 ? 6.668 20.094 -2.799 1 98.31 187 PHE B C 1
ATOM 3888 O O . PHE B 1 187 ? 7.094 20.141 -1.644 1 98.31 187 PHE B O 1
ATOM 3895 N N . PHE B 1 188 ? 7.379 19.609 -3.811 1 98.5 188 PHE B N 1
ATOM 3896 C CA . PHE B 1 188 ? 8.633 18.906 -3.574 1 98.5 188 PHE B CA 1
ATOM 3897 C C . PHE B 1 188 ? 9.82 19.734 -4.043 1 98.5 188 PHE B C 1
ATOM 3899 O O . PHE B 1 188 ? 10.969 19.281 -3.98 1 98.5 188 PHE B O 1
ATOM 3906 N N . GLY B 1 189 ? 9.602 20.938 -4.477 1 97.56 189 GLY B N 1
ATOM 3907 C CA . GLY B 1 189 ? 10.664 21.828 -4.91 1 97.56 189 GLY B CA 1
ATOM 3908 C C . GLY B 1 189 ? 11.305 21.391 -6.215 1 97.56 189 GLY B C 1
ATOM 3909 O O . GLY B 1 189 ? 12.516 21.531 -6.395 1 97.56 189 GLY B O 1
ATOM 3910 N N . VAL B 1 190 ? 10.539 20.812 -7.117 1 95.88 190 VAL B N 1
ATOM 3911 C CA . VAL B 1 190 ? 11.039 20.344 -8.406 1 95.88 190 VAL B CA 1
ATOM 3912 C C . VAL B 1 190 ? 11.18 21.531 -9.359 1 95.88 190 VAL B C 1
ATOM 3914 O O . VAL B 1 190 ? 10.266 22.344 -9.477 1 95.88 190 VAL B O 1
ATOM 3917 N N . ASN B 1 191 ? 12.258 21.625 -9.961 1 92.38 191 ASN B N 1
ATOM 3918 C CA . ASN B 1 191 ? 12.492 22.547 -11.062 1 92.38 191 ASN B CA 1
ATOM 3919 C C . ASN B 1 191 ? 13.539 22 -12.031 1 92.38 191 ASN B C 1
ATOM 3921 O O . ASN B 1 191 ? 13.836 20.812 -12.031 1 92.38 191 ASN B O 1
ATOM 3925 N N . ILE B 1 192 ? 14.008 22.766 -12.93 1 90.12 192 ILE B N 1
ATOM 3926 C CA . ILE B 1 192 ? 14.867 22.312 -14.016 1 90.12 192 ILE B CA 1
ATOM 3927 C C . ILE B 1 192 ? 16.172 21.766 -13.445 1 90.12 192 ILE B C 1
ATOM 3929 O O . ILE B 1 192 ? 16.734 20.797 -13.969 1 90.12 192 ILE B O 1
ATOM 3933 N N . ILE B 1 193 ? 16.578 22.281 -12.32 1 90.81 193 ILE B N 1
ATOM 3934 C CA . ILE B 1 193 ? 17.891 21.938 -11.773 1 90.81 193 ILE B CA 1
ATOM 3935 C C . ILE B 1 193 ? 17.719 20.969 -10.602 1 90.81 193 ILE B C 1
ATOM 3937 O O . ILE B 1 193 ? 18.547 20.078 -10.406 1 90.81 193 ILE B O 1
ATOM 3941 N N . ASN B 1 194 ? 16.641 21.203 -9.922 1 91.56 194 ASN B N 1
ATOM 3942 C CA . ASN B 1 194 ? 16.422 20.438 -8.695 1 91.56 194 ASN B CA 1
ATOM 3943 C C . ASN B 1 194 ? 15.391 19.328 -8.898 1 91.56 194 ASN B C 1
ATOM 3945 O O . ASN B 1 194 ? 14.219 19.609 -9.156 1 91.56 194 ASN B O 1
ATOM 3949 N N . LYS B 1 195 ? 15.812 18 -8.75 1 92.5 195 LYS B N 1
ATOM 3950 C CA . LYS B 1 195 ? 14.938 16.844 -8.852 1 92.5 195 LYS B CA 1
ATOM 3951 C C . LYS B 1 195 ? 15.078 15.938 -7.629 1 92.5 195 LYS B C 1
ATOM 3953 O O . LYS B 1 195 ? 15.68 14.859 -7.715 1 92.5 195 LYS B O 1
ATOM 3958 N N . PRO B 1 196 ? 14.438 16.359 -6.59 1 94.81 196 PRO B N 1
ATOM 3959 C CA . PRO B 1 196 ? 14.648 15.695 -5.301 1 94.81 196 PRO B CA 1
ATOM 3960 C C . PRO B 1 196 ? 14.023 14.305 -5.246 1 94.81 196 PRO B C 1
ATOM 3962 O O . PRO B 1 196 ? 14.312 13.531 -4.328 1 94.81 196 PRO B O 1
ATOM 3965 N N . LEU B 1 197 ? 13.156 13.945 -6.168 1 94.44 197 LEU B N 1
ATOM 3966 C CA . LEU B 1 197 ? 12.609 12.594 -6.266 1 94.44 197 LEU B CA 1
ATOM 3967 C C . LEU B 1 197 ? 12.461 12.172 -7.723 1 94.44 197 LEU B C 1
ATOM 3969 O O . LEU B 1 197 ? 12.461 13.016 -8.625 1 94.44 197 LEU B O 1
ATOM 3973 N N . SER B 1 198 ? 12.375 10.859 -7.926 1 95.69 198 SER B N 1
ATOM 3974 C CA . SER B 1 198 ? 12.242 10.336 -9.281 1 95.69 198 SER B CA 1
ATOM 3975 C C . SER B 1 198 ? 10.906 10.734 -9.898 1 95.69 198 SER B C 1
ATOM 3977 O O . SER B 1 198 ? 9.945 11 -9.18 1 95.69 198 SER B O 1
ATOM 3979 N N . THR B 1 199 ? 10.867 10.766 -11.234 1 95.56 199 THR B N 1
ATOM 3980 C CA . THR B 1 199 ? 9.633 11.086 -11.945 1 95.56 199 THR B CA 1
ATOM 3981 C C . THR B 1 199 ? 8.539 10.07 -11.609 1 95.56 199 THR B C 1
ATOM 3983 O O . THR B 1 199 ? 7.406 10.453 -11.32 1 95.56 199 THR B O 1
ATOM 3986 N N . PRO B 1 200 ? 8.852 8.75 -11.547 1 95.5 200 PRO B N 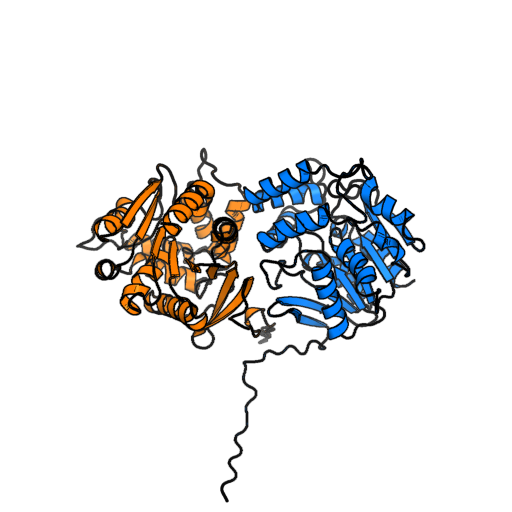1
ATOM 3987 C CA . PRO B 1 200 ? 7.805 7.797 -11.164 1 95.5 200 PRO B CA 1
ATOM 3988 C C . PRO B 1 200 ? 7.258 8.047 -9.758 1 95.5 200 PRO B C 1
ATOM 3990 O O . PRO B 1 200 ? 6.059 7.887 -9.523 1 95.5 200 PRO B O 1
ATOM 3993 N N . LEU B 1 201 ? 8.086 8.453 -8.859 1 97.19 201 LEU B N 1
ATOM 3994 C CA . LEU B 1 201 ? 7.617 8.719 -7.504 1 97.19 201 LEU B CA 1
ATOM 3995 C C . LEU B 1 201 ? 6.738 9.961 -7.465 1 97.19 201 LEU B C 1
ATOM 3997 O O . LEU B 1 201 ? 5.734 9.992 -6.75 1 97.19 201 LEU B O 1
ATOM 4001 N N . LEU B 1 202 ? 7.137 11.008 -8.188 1 97.44 202 LEU B N 1
ATOM 4002 C CA . LEU B 1 202 ? 6.305 12.203 -8.297 1 97.44 202 LEU B CA 1
ATOM 4003 C C . LEU B 1 202 ? 4.93 11.859 -8.859 1 97.44 202 LEU B C 1
ATOM 4005 O O . LEU B 1 202 ? 3.914 12.367 -8.375 1 97.44 202 LEU B O 1
ATOM 4009 N N . GLU B 1 203 ? 4.906 11.008 -9.867 1 96.69 203 GLU B N 1
ATOM 4010 C CA . GLU B 1 203 ? 3.654 10.555 -10.461 1 96.69 203 GLU B CA 1
ATOM 4011 C C . GLU B 1 203 ? 2.834 9.734 -9.469 1 96.69 203 GLU B C 1
ATOM 4013 O O . GLU B 1 203 ? 1.605 9.828 -9.445 1 96.69 203 GLU B O 1
ATOM 4018 N N . TYR B 1 204 ? 3.477 9.008 -8.688 1 97.56 204 TYR B N 1
ATOM 4019 C CA . TYR B 1 204 ? 2.807 8.219 -7.656 1 97.56 204 TYR B CA 1
ATOM 4020 C C . TYR B 1 204 ? 2.088 9.125 -6.66 1 97.56 204 TYR B C 1
ATOM 4022 O O . TYR B 1 204 ? 0.928 8.875 -6.316 1 97.56 204 TYR B O 1
ATOM 4030 N N . TYR B 1 205 ? 2.744 10.133 -6.195 1 98.12 205 TYR B N 1
ATOM 4031 C CA . TYR B 1 205 ? 2.107 11.055 -5.258 1 98.12 205 TYR B CA 1
ATOM 4032 C C . TYR B 1 205 ? 0.93 11.766 -5.906 1 98.12 205 TYR B C 1
ATOM 4034 O O . TYR B 1 205 ? -0.083 12.031 -5.254 1 98.12 205 TYR B O 1
ATOM 4042 N N . ARG B 1 206 ? 1.031 12.117 -7.184 1 97.75 206 ARG B N 1
ATOM 4043 C CA . ARG B 1 206 ? -0.117 12.672 -7.891 1 97.75 206 ARG B CA 1
ATOM 4044 C C . ARG B 1 206 ? -1.287 11.695 -7.887 1 97.75 206 ARG B C 1
ATOM 4046 O O . ARG B 1 206 ? -2.438 12.094 -7.695 1 97.75 206 ARG B O 1
ATOM 4053 N N . ASP B 1 207 ? -0.95 10.453 -8.086 1 96.69 207 ASP B N 1
ATOM 4054 C CA . ASP B 1 207 ? -1.99 9.43 -8.117 1 96.69 207 ASP B CA 1
ATOM 4055 C C . ASP B 1 207 ? -2.658 9.281 -6.75 1 96.69 207 ASP B C 1
ATOM 4057 O O . ASP B 1 207 ? -3.873 9.094 -6.664 1 96.69 207 ASP B O 1
ATOM 4061 N N . LEU B 1 208 ? -1.905 9.312 -5.672 1 97.19 208 LEU B N 1
ATOM 4062 C CA . LEU B 1 208 ? -2.48 9.289 -4.332 1 97.19 208 LEU B CA 1
ATOM 4063 C C . LEU B 1 208 ? -3.48 10.43 -4.152 1 97.19 208 LEU B C 1
ATOM 4065 O O . LEU B 1 208 ? -4.582 10.219 -3.635 1 97.19 208 LEU B O 1
ATOM 4069 N N . CYS B 1 209 ? -3.059 11.602 -4.59 1 98.12 209 CYS B N 1
ATOM 4070 C CA . CYS B 1 209 ? -3.92 12.773 -4.473 1 98.12 209 CYS B CA 1
ATOM 4071 C C . CYS B 1 209 ? -5.16 12.625 -5.348 1 98.12 209 CYS B C 1
ATOM 4073 O O . CYS B 1 209 ? -6.246 13.07 -4.969 1 98.12 209 CYS B O 1
ATOM 4075 N N . SER B 1 210 ? -5.004 12.008 -6.504 1 96.69 210 SER B N 1
ATOM 4076 C CA . SER B 1 210 ? -6.086 11.852 -7.469 1 96.69 210 SER B CA 1
ATOM 4077 C C . SER B 1 210 ? -7.188 10.953 -6.922 1 96.69 210 SER B C 1
ATOM 4079 O O . SER B 1 210 ? -8.344 11.062 -7.328 1 96.69 210 SER B O 1
ATOM 4081 N N . ALA B 1 211 ? -6.824 10.102 -5.984 1 95.38 211 ALA B N 1
ATOM 4082 C CA . ALA B 1 211 ? -7.785 9.164 -5.418 1 95.38 211 ALA B CA 1
ATOM 4083 C C . ALA B 1 211 ? -8.727 9.859 -4.438 1 95.38 211 ALA B C 1
ATOM 4085 O O . ALA B 1 211 ? -9.773 9.32 -4.086 1 95.38 211 ALA B O 1
ATOM 4086 N N . ALA B 1 212 ? -8.391 11.047 -3.988 1 96.88 212 ALA B N 1
ATOM 4087 C CA . ALA B 1 212 ? -9.227 11.797 -3.061 1 96.88 212 ALA B CA 1
ATOM 4088 C C . ALA B 1 212 ? -10.539 12.219 -3.727 1 96.88 212 ALA B C 1
ATOM 4090 O O . ALA B 1 212 ? -10.57 12.477 -4.934 1 96.88 212 ALA B O 1
ATOM 4091 N N . SER B 1 213 ? -11.578 12.328 -2.908 1 96.12 213 SER B N 1
ATOM 4092 C CA . SER B 1 213 ? -12.82 12.922 -3.377 1 96.12 213 SER B CA 1
ATOM 4093 C C . SER B 1 213 ? -12.602 14.336 -3.902 1 96.12 213 SER B C 1
ATOM 4095 O O . SER B 1 213 ? -11.938 15.141 -3.256 1 96.12 213 SER B O 1
ATOM 4097 N N . PRO B 1 214 ? -13.133 14.57 -5.121 1 95.19 214 PRO B N 1
ATOM 4098 C CA . PRO B 1 214 ? -13.047 15.953 -5.586 1 95.19 214 PRO B CA 1
ATOM 4099 C C . PRO B 1 214 ? -13.672 16.953 -4.609 1 95.19 214 PRO B C 1
ATOM 4101 O O . PRO B 1 214 ? -13.125 18.031 -4.398 1 95.19 214 PRO B O 1
ATOM 4104 N N . ARG B 1 215 ? -14.812 16.531 -3.973 1 95.69 215 ARG B N 1
ATOM 4105 C CA . ARG B 1 215 ? -15.484 17.359 -2.984 1 95.69 215 ARG B CA 1
ATOM 4106 C C . ARG B 1 215 ? -14.602 17.594 -1.763 1 95.69 215 ARG B C 1
ATOM 4108 O O . ARG B 1 215 ? -14.484 18.719 -1.272 1 95.69 215 ARG B O 1
ATOM 4115 N N . ALA B 1 216 ? -14.016 16.562 -1.272 1 98.06 216 ALA B N 1
ATOM 4116 C CA . ALA B 1 216 ? -13.133 16.672 -0.114 1 98.06 216 ALA B CA 1
ATOM 4117 C C . ALA B 1 216 ? -11.914 17.531 -0.427 1 98.06 216 ALA B C 1
ATOM 4119 O O . ALA B 1 216 ? -11.477 18.328 0.417 1 98.06 216 ALA B O 1
ATOM 4120 N N . THR B 1 217 ? -11.375 17.328 -1.665 1 98.25 217 THR B N 1
ATOM 4121 C CA . THR B 1 217 ? -10.234 18.141 -2.088 1 98.25 217 THR B CA 1
ATOM 4122 C C . THR B 1 217 ? -10.57 19.625 -2.016 1 98.25 217 THR B C 1
ATOM 4124 O O . THR B 1 217 ? -9.797 20.406 -1.46 1 98.25 217 THR B O 1
ATOM 4127 N N . LEU B 1 218 ? -11.703 19.953 -2.459 1 96.81 218 LEU B N 1
ATOM 4128 C CA . LEU B 1 218 ? -12.117 21.359 -2.486 1 96.81 218 LEU B CA 1
ATOM 4129 C C . LEU B 1 218 ? -12.43 21.859 -1.082 1 96.81 218 LEU B C 1
ATOM 4131 O O . LEU B 1 218 ? -11.953 22.922 -0.679 1 96.81 218 LEU B O 1
ATOM 4135 N N . GLN B 1 219 ? -13.188 21.156 -0.338 1 97.56 219 GLN B N 1
ATOM 4136 C CA . GLN B 1 219 ? -13.641 21.609 0.972 1 97.56 219 GLN B CA 1
ATOM 4137 C C . GLN B 1 219 ? -12.477 21.688 1.958 1 97.56 219 GLN B C 1
ATOM 4139 O O . GLN B 1 219 ? -12.422 22.594 2.791 1 97.56 219 GLN B O 1
ATOM 4144 N N . CYS B 1 220 ? -11.594 20.766 1.879 1 98.38 220 CYS B N 1
ATOM 4145 C CA . CYS B 1 220 ? -10.445 20.797 2.779 1 98.38 220 CYS B CA 1
ATOM 4146 C C . CYS B 1 220 ? -9.492 21.922 2.402 1 98.38 220 CYS B C 1
ATOM 4148 O O . CYS B 1 220 ? -8.859 22.531 3.273 1 98.38 220 CYS B O 1
ATOM 4150 N N . ALA B 1 221 ? -9.367 22.219 1.112 1 97.56 221 ALA B N 1
ATOM 4151 C CA . ALA B 1 221 ? -8.602 23.391 0.715 1 97.56 221 ALA B CA 1
ATOM 4152 C C . ALA B 1 221 ? -9.164 24.656 1.359 1 97.56 221 ALA B C 1
ATOM 4154 O O . ALA B 1 221 ? -8.406 25.516 1.819 1 97.56 221 ALA B O 1
ATOM 4155 N N . GLU B 1 222 ? -10.438 24.719 1.365 1 96.5 222 GLU B N 1
ATOM 4156 C CA . GLU B 1 222 ? -11.078 25.859 2.002 1 96.5 222 GLU B CA 1
ATOM 4157 C C . GLU B 1 222 ? -10.836 25.875 3.51 1 96.5 222 GLU B C 1
ATOM 4159 O O . GLU B 1 222 ? -10.508 26.906 4.09 1 96.5 222 GLU B O 1
ATOM 4164 N N . SER B 1 223 ? -11 24.766 4.121 1 98.06 223 SER B N 1
ATOM 4165 C CA . SER B 1 223 ? -10.859 24.656 5.57 1 98.06 223 SER B CA 1
ATOM 4166 C C . SER B 1 223 ? -9.445 25 6.02 1 98.06 223 SER B C 1
ATOM 4168 O O . SER B 1 223 ? -9.258 25.766 6.973 1 98.06 223 SER B O 1
ATOM 4170 N N . LEU B 1 224 ? -8.461 24.453 5.348 1 97.75 224 LEU B N 1
ATOM 4171 C CA . LEU B 1 224 ? -7.094 24.672 5.805 1 97.75 224 LEU B CA 1
ATOM 4172 C C . LEU B 1 224 ? -6.68 26.125 5.586 1 97.75 224 LEU B C 1
ATOM 4174 O O . LEU B 1 224 ? -5.828 26.656 6.312 1 97.75 224 LEU B O 1
ATOM 4178 N N . ASN B 1 225 ? -7.277 26.797 4.66 1 96.81 225 ASN B N 1
ATOM 4179 C CA . ASN B 1 225 ? -6.879 28.156 4.336 1 96.81 225 ASN B CA 1
ATOM 4180 C C . ASN B 1 225 ? -7.613 29.188 5.203 1 96.81 225 ASN B C 1
ATOM 4182 O O . ASN B 1 225 ? -7.121 30.297 5.414 1 96.81 225 ASN B O 1
ATOM 4186 N N . THR B 1 226 ? -8.805 28.781 5.789 1 97.19 226 THR B N 1
ATOM 4187 C CA . THR B 1 226 ? -9.648 29.828 6.363 1 97.19 226 THR B CA 1
ATOM 4188 C C . THR B 1 226 ? -9.789 29.625 7.871 1 97.19 226 THR B C 1
ATOM 4190 O O . THR B 1 226 ? -10.234 30.531 8.578 1 97.19 226 THR B O 1
ATOM 4193 N N . THR B 1 227 ? -9.477 28.484 8.336 1 98.38 227 THR B N 1
ATOM 4194 C CA . THR B 1 227 ? -9.656 28.25 9.766 1 98.38 227 THR B CA 1
ATOM 4195 C C . THR B 1 227 ? -8.594 28.969 10.578 1 98.38 227 THR B C 1
ATOM 4197 O O . THR B 1 227 ? -7.402 28.891 10.258 1 98.38 227 THR B O 1
ATOM 4200 N N . ASP B 1 228 ? -9.008 29.656 11.602 1 98.62 228 ASP B N 1
ATOM 4201 C CA . ASP B 1 228 ? -8.133 30.406 12.5 1 98.62 228 ASP B CA 1
ATOM 4202 C C . ASP B 1 228 ? -7.898 29.656 13.805 1 98.62 228 ASP B C 1
ATOM 4204 O O . ASP B 1 228 ? -8.82 29.469 14.594 1 98.62 228 ASP B O 1
ATOM 4208 N N . PHE B 1 229 ? -6.633 29.266 14.031 1 98.75 229 PHE B N 1
ATOM 4209 C CA . PHE B 1 229 ? -6.309 28.453 15.203 1 98.75 229 PHE B CA 1
ATOM 4210 C C . PHE B 1 229 ? -5.645 29.312 16.281 1 98.75 229 PHE B C 1
ATOM 4212 O O . PHE B 1 229 ? -5.316 28.812 17.359 1 98.75 229 PHE B O 1
ATOM 4219 N N . ARG B 1 230 ? -5.41 30.562 16.078 1 98.25 230 ARG B N 1
ATOM 4220 C CA . ARG B 1 230 ? -4.594 31.422 16.938 1 98.25 230 ARG B CA 1
ATOM 4221 C C . ARG B 1 230 ? -5.094 31.391 18.375 1 98.25 230 ARG B C 1
ATOM 4223 O O . ARG B 1 230 ? -4.297 31.312 19.312 1 98.25 230 ARG B O 1
ATOM 4230 N N . ASP B 1 231 ? -6.398 31.344 18.531 1 97.69 231 ASP B N 1
ATOM 4231 C CA . ASP B 1 231 ? -6.973 31.391 19.875 1 97.69 231 ASP B CA 1
ATOM 4232 C C . ASP B 1 231 ? -6.988 30.016 20.516 1 97.69 231 ASP B C 1
ATOM 4234 O O . ASP B 1 231 ? -7.449 29.859 21.656 1 97.69 231 ASP B O 1
ATOM 4238 N N . GLU B 1 232 ? -6.488 29.047 19.844 1 98.31 232 GLU B N 1
ATOM 4239 C CA . GLU B 1 232 ? -6.531 27.688 20.359 1 98.31 232 GLU B CA 1
ATOM 4240 C C . GLU B 1 232 ? -5.145 27.203 20.766 1 98.31 232 GLU B C 1
ATOM 4242 O O . GLU B 1 232 ? -5.008 26.188 21.469 1 98.31 232 GLU B O 1
ATOM 4247 N N . LEU B 1 233 ? -4.086 27.859 20.453 1 98.25 233 LEU B N 1
ATOM 4248 C CA . LEU B 1 233 ? -2.717 27.391 20.625 1 98.25 233 LEU B CA 1
ATOM 4249 C C . LEU B 1 233 ? -2.369 27.25 22.109 1 98.25 233 LEU B C 1
ATOM 4251 O O . LEU B 1 233 ? -1.556 26.406 22.484 1 98.25 233 LEU B O 1
ATOM 4255 N N . HIS B 1 234 ? -3.014 28.047 22.922 1 96.12 234 HIS B N 1
ATOM 4256 C CA . HIS B 1 234 ? -2.734 28.031 24.359 1 96.12 234 HIS B CA 1
ATOM 4257 C C . HIS B 1 234 ? -3.191 26.719 25 1 96.12 234 HIS B C 1
ATOM 4259 O O . HIS B 1 234 ? -2.789 26.406 26.109 1 96.12 234 HIS B O 1
ATOM 4265 N N . THR B 1 235 ? -4.02 26 24.266 1 97.56 235 THR B N 1
ATOM 4266 C CA . THR B 1 235 ? -4.543 24.75 24.812 1 97.56 235 THR B CA 1
ATOM 4267 C C . THR B 1 235 ? -3.49 23.641 24.75 1 97.56 235 THR B C 1
ATOM 4269 O O . THR B 1 235 ? -3.631 22.609 25.406 1 97.56 235 THR B O 1
ATOM 4272 N N . ILE B 1 236 ? -2.459 23.844 23.984 1 98.06 236 ILE B N 1
ATOM 4273 C CA . ILE B 1 236 ? -1.367 22.875 23.891 1 98.06 236 ILE B CA 1
ATOM 4274 C C . ILE B 1 236 ? -0.483 22.984 25.141 1 98.06 236 ILE B C 1
ATOM 4276 O O . ILE B 1 236 ? 0.261 23.953 25.297 1 98.06 236 ILE B O 1
ATOM 4280 N N . LYS B 1 237 ? -0.559 21.953 25.938 1 95.81 237 LYS B N 1
ATOM 4281 C CA . LYS B 1 237 ? 0.168 21.984 27.203 1 95.81 237 LYS B CA 1
ATOM 4282 C C . LYS B 1 237 ? 1.197 20.859 27.281 1 95.81 237 LYS B C 1
ATOM 4284 O O . LYS B 1 237 ? 1.717 20.562 28.359 1 95.81 237 LYS B O 1
ATOM 4289 N N . VAL B 1 238 ? 1.458 20.219 26.25 1 98.31 238 VAL B N 1
ATOM 4290 C CA . VAL B 1 238 ? 2.389 19.094 26.203 1 98.31 238 VAL B CA 1
ATOM 4291 C C . VAL B 1 238 ? 3.621 19.469 25.375 1 98.31 238 VAL B C 1
ATOM 4293 O O . VAL B 1 238 ? 3.572 20.406 24.562 1 98.31 238 VAL B O 1
ATOM 4296 N N . PRO B 1 239 ? 4.805 18.734 25.625 1 98.75 239 PRO B N 1
ATOM 4297 C CA . PRO B 1 239 ? 5.965 18.984 24.766 1 98.75 239 PRO B CA 1
ATOM 4298 C C . PRO B 1 239 ? 5.613 18.922 23.281 1 98.75 239 PRO B C 1
ATOM 4300 O O . PRO B 1 239 ? 4.875 18.031 22.844 1 98.75 239 PRO B O 1
ATOM 4303 N N . THR B 1 240 ? 6.145 19.906 22.562 1 98.88 240 THR B N 1
ATOM 4304 C CA . THR B 1 240 ? 5.773 20.031 21.156 1 98.88 240 THR B CA 1
ATOM 4305 C C . THR B 1 240 ? 7.016 20.188 20.281 1 98.88 240 THR B C 1
ATOM 4307 O O . THR B 1 240 ? 7.902 20.984 20.578 1 98.88 240 THR B O 1
ATOM 4310 N N . LEU B 1 241 ? 7.086 19.328 19.219 1 98.94 241 LEU B N 1
ATOM 4311 C CA . LEU B 1 241 ? 8.102 19.453 18.172 1 98.94 241 LEU B CA 1
ATOM 4312 C C . LEU B 1 241 ? 7.543 20.172 16.938 1 98.94 241 LEU B C 1
ATOM 4314 O O . LEU B 1 241 ? 6.445 19.844 16.484 1 98.94 241 LEU B O 1
ATOM 4318 N N . ILE B 1 242 ? 8.234 21.172 16.5 1 98.94 242 ILE B N 1
ATOM 4319 C CA . ILE B 1 242 ? 7.875 21.891 15.289 1 98.94 242 ILE B CA 1
ATOM 4320 C C . ILE B 1 242 ? 9.023 21.812 14.281 1 98.94 242 ILE B C 1
ATOM 4322 O O . ILE B 1 242 ? 10.164 22.156 14.602 1 98.94 242 ILE B O 1
ATOM 4326 N N . ILE B 1 243 ? 8.75 21.281 13.07 1 98.94 243 ILE B N 1
ATOM 4327 C CA . ILE B 1 243 ? 9.742 21.172 12.008 1 98.94 243 ILE B CA 1
ATOM 4328 C C . ILE B 1 243 ? 9.203 21.828 10.734 1 98.94 243 ILE B C 1
ATOM 4330 O O . ILE B 1 243 ? 8.055 21.594 10.344 1 98.94 243 ILE B O 1
ATOM 4334 N N . HIS B 1 244 ? 10.039 22.641 10.086 1 98.94 244 HIS B N 1
ATOM 4335 C CA . HIS B 1 244 ? 9.586 23.328 8.883 1 98.94 244 HIS B CA 1
ATOM 4336 C C . HIS B 1 244 ? 10.758 23.672 7.973 1 98.94 244 HIS B C 1
ATOM 4338 O O . HIS B 1 244 ? 11.859 23.953 8.453 1 98.94 244 HIS B O 1
ATOM 4344 N N . GLY B 1 245 ? 10.539 23.594 6.711 1 98.88 245 GLY B N 1
ATOM 4345 C CA . GLY B 1 245 ? 11.555 23.953 5.742 1 98.88 245 GLY B CA 1
ATOM 4346 C C . GLY B 1 245 ? 11.523 25.422 5.363 1 98.88 245 GLY B C 1
ATOM 4347 O O . GLY B 1 245 ? 10.445 26.016 5.25 1 98.88 245 GLY B O 1
ATOM 4348 N N . THR B 1 246 ? 12.672 25.984 5.016 1 98.69 246 THR B N 1
ATOM 4349 C CA . THR B 1 246 ? 12.727 27.406 4.68 1 98.69 246 THR B CA 1
ATOM 4350 C C . THR B 1 246 ? 12.289 27.641 3.236 1 98.69 246 THR B C 1
ATOM 4352 O O . THR B 1 246 ? 11.977 28.766 2.85 1 98.69 246 THR B O 1
ATOM 4355 N N . ASP B 1 247 ? 12.352 26.578 2.43 1 98.25 247 ASP B N 1
ATOM 4356 C CA . ASP B 1 247 ? 11.984 26.75 1.026 1 98.25 247 ASP B CA 1
ATOM 4357 C C . ASP B 1 247 ? 10.586 26.188 0.763 1 98.25 247 ASP B C 1
ATOM 4359 O O . ASP B 1 247 ? 10.273 25.797 -0.363 1 98.25 247 ASP B O 1
ATOM 4363 N N . ASP B 1 248 ? 9.805 26.141 1.819 1 98.62 248 ASP B N 1
ATOM 4364 C CA . ASP B 1 248 ? 8.406 25.75 1.687 1 98.62 248 ASP B CA 1
ATOM 4365 C C . ASP B 1 248 ? 7.59 26.844 1.018 1 98.62 248 ASP B C 1
ATOM 4367 O O . ASP B 1 248 ? 7.219 27.828 1.662 1 98.62 248 ASP B O 1
ATOM 4371 N N . LYS B 1 249 ? 7.254 26.609 -0.241 1 96.81 249 LYS B N 1
ATOM 4372 C CA . LYS B 1 249 ? 6.52 27.609 -1.012 1 96.81 249 LYS B CA 1
ATOM 4373 C C . LYS B 1 249 ? 5.016 27.453 -0.83 1 96.81 249 LYS B C 1
ATOM 4375 O O . LYS B 1 249 ? 4.246 28.375 -1.127 1 96.81 249 LYS B O 1
ATOM 4380 N N . ASN B 1 250 ? 4.598 26.328 -0.372 1 96.75 250 ASN B N 1
ATOM 4381 C CA . ASN B 1 250 ? 3.176 26.078 -0.155 1 96.75 250 ASN B CA 1
ATOM 4382 C C . ASN B 1 250 ? 2.691 26.703 1.152 1 96.75 250 ASN B C 1
ATOM 4384 O O . ASN B 1 250 ? 1.594 27.266 1.21 1 96.75 250 ASN B O 1
ATOM 4388 N N . VAL B 1 251 ? 3.445 26.484 2.152 1 98.25 251 VAL B N 1
ATOM 4389 C CA . VAL B 1 251 ? 3.189 27.062 3.471 1 98.25 251 VAL B CA 1
ATOM 4390 C C . VAL B 1 251 ? 4.445 27.766 3.979 1 98.25 251 VAL B C 1
ATOM 4392 O O . VAL B 1 251 ? 5.258 27.172 4.688 1 98.25 251 VAL B O 1
ATOM 4395 N N . PRO B 1 252 ? 4.504 29.016 3.736 1 97.81 252 PRO B N 1
ATOM 4396 C CA . PRO B 1 252 ? 5.711 29.75 4.156 1 97.81 252 PRO B CA 1
ATOM 4397 C C . PRO B 1 252 ? 5.934 29.688 5.664 1 97.81 252 PRO B C 1
ATOM 4399 O O . PRO B 1 252 ? 4.988 29.844 6.441 1 97.81 252 PRO B O 1
ATOM 4402 N N . ILE B 1 253 ? 7.148 29.453 5.996 1 98.5 253 ILE B N 1
ATOM 4403 C CA . ILE B 1 253 ? 7.535 29.219 7.383 1 98.5 253 ILE B CA 1
ATOM 4404 C C . ILE B 1 253 ? 7.25 30.469 8.211 1 98.5 253 ILE B C 1
ATOM 4406 O O . ILE B 1 253 ? 6.883 30.359 9.391 1 98.5 253 ILE B O 1
ATOM 4410 N N . GLU B 1 254 ? 7.273 31.688 7.645 1 97.56 254 GLU B N 1
ATOM 4411 C CA . GLU B 1 254 ? 7.152 32.969 8.352 1 97.56 254 GLU B CA 1
ATOM 4412 C C . GLU B 1 254 ? 5.719 33.188 8.836 1 97.56 254 GLU B C 1
ATOM 4414 O O . GLU B 1 254 ? 5.5 33.844 9.859 1 97.56 254 GLU B O 1
ATOM 4419 N N . VAL B 1 255 ? 4.809 32.625 8.133 1 97.12 255 VAL B N 1
ATOM 4420 C CA . VAL B 1 255 ? 3.422 32.906 8.477 1 97.12 255 VAL B CA 1
ATOM 4421 C C . VAL B 1 255 ? 2.799 31.703 9.172 1 97.12 255 VAL B C 1
ATOM 4423 O O . VAL B 1 255 ? 1.602 31.688 9.461 1 97.12 255 VAL B O 1
ATOM 4426 N N . SER B 1 256 ? 3.584 30.703 9.398 1 98.38 256 SER B N 1
ATOM 4427 C CA . SER B 1 256 ? 3.059 29.469 9.977 1 98.38 256 SER B CA 1
ATOM 4428 C C . SER B 1 256 ? 3.883 29.031 11.188 1 98.38 256 SER B C 1
ATOM 4430 O O . SER B 1 256 ? 3.703 29.547 12.289 1 98.38 256 SER B O 1
ATOM 4432 N N . SER B 1 257 ? 4.965 28.25 10.977 1 98.81 257 SER B N 1
ATOM 4433 C CA . SER B 1 257 ? 5.668 27.594 12.07 1 98.81 257 SER B CA 1
ATOM 4434 C C . SER B 1 257 ? 6.402 28.594 12.953 1 98.81 257 SER B C 1
ATOM 4436 O O . SER B 1 257 ? 6.531 28.391 14.164 1 98.81 257 SER B O 1
ATOM 4438 N N . GLU B 1 258 ? 6.918 29.672 12.391 1 98.56 258 GLU B N 1
ATOM 4439 C CA . GLU B 1 258 ? 7.57 30.688 13.219 1 98.56 258 GLU B CA 1
ATOM 4440 C C . GLU B 1 258 ? 6.582 31.312 14.203 1 98.56 258 GLU B C 1
ATOM 4442 O O . GLU B 1 258 ? 6.914 31.531 15.367 1 98.56 258 GLU B O 1
ATOM 4447 N N . LYS B 1 259 ? 5.398 31.594 13.711 1 98.38 259 LYS B N 1
ATOM 4448 C CA . LYS B 1 259 ? 4.363 32.125 14.586 1 98.38 259 LYS B CA 1
ATOM 4449 C C . LYS B 1 259 ? 3.912 31.094 15.617 1 98.38 259 LYS B C 1
ATOM 4451 O O . LYS B 1 259 ? 3.686 31.438 16.781 1 98.38 259 LYS B O 1
ATOM 4456 N N . THR B 1 260 ? 3.768 29.875 15.156 1 98.69 260 THR B N 1
ATOM 4457 C CA . THR B 1 260 ? 3.35 28.797 16.031 1 98.69 260 THR B CA 1
ATOM 4458 C C . THR B 1 260 ? 4.363 28.578 17.156 1 98.69 260 THR B C 1
ATOM 4460 O O . THR B 1 260 ? 3.988 28.391 18.312 1 98.69 260 THR B O 1
ATOM 4463 N N . ALA B 1 261 ? 5.637 28.625 16.828 1 98.56 261 ALA B N 1
ATOM 4464 C CA . ALA B 1 261 ? 6.711 28.406 17.797 1 98.56 261 ALA B CA 1
ATOM 4465 C C . ALA B 1 261 ? 6.715 29.5 18.859 1 98.56 261 ALA B C 1
ATOM 4467 O O . ALA B 1 261 ? 7.055 29.25 20.016 1 98.56 261 ALA B O 1
ATOM 4468 N N . LYS B 1 262 ? 6.293 30.656 18.5 1 97.69 262 LYS B N 1
ATOM 4469 C CA . LYS B 1 262 ? 6.227 31.781 19.453 1 97.69 262 LYS B CA 1
ATOM 4470 C C . LYS B 1 262 ? 5.035 31.625 20.391 1 97.69 262 LYS B C 1
ATOM 4472 O O . LYS B 1 262 ? 5.082 32.094 21.531 1 97.69 262 LYS B O 1
ATOM 4477 N N . ALA B 1 263 ? 4.027 30.984 19.875 1 97.44 263 ALA B N 1
ATOM 4478 C CA . ALA B 1 263 ? 2.762 30.938 20.594 1 97.44 263 ALA B CA 1
ATOM 4479 C C . ALA B 1 263 ? 2.73 29.75 21.562 1 97.44 263 ALA B C 1
ATOM 4481 O O . ALA B 1 263 ? 2.096 29.812 22.609 1 97.44 263 ALA B O 1
ATOM 4482 N N . ILE B 1 264 ? 3.33 28.641 21.203 1 97.44 264 ILE B N 1
ATOM 4483 C CA . ILE B 1 264 ? 3.352 27.453 22.047 1 97.44 264 ILE B CA 1
ATOM 4484 C C . ILE B 1 264 ? 4.562 27.5 22.969 1 97.44 264 ILE B C 1
ATOM 4486 O O . ILE B 1 264 ? 5.703 27.547 22.516 1 97.44 264 ILE B O 1
ATOM 4490 N N . LYS B 1 265 ? 4.367 27.453 24.234 1 93 265 LYS B N 1
ATOM 4491 C CA . LYS B 1 265 ? 5.395 27.703 25.234 1 93 265 LYS B CA 1
ATOM 4492 C C . LYS B 1 265 ? 6.438 26.594 25.25 1 93 265 LYS B C 1
ATOM 4494 O O . LYS B 1 265 ? 7.637 26.859 25.156 1 93 265 LYS B O 1
ATOM 4499 N N . ASP B 1 266 ? 6.07 25.359 25.453 1 96.19 266 ASP B N 1
ATOM 4500 C CA . ASP B 1 266 ? 6.969 24.219 25.562 1 96.19 266 ASP B CA 1
ATOM 4501 C C . ASP B 1 266 ? 7.164 23.547 24.203 1 96.19 266 ASP B C 1
ATOM 4503 O O . ASP B 1 266 ? 6.559 22.516 23.938 1 96.19 266 ASP B O 1
ATOM 4507 N N . ASN B 1 267 ? 8.133 24.203 23.359 1 97.69 267 ASN B N 1
ATOM 4508 C CA . ASN B 1 267 ? 8.336 23.594 22.062 1 97.69 267 ASN B CA 1
ATOM 4509 C C . ASN B 1 267 ? 9.82 23.516 21.703 1 97.69 267 ASN B C 1
ATOM 4511 O O . ASN B 1 267 ? 10.641 24.219 22.297 1 97.69 267 ASN B O 1
ATOM 4515 N N . THR B 1 268 ? 10.188 22.594 20.891 1 98.56 268 THR B N 1
ATOM 4516 C CA . THR B 1 268 ? 11.438 22.5 20.125 1 98.56 268 THR B CA 1
ATOM 4517 C C . THR B 1 268 ? 11.195 22.812 18.656 1 98.56 268 THR B C 1
ATOM 4519 O O . THR B 1 268 ? 10.453 22.094 17.984 1 98.56 268 THR B O 1
ATOM 4522 N N . PHE B 1 269 ? 11.805 23.922 18.234 1 98.75 269 PHE B N 1
ATOM 4523 C CA . PHE B 1 269 ? 11.617 24.359 16.859 1 98.75 269 PHE B CA 1
ATOM 4524 C C . PHE B 1 269 ? 12.867 24.078 16.031 1 98.75 269 PHE B C 1
ATOM 4526 O O . PHE B 1 269 ? 13.93 24.641 16.297 1 98.75 269 PHE B O 1
ATOM 4533 N N . ILE B 1 270 ? 12.75 23.141 15.047 1 98.94 270 ILE B N 1
ATOM 4534 C CA . ILE B 1 270 ? 13.867 22.766 14.18 1 98.94 270 ILE B CA 1
ATOM 4535 C C . ILE B 1 270 ? 13.586 23.25 12.75 1 98.94 270 ILE B C 1
ATOM 4537 O O . ILE B 1 270 ? 12.602 22.828 12.141 1 98.94 270 ILE B O 1
ATOM 4541 N N . VAL B 1 271 ? 14.461 24.047 12.211 1 98.88 271 VAL B N 1
ATOM 4542 C CA . VAL B 1 271 ? 14.328 24.578 10.859 1 98.88 271 VAL B CA 1
ATOM 4543 C C . VAL B 1 271 ? 15.18 23.75 9.898 1 98.88 271 VAL B C 1
ATOM 4545 O O . VAL B 1 271 ? 16.359 23.516 10.141 1 98.88 271 VAL B O 1
ATOM 4548 N N . TYR B 1 272 ? 14.57 23.219 8.836 1 98.88 272 TYR B N 1
ATOM 4549 C CA . TYR B 1 272 ? 15.281 22.531 7.766 1 98.88 272 TYR B CA 1
ATOM 4550 C C . TYR B 1 272 ? 15.633 23.484 6.637 1 98.88 272 TYR B C 1
ATOM 4552 O O . TYR B 1 272 ? 14.82 23.734 5.738 1 98.88 272 TYR B O 1
ATOM 4560 N N . GLU B 1 273 ? 16.875 23.953 6.641 1 98.62 273 GLU B N 1
ATOM 4561 C CA . GLU B 1 273 ? 17.328 24.938 5.645 1 98.62 273 GLU B CA 1
ATOM 4562 C C . GLU B 1 273 ? 17.234 24.359 4.234 1 98.62 273 GLU B C 1
ATOM 4564 O O . GLU B 1 273 ? 17.766 23.281 3.963 1 98.62 273 GLU B O 1
ATOM 4569 N N . GLY B 1 274 ? 16.531 25 3.367 1 98.06 274 GLY B N 1
ATOM 4570 C CA . GLY B 1 274 ? 16.453 24.656 1.958 1 98.06 274 GLY B CA 1
ATOM 4571 C C . GLY B 1 274 ? 15.406 23.609 1.657 1 98.06 274 GLY B C 1
ATOM 4572 O O . GLY B 1 274 ? 15.18 23.266 0.496 1 98.06 274 GLY B O 1
ATOM 4573 N N . ALA B 1 275 ? 14.695 23.141 2.641 1 98.56 275 ALA B N 1
ATOM 4574 C CA . ALA B 1 275 ? 13.734 22.062 2.422 1 98.56 275 ALA B CA 1
ATOM 4575 C C . ALA B 1 275 ? 12.398 22.609 1.924 1 98.56 275 ALA B C 1
ATOM 4577 O O . ALA B 1 275 ? 11.922 23.641 2.398 1 98.56 275 ALA B O 1
ATOM 4578 N N . PRO B 1 276 ? 11.797 21.891 0.938 1 98.69 276 PRO B N 1
ATOM 4579 C CA . PRO B 1 276 ? 10.453 22.25 0.472 1 98.69 276 PRO B CA 1
ATOM 4580 C C . PRO B 1 276 ? 9.352 21.703 1.378 1 98.69 276 PRO B C 1
ATOM 4582 O O . PRO B 1 276 ? 9.641 21.203 2.473 1 98.69 276 PRO B O 1
ATOM 4585 N N . HIS B 1 277 ? 8.094 21.906 0.959 1 98.81 277 HIS B N 1
ATOM 4586 C CA . HIS B 1 277 ? 6.953 21.469 1.75 1 98.81 277 HIS B CA 1
ATOM 4587 C C . HIS B 1 277 ? 6.98 19.953 1.963 1 98.81 277 HIS B C 1
ATOM 4589 O O . HIS B 1 277 ? 6.703 19.469 3.064 1 98.81 277 HIS B O 1
ATOM 4595 N N . GLY B 1 278 ? 7.348 19.203 0.927 1 98.75 278 GLY B N 1
ATOM 4596 C CA . GLY B 1 278 ? 7.363 17.75 0.97 1 98.75 278 GLY B CA 1
ATOM 4597 C C . GLY B 1 278 ? 8.586 17.188 1.673 1 98.75 278 GLY B C 1
ATOM 4598 O O . GLY B 1 278 ? 9.195 16.219 1.197 1 98.75 278 GLY B O 1
ATOM 4599 N N . LEU B 1 279 ? 8.961 17.766 2.744 1 98.75 279 LEU B N 1
ATOM 4600 C CA . LEU B 1 279 ? 10.188 17.375 3.438 1 98.75 279 LEU B CA 1
ATOM 4601 C C . LEU B 1 279 ? 10.016 16 4.086 1 98.75 279 LEU B C 1
ATOM 4603 O O . LEU B 1 279 ? 11 15.391 4.512 1 98.75 279 LEU B O 1
ATOM 4607 N N . PHE B 1 280 ? 8.75 15.438 4.203 1 98.69 280 PHE B N 1
ATOM 4608 C CA . PHE B 1 280 ? 8.539 14.102 4.738 1 98.69 280 PHE B CA 1
ATOM 4609 C C . PHE B 1 280 ? 9.258 13.055 3.895 1 98.69 280 PHE B C 1
ATOM 4611 O O . PHE B 1 280 ? 9.578 11.969 4.379 1 98.69 280 PHE B O 1
ATOM 4618 N N . TYR B 1 281 ? 9.508 13.398 2.604 1 98.44 281 TYR B N 1
ATOM 4619 C CA . TYR B 1 281 ? 10.297 12.508 1.761 1 98.44 281 TYR B CA 1
ATOM 4620 C C . TYR B 1 281 ? 11.68 13.102 1.495 1 98.44 281 TYR B C 1
ATOM 4622 O O . TYR B 1 281 ? 12.695 12.422 1.653 1 98.44 281 TYR B O 1
ATOM 4630 N N . THR B 1 282 ? 11.805 14.406 1.092 1 98.19 282 THR B N 1
ATOM 4631 C CA . THR B 1 282 ? 13.07 14.977 0.643 1 98.19 282 THR B CA 1
ATOM 4632 C C . THR B 1 282 ? 14.094 14.977 1.775 1 98.19 282 THR B C 1
ATOM 4634 O O . THR B 1 282 ? 15.305 14.984 1.527 1 98.19 282 THR B O 1
ATOM 4637 N N . GLU B 1 283 ? 13.578 15.023 2.99 1 98.5 283 GLU B N 1
ATOM 4638 C CA . GLU B 1 283 ? 14.43 14.984 4.176 1 98.5 283 GLU B CA 1
ATOM 4639 C C . GLU B 1 283 ? 14.047 13.828 5.09 1 98.5 283 GLU B C 1
ATOM 4641 O O . GLU B 1 283 ? 14.078 13.961 6.316 1 98.5 283 GLU B O 1
ATOM 4646 N N . LYS B 1 284 ? 13.672 12.719 4.461 1 97.94 284 LYS B N 1
ATOM 4647 C CA . LYS B 1 284 ? 13.039 11.641 5.227 1 97.94 284 LYS B CA 1
ATOM 4648 C C . LYS B 1 284 ? 13.984 11.102 6.297 1 97.94 284 LYS B C 1
ATOM 4650 O O . LYS B 1 284 ? 13.555 10.797 7.41 1 97.94 284 LYS B O 1
ATOM 4655 N N . ASP B 1 285 ? 15.305 10.953 6.031 1 98.06 285 ASP B N 1
ATOM 4656 C CA . ASP B 1 285 ? 16.219 10.398 7.02 1 98.06 285 ASP B CA 1
ATOM 4657 C C . ASP B 1 285 ? 16.406 11.344 8.203 1 98.06 285 ASP B C 1
ATOM 4659 O O . ASP B 1 285 ? 16.391 10.914 9.359 1 98.06 285 ASP B O 1
ATOM 4663 N N . LYS B 1 286 ? 16.562 12.656 7.891 1 98.75 286 LYS B N 1
ATOM 4664 C CA . LYS B 1 286 ? 16.688 13.672 8.938 1 98.75 286 LYS B CA 1
ATOM 4665 C C . LYS B 1 286 ? 15.406 13.758 9.758 1 98.75 286 LYS B C 1
ATOM 4667 O O . LYS B 1 286 ? 15.453 13.82 10.992 1 98.75 286 LYS B O 1
ATOM 4672 N N . LEU B 1 287 ? 14.281 13.742 9.133 1 98.88 287 LEU B N 1
ATOM 4673 C CA . LEU B 1 287 ? 12.992 13.805 9.812 1 98.88 287 LEU B CA 1
ATOM 4674 C C . LEU B 1 287 ? 12.805 12.602 10.734 1 98.88 287 LEU B C 1
ATOM 4676 O O . LEU B 1 287 ? 12.352 12.75 11.867 1 98.88 287 LEU B O 1
ATOM 4680 N N . ASN B 1 288 ? 13.125 11.391 10.234 1 98.81 288 ASN B N 1
ATOM 4681 C CA . ASN B 1 288 ? 13.016 10.18 11.039 1 98.81 288 ASN B CA 1
ATOM 4682 C C . ASN B 1 288 ? 13.852 10.281 12.312 1 98.81 288 ASN B C 1
ATOM 4684 O O . ASN B 1 288 ? 13.375 9.961 13.398 1 98.81 288 ASN B O 1
ATOM 4688 N N . LYS B 1 289 ? 15.031 10.734 12.141 1 98.69 289 LYS B N 1
ATOM 4689 C CA . LYS B 1 289 ? 15.938 10.852 13.273 1 98.69 289 LYS B CA 1
ATOM 4690 C C . LYS B 1 289 ? 15.422 11.867 14.289 1 98.69 289 LYS B C 1
ATOM 4692 O O . LYS B 1 289 ? 15.398 11.594 15.492 1 98.69 289 LYS B O 1
ATOM 4697 N N . ASP B 1 290 ? 15.031 13.039 13.812 1 98.88 290 ASP B N 1
ATOM 4698 C CA . ASP B 1 290 ? 14.562 14.094 14.703 1 98.88 290 ASP B CA 1
ATOM 4699 C C . ASP B 1 290 ? 13.266 13.68 15.398 1 98.88 290 ASP B C 1
ATOM 4701 O O . ASP B 1 290 ? 13.07 13.969 16.578 1 98.88 290 ASP B O 1
ATOM 4705 N N . LEU B 1 291 ? 12.359 13.039 14.695 1 98.81 291 LEU B N 1
ATOM 4706 C CA . LEU B 1 291 ? 11.125 12.531 15.289 1 98.81 291 LEU B CA 1
ATOM 4707 C C . LEU B 1 291 ? 11.43 11.523 16.391 1 98.81 291 LEU B C 1
ATOM 4709 O O . LEU B 1 291 ? 10.859 11.602 17.484 1 98.81 291 LEU B O 1
ATOM 4713 N N . LEU B 1 292 ? 12.336 10.594 16.094 1 98.81 292 LEU B N 1
ATOM 4714 C CA . LEU B 1 292 ? 12.656 9.562 17.062 1 98.81 292 LEU B CA 1
ATOM 4715 C C . LEU B 1 292 ? 13.273 10.172 18.328 1 98.81 292 LEU B C 1
ATOM 4717 O O . LEU B 1 292 ? 12.93 9.773 19.438 1 98.81 292 LEU B O 1
ATOM 4721 N N . GLU B 1 293 ? 14.227 11.078 18.125 1 98.69 293 GLU B N 1
ATOM 4722 C CA . GLU B 1 293 ? 14.852 11.75 19.25 1 98.69 293 GLU B CA 1
ATOM 4723 C C . GLU B 1 293 ? 13.805 12.438 20.125 1 98.69 293 GLU B C 1
ATOM 4725 O O . GLU B 1 293 ? 13.867 12.359 21.359 1 98.69 293 GLU B O 1
ATOM 4730 N N . PHE B 1 294 ? 12.883 13.086 19.578 1 98.75 294 PHE B N 1
ATOM 4731 C CA . PHE B 1 294 ? 11.82 13.781 20.297 1 98.75 294 PHE B CA 1
ATOM 4732 C C . PHE B 1 294 ? 10.914 12.789 21.016 1 98.75 294 PHE B C 1
ATOM 4734 O O . PHE B 1 294 ? 10.555 12.992 22.172 1 98.75 294 PHE B O 1
ATOM 4741 N N . LEU B 1 295 ? 10.531 11.703 20.281 1 98.5 295 LEU B N 1
ATOM 4742 C CA . LEU B 1 295 ? 9.648 10.68 20.844 1 98.5 295 LEU B CA 1
ATOM 4743 C C . LEU B 1 295 ? 10.289 10.023 22.062 1 98.5 295 LEU B C 1
ATOM 4745 O O . LEU B 1 295 ? 9.594 9.695 23.031 1 98.5 295 LEU B O 1
ATOM 4749 N N . ASP B 1 296 ? 11.609 9.906 22.094 1 97.44 296 ASP B N 1
ATOM 4750 C CA . ASP B 1 296 ? 12.344 9.227 23.156 1 97.44 296 ASP B CA 1
ATOM 4751 C C . ASP B 1 296 ? 12.602 10.156 24.328 1 97.44 296 ASP B C 1
ATOM 4753 O O . ASP B 1 296 ? 13.031 9.719 25.391 1 97.44 296 ASP B O 1
ATOM 4757 N N . SER B 1 297 ? 12.414 11.367 24.203 1 95.25 297 SER B N 1
ATOM 4758 C CA . SER B 1 297 ? 12.727 12.336 25.25 1 95.25 297 SER B CA 1
ATOM 4759 C C . SER B 1 297 ? 11.664 12.336 26.344 1 95.25 297 SER B C 1
ATOM 4761 O O . SER B 1 297 ? 10.523 11.93 26.109 1 95.25 297 SER B O 1
#

InterPro domains:
  IPR000073 Alpha/beta hydrolase fold-1 [PF00561] (45-283)
  IPR000073 Alpha/beta hydrolase fold-1 [PR00111] (71-86)
  IPR000073 Alpha/beta hydrolase fold-1 [PR00111] (115-128)
  IPR000073 Alpha/beta hydrolase fold-1 [PR00111] (240-254)
  IPR000639 Epoxide hydrolase-like [PR00412] (51-69)
  IPR000639 Epoxide hydrolase-like [PR00412] (71-86)
  IPR000639 Epoxide hydrolase-like [PR00412] (272-294)
  IPR029058 Alpha/Beta hydrolase fold [G3DSA:3.40.50.1820] (23-296)
  IPR029058 Alpha/Beta hydrolase fold [SSF53474] (25-296)
  IPR050266 AB hydrolase superfamily [PTHR43798] (31-296)

Organism: Flavobacterium johnsoniae (strain ATCC 17061 / DSM 2064 / JCM 8514 / BCRC 14874 / CCUG 350202 / NBRC 14942 / NCIMB 11054 / UW101) (NCBI:txid376686)

Nearest PDB structures (foldseek):
  3fob-assembly1_B  TM=9.698E-01  e=3.064E-37  Bacillus anthracis str. Ames
  1a8u-assembly1_B  TM=9.678E-01  e=6.609E-36  Kitasatospora aureofaciens
  3hea-assembly2_D  TM=9.814E-01  e=7.350E-35  Pseudomonas fluorescens
  1a8q-assembly1_A  TM=9.775E-01  e=1.406E-33  Kitasatospora aureofaciens
  5h3h-assembly1_A  TM=9.674E-01  e=7.483E-32  Exiguobacterium antarcticum B7

Secondary structure (DSSP, 8-state):
-----------TT-----TT--SEEEEEEEETTEEEEEEEE-SSEEEEEEPPTT--GGGGHHHHHHHHHTTEEEEEE--TTSTTS---SS--SHHHHHHHHHHHHHHTT--SEEEEEETTHHHHHHHHHHHHTTTTEEEEEEES---S--B-BTTBTTSB-HHHHHHHHHHHHHHHHHHHHHHHHHHTT--SS---S-HHHHHHHHHHHHTS-HHHHHHHHHHHHH---GGGGGG--S-EEEEEETT-SSS-GGGTHHHHHHH-SSEEEEEETT--TTHHHHTHHHHHHHHHHHHH-/--------PPPGGGS---TT-SSEEEEEEEETTEEEEEEEE-SSSEEEEEPPTT--GGGGHHHHHHHHHTT-EEEEEPPTTSTTS---SS--SHHHHHHHHHHHHHHTT--SEEEEEETTHHHHHHHHHHHHTTTTEEEEEEES---S--B-BTTBTTSB-HHHHHHHHHHHHHHHHHHHHHHHHHHTT--SS---S-HHHHHHHHHHHHTS-HHHHHHHHHHHHH---GGGGGG--S-EEEEEETT-SSS-GGGTHHHHHHH-SSEEEEEETT--TTHHHHTHHHHHHHHHHHHH-

Sequence (594 aa):
MENSIINSNPTLRDLNFDIHQLNTDKYIETAKNVKLYVKDYGKGKPVILIHGWPLSNEMWEYQIDFLVKNNYRVIAYDRRGFGKSSQPWDGYDYDTLSDDLSEIIEQLELENVTLVGFSMGGGEVIRYFSRHQGKGIAKVALISSIIPFLLKTEDNPEGRPKEKTEATAASIHEDRIGFLDNFGKIFFGVNIINKPLSTPLLEYYRDLCSAASPRATLQCAESLNTTDFRDELHTIKVPTLIIHGTDDKNVPIEVSSEKTAKAIKDNTFIVYEGAPHGLFYTEKDKLNKDLLEFLDSMENSIINSNPTLRDLNFDIHQLNTDKYIETAKNVKLYVKDYGKGKPVILIHGWPLSNEMWEYQIDFLVKNNYRVIAYDRRGFGKSSQPWDGYDYDTLSDDLSEIIEQLELENVTLVGFSMGGGEVIRYFSRHQGKGIAKVALISSIIPFLLKTEDNPEGRPKEKTEATAASIHEDRIGFLDNFGKIFFGVNIINKPLSTPLLEYYRDLCSAASPRATLQCAESLNTTDFRDELHTIKVPTLIIHGTDDKNVPIEVSSEKTAKAIKDNTFIVYEGAPHGLFYTEKDKLNKDLLEFLDS

Solvent-accessible surface area (backbone atoms only — not comparable to full-atom values): 30637 Å² total; per-residue (Å²): 140,83,83,79,75,78,80,82,66,84,66,88,70,66,61,63,69,64,72,76,59,70,61,40,71,48,66,46,73,53,49,94,63,31,36,27,32,32,40,32,34,55,45,68,59,35,34,40,45,35,43,32,82,58,40,25,38,70,73,42,55,68,52,50,57,52,41,33,75,68,52,21,15,38,34,31,34,16,55,75,15,14,48,75,15,31,45,44,70,68,67,56,43,54,69,48,48,17,47,38,52,49,39,52,38,58,76,60,64,57,56,58,23,30,43,34,11,26,22,52,18,24,47,33,54,48,38,27,22,62,74,55,67,41,71,44,54,49,35,39,34,32,37,48,24,44,35,33,40,34,41,39,42,92,94,32,73,83,30,47,52,65,66,58,56,51,49,50,51,50,41,38,72,74,38,48,50,45,42,42,52,56,48,49,34,53,34,48,49,46,54,98,85,39,66,75,62,54,69,71,55,54,52,47,54,39,50,43,32,63,55,23,33,70,62,39,51,51,45,38,53,50,35,54,39,64,49,74,39,68,91,37,42,76,55,59,84,44,55,30,40,37,38,38,21,70,47,12,74,83,55,45,36,79,58,7,49,56,51,39,56,71,59,33,79,59,58,49,79,47,76,39,83,74,26,22,51,40,30,75,63,74,37,32,68,62,49,47,50,54,49,48,56,58,70,73,100,133,88,75,69,73,70,78,78,69,81,49,77,75,49,48,86,57,64,75,81,57,71,29,21,42,44,57,46,74,52,49,94,91,31,37,28,31,32,40,34,32,53,47,67,60,36,33,41,44,35,43,33,82,56,42,26,38,72,73,41,55,67,53,48,58,52,40,33,74,69,51,20,15,37,34,33,34,16,56,77,16,13,48,81,16,32,64,64,92,69,67,56,44,55,68,50,48,18,47,38,53,49,38,52,40,58,76,60,64,56,54,57,24,30,44,32,10,27,23,50,18,24,46,33,53,49,38,26,21,63,74,54,68,40,70,43,55,50,34,39,34,33,37,47,25,44,36,33,40,35,41,40,43,91,93,32,72,83,30,47,52,65,65,57,56,51,48,51,51,50,42,39,70,74,38,45,65,63,43,40,52,56,48,49,33,55,34,48,50,46,54,97,83,39,68,74,63,51,69,58,40,54,52,48,54,39,50,44,33,61,56,24,33,70,64,40,52,50,45,36,52,49,37,56,38,63,48,74,39,68,89,38,44,77,56,59,84,44,56,29,40,36,39,37,21,70,47,11,75,82,54,45,37,76,57,7,50,55,51,38,57,70,58,31,80,58,58,49,79,48,76,38,84,73,28,21,53,40,30,76,63,74,35,33,69,61,47,47,50,54,50,48,56,58,70,71,99